Protein AF-Q8NPM5-F1 (afdb_monomer_lite)

Foldseek 3Di:
DDLLVQLVLQVLLPADQVVSCVVRVDGPVRSQVVVVVVVDHDDPVSSLVSNLVLLVVPDDLVQLLVLVLVCLVVDVDSQVCLCVQVRATSNGTHNPSLSSNCVNLPPVRSVVSVVVSVLVSQQVVCCVVPVGSDCPPPVNVCVPDPPVNVVVVLVVQQVVCCVPPVGSDLCVRPVSVVVVQVVQQVVCCVPPVGSDPCVPVVSVVVVLVVQQVVCCVPQVGSDLCPRVVSVVVVVVVCVVVVNPPPQQLLVVLLVVCCVVQNNVQKDAQDDPDPLQNGGAGIAGNVQQEGEHEQADVLQPQFAQDPPDPVSVVVLVVLVVVQVVCCVPPNDGDCSVSSNCCRVPVVVVRQVSCVVSVGLYFYQHQSAWDQDPVGTGGCSPVSVVCVVVVVDGSVPDDPRGHD

Sequence (402 aa):
MTILQQATDLYLRGFPGDYIKTHTGLSIQSVLKQNLVKGTRFSKADVQNYQISFIEKRFNHDEVEAAYREMSCEFDDLYQAGRSKKIMALDCGFGDYAKVFRSILGESRYRVLRDECWKLKQIATVRERYGVDNVFDKSTFDRFVNEVAVERGREKRTATLVERYGVEHPNQDPDILLRMQNTLRATMNDRHGVDYPTQIPEVAEKVRKSRQETMTSLYGAPDSVLVPEIREKIFEARRLNGTLNDSKPEDALEVLLQNRFGMDDVLRNVVVDDRYPFHVDYYIKSRDMFIELNGDRSHNDHWFDSSDERDQSLVRFWMGRADELESEFGGQSRYRSFIRVWTETDVAKREAARINKLNYLVFWDGSSSIDGEGRHPRLSDARAWFDGGCLDSIDWDSRQTY

Radius of gyration: 42.59 Å; chains: 1; bounding box: 86×46×118 Å

pLDDT: mean 91.77, std 7.12, range [51.09, 98.5]

Structure (mmCIF, N/CA/C/O backbone):
data_AF-Q8NPM5-F1
#
_entry.id   AF-Q8NPM5-F1
#
loop_
_atom_site.group_PDB
_atom_site.id
_atom_site.type_symbol
_atom_site.label_atom_id
_atom_site.label_alt_id
_atom_site.label_comp_id
_atom_site.label_asym_id
_atom_site.label_entity_id
_atom_site.label_seq_id
_atom_site.pdbx_PDB_ins_code
_atom_site.Cartn_x
_atom_site.Cartn_y
_atom_site.Cartn_z
_atom_site.occupancy
_atom_site.B_iso_or_equiv
_atom_site.auth_seq_id
_atom_site.auth_comp_id
_atom_site.auth_asym_id
_atom_site.auth_atom_id
_atom_site.pdbx_PDB_model_num
ATOM 1 N N . MET A 1 1 ? -21.747 -0.934 66.965 1.00 68.25 1 MET A N 1
ATOM 2 C CA . MET A 1 1 ? -22.341 -0.067 65.923 1.00 68.25 1 MET A CA 1
ATOM 3 C C . MET A 1 1 ? -23.815 0.123 66.271 1.00 68.25 1 MET A C 1
ATOM 5 O O . MET A 1 1 ? -24.464 -0.866 66.580 1.00 68.25 1 MET A O 1
ATOM 9 N N . THR A 1 2 ? -24.334 1.349 66.310 1.00 89.56 2 THR A N 1
ATOM 10 C CA . THR A 1 2 ? -25.775 1.591 66.529 1.00 89.56 2 THR A CA 1
ATOM 11 C C . THR A 1 2 ? -26.588 1.131 65.312 1.00 89.56 2 THR A C 1
ATOM 13 O O . THR A 1 2 ? -26.046 1.085 64.208 1.00 89.56 2 THR A O 1
ATOM 16 N N . ILE A 1 3 ? -27.887 0.840 65.477 1.00 91.25 3 ILE A N 1
ATOM 17 C CA . ILE A 1 3 ? -28.776 0.438 64.361 1.00 91.25 3 ILE A CA 1
ATOM 18 C C . ILE A 1 3 ? -28.733 1.477 63.229 1.00 91.25 3 ILE A C 1
ATOM 20 O O . ILE A 1 3 ? -28.626 1.133 62.054 1.00 91.25 3 ILE A O 1
ATOM 24 N N . LEU A 1 4 ? -28.724 2.767 63.582 1.00 92.00 4 LEU A N 1
ATOM 25 C CA . LEU A 1 4 ? -28.584 3.851 62.612 1.00 92.00 4 LEU A CA 1
ATOM 26 C C . LEU A 1 4 ? -27.235 3.807 61.875 1.00 92.00 4 LEU A C 1
ATOM 28 O O . LEU A 1 4 ? -27.204 4.047 60.672 1.00 92.00 4 LEU A O 1
ATOM 32 N N . GLN A 1 5 ? -26.127 3.502 62.559 1.00 92.50 5 GLN A N 1
ATOM 33 C CA . GLN A 1 5 ? -24.815 3.379 61.910 1.00 92.50 5 GLN A CA 1
ATOM 34 C C . GLN A 1 5 ? -24.779 2.200 60.930 1.00 92.50 5 GLN A C 1
ATOM 36 O O . GLN A 1 5 ? -24.269 2.367 59.828 1.00 92.50 5 GLN A O 1
ATOM 41 N N . GLN A 1 6 ? -25.362 1.051 61.288 1.00 93.69 6 GLN A N 1
ATOM 42 C CA . GLN A 1 6 ? -25.463 -0.109 60.390 1.00 93.69 6 GLN A CA 1
ATOM 43 C C . GLN A 1 6 ? -26.317 0.207 59.156 1.00 93.69 6 GLN A C 1
ATOM 45 O O . GLN A 1 6 ? -25.925 -0.088 58.031 1.00 93.69 6 GLN A O 1
ATOM 50 N N . ALA A 1 7 ? -27.462 0.866 59.348 1.00 94.38 7 ALA A N 1
ATOM 51 C CA . ALA A 1 7 ? -28.340 1.246 58.244 1.00 94.38 7 ALA A CA 1
ATOM 52 C C . ALA A 1 7 ? -27.713 2.317 57.335 1.00 94.38 7 ALA A C 1
ATOM 54 O O . ALA A 1 7 ? -27.903 2.291 56.121 1.00 94.38 7 ALA A O 1
ATOM 55 N N . THR A 1 8 ? -26.937 3.239 57.914 1.00 95.25 8 THR A N 1
ATOM 56 C CA . THR A 1 8 ? -26.186 4.255 57.161 1.00 95.25 8 THR A CA 1
ATOM 57 C C . THR A 1 8 ? -25.060 3.621 56.347 1.00 95.25 8 THR A C 1
ATOM 59 O O . THR A 1 8 ? -24.889 3.973 55.186 1.00 95.25 8 THR A O 1
ATOM 62 N N . ASP A 1 9 ? -24.339 2.656 56.918 1.00 95.69 9 ASP A N 1
ATOM 63 C CA . ASP A 1 9 ? -23.307 1.886 56.219 1.00 95.69 9 ASP A CA 1
ATOM 64 C C . ASP A 1 9 ? -23.887 1.117 55.020 1.00 95.69 9 ASP A C 1
ATOM 66 O O . ASP A 1 9 ? -23.398 1.267 53.904 1.00 95.69 9 ASP A O 1
ATOM 70 N N . LEU A 1 10 ? -24.998 0.395 55.199 1.00 95.69 10 LEU A N 1
ATOM 71 C CA . LEU A 1 10 ? -25.673 -0.295 54.093 1.00 95.69 10 LEU A CA 1
ATOM 72 C C . LEU A 1 10 ? -26.194 0.671 53.017 1.00 95.69 10 LEU A C 1
ATOM 74 O O . LEU A 1 10 ? -26.125 0.372 51.824 1.00 95.69 10 LEU A O 1
ATOM 78 N N . TYR A 1 11 ? -26.691 1.843 53.419 1.00 95.31 11 TYR A N 1
ATOM 79 C CA . TYR A 1 11 ? -27.094 2.889 52.479 1.00 95.31 11 TYR A CA 1
ATOM 80 C C . TYR A 1 11 ? -25.908 3.407 51.655 1.00 95.31 11 TYR A C 1
ATOM 82 O O . TYR A 1 11 ? -26.012 3.522 50.434 1.00 95.31 11 TYR A O 1
ATOM 90 N N . LEU A 1 12 ? -24.774 3.687 52.303 1.00 95.44 12 LEU A N 1
ATOM 91 C CA . LEU A 1 12 ? -23.563 4.173 51.641 1.00 95.44 12 LEU A CA 1
ATOM 92 C C . LEU A 1 12 ? -22.875 3.096 50.794 1.00 95.44 12 LEU A C 1
ATOM 94 O O . LEU A 1 12 ? -22.260 3.430 49.789 1.00 95.44 12 LEU A O 1
ATOM 98 N N . ARG A 1 13 ? -23.049 1.812 51.125 1.00 95.50 13 ARG A N 1
ATOM 99 C CA . ARG A 1 13 ? -22.685 0.683 50.252 1.00 95.50 13 ARG A CA 1
ATOM 100 C C . ARG A 1 13 ? -23.650 0.486 49.078 1.00 95.50 13 ARG A C 1
ATOM 102 O O . ARG A 1 13 ? -23.372 -0.326 48.200 1.00 95.50 13 ARG A O 1
ATOM 109 N N . GLY A 1 14 ? -24.741 1.252 49.013 1.00 94.06 14 GLY A N 1
ATOM 110 C CA . GLY A 1 14 ? -25.630 1.348 47.852 1.00 94.06 14 GLY A CA 1
ATOM 111 C C . GLY A 1 14 ? -26.733 0.289 47.773 1.00 94.06 14 GLY A C 1
ATOM 112 O O . GLY A 1 14 ? -27.383 0.168 46.731 1.00 94.06 14 GLY A O 1
ATOM 113 N N . PHE A 1 15 ? -26.987 -0.454 48.855 1.00 95.00 15 PHE A N 1
ATOM 114 C CA . PHE A 1 15 ? -28.028 -1.485 48.884 1.00 95.00 15 PHE A CA 1
ATOM 115 C C . PHE A 1 15 ? -29.444 -0.913 48.660 1.00 95.00 15 PHE A C 1
ATOM 117 O O . PHE A 1 15 ? -29.735 0.233 49.029 1.00 95.00 15 PHE A O 1
ATOM 124 N N . PRO A 1 16 ? -30.364 -1.694 48.057 1.00 93.00 16 PRO A N 1
ATOM 125 C CA . PRO A 1 16 ? -31.744 -1.269 47.864 1.00 93.00 16 PRO A CA 1
ATOM 126 C C . PRO A 1 16 ? -32.487 -1.136 49.202 1.00 93.00 16 PRO A C 1
ATOM 128 O O . PRO A 1 16 ? -32.113 -1.717 50.221 1.00 93.00 16 PRO A O 1
ATOM 131 N N . GLY A 1 17 ? -33.571 -0.357 49.206 1.00 91.88 17 GLY A N 1
ATOM 132 C CA . GLY A 1 17 ? -34.280 -0.015 50.443 1.00 91.88 17 GLY A CA 1
ATOM 133 C C . GLY A 1 17 ? -34.869 -1.210 51.176 1.00 91.88 17 GLY A C 1
ATOM 134 O O . GLY A 1 17 ? -34.808 -1.248 52.404 1.00 91.88 17 GLY A O 1
ATOM 135 N N . ASP A 1 18 ? -35.363 -2.197 50.434 1.00 93.19 18 ASP A N 1
ATOM 136 C CA . ASP A 1 18 ? -35.911 -3.422 51.014 1.00 93.19 18 ASP A CA 1
ATOM 137 C C . ASP A 1 18 ? -34.825 -4.245 51.712 1.00 93.19 18 ASP A C 1
ATOM 139 O O . ASP A 1 18 ? -35.054 -4.766 52.804 1.00 93.19 18 ASP A O 1
ATOM 143 N N . TYR A 1 19 ? -33.606 -4.266 51.160 1.00 93.69 19 TYR A N 1
ATOM 144 C CA . TYR A 1 19 ? -32.453 -4.905 51.792 1.00 93.69 19 TYR A CA 1
ATOM 145 C C . TYR A 1 19 ? -32.100 -4.214 53.114 1.00 93.69 19 TYR A C 1
ATOM 147 O O . TYR A 1 19 ? -32.006 -4.869 54.150 1.00 93.69 19 TYR A O 1
ATOM 155 N N . ILE A 1 20 ? -31.986 -2.881 53.118 1.00 94.31 20 ILE A N 1
ATOM 156 C CA . ILE A 1 20 ? -31.664 -2.106 54.331 1.00 94.31 20 ILE A CA 1
ATOM 157 C C . ILE A 1 20 ? -32.734 -2.314 55.410 1.00 94.31 20 ILE A C 1
ATOM 159 O O . ILE A 1 20 ? -32.402 -2.560 56.573 1.00 94.31 20 ILE A O 1
ATOM 163 N N . LYS A 1 21 ? -34.014 -2.259 55.026 1.00 95.12 21 LYS A N 1
ATOM 164 C CA . LYS A 1 21 ? -35.141 -2.442 55.947 1.00 95.12 21 LYS A CA 1
ATOM 165 C C . LYS A 1 21 ? -35.152 -3.842 56.553 1.00 95.12 21 LYS A C 1
ATOM 167 O O . LYS A 1 21 ? -35.356 -3.963 57.755 1.00 95.12 21 LYS A O 1
ATOM 172 N N . THR A 1 22 ? -34.887 -4.870 55.750 1.00 95.56 22 THR A N 1
ATOM 173 C CA . THR A 1 22 ? -34.841 -6.265 56.214 1.00 95.56 22 THR A CA 1
ATOM 174 C C . THR A 1 22 ? -33.723 -6.489 57.234 1.00 95.56 22 THR A C 1
ATOM 176 O O . THR A 1 22 ? -33.937 -7.168 58.231 1.00 95.56 22 THR A O 1
ATOM 179 N N . HIS A 1 23 ? -32.557 -5.865 57.039 1.00 93.50 23 HIS A N 1
ATOM 180 C CA . HIS A 1 23 ? -31.389 -6.084 57.900 1.00 93.50 23 HIS A CA 1
ATOM 181 C C . HIS A 1 23 ? -31.330 -5.177 59.137 1.00 93.50 23 HIS A C 1
ATOM 183 O O . HIS A 1 23 ? -30.643 -5.506 60.099 1.00 93.50 23 HIS A O 1
ATOM 189 N N . THR A 1 24 ? -32.007 -4.023 59.127 1.00 94.62 24 THR A N 1
ATOM 190 C CA . THR A 1 24 ? -31.873 -3.012 60.199 1.00 94.62 24 THR A CA 1
ATOM 191 C C . THR A 1 24 ? -33.196 -2.555 60.805 1.00 94.62 24 THR A C 1
ATOM 193 O O . THR A 1 24 ? -33.198 -1.823 61.792 1.00 94.62 24 THR A O 1
ATOM 196 N N . GLY A 1 25 ? -34.331 -2.926 60.207 1.00 93.50 25 GLY A N 1
ATOM 197 C CA . GLY A 1 25 ? -35.662 -2.447 60.588 1.00 93.50 25 GLY A CA 1
ATOM 198 C C . GLY A 1 25 ? -35.965 -0.998 60.177 1.00 93.50 25 GLY A C 1
ATOM 199 O O . GLY A 1 25 ? -37.109 -0.558 60.298 1.00 93.50 25 GLY A O 1
ATOM 200 N N . LEU A 1 26 ? -34.986 -0.243 59.662 1.00 93.50 26 LEU A N 1
ATOM 201 C CA . LEU A 1 26 ? -35.156 1.155 59.257 1.00 93.50 26 LEU A CA 1
ATOM 202 C C . LEU A 1 26 ? -35.405 1.283 57.749 1.00 93.50 26 LEU A C 1
ATOM 204 O O . LEU A 1 26 ? -34.697 0.708 56.929 1.00 93.50 26 LEU A O 1
ATOM 208 N N . SER A 1 27 ? -36.387 2.102 57.362 1.00 95.62 27 SER A N 1
ATOM 209 C CA . SER A 1 27 ? -36.562 2.498 55.959 1.00 95.62 27 SER A CA 1
ATOM 210 C C . SER A 1 27 ? -35.493 3.511 55.534 1.00 95.62 27 SER A C 1
ATOM 212 O O . SER A 1 27 ? -35.033 4.305 56.358 1.00 95.62 27 SER A O 1
ATOM 214 N N . ILE A 1 28 ? -35.158 3.571 54.236 1.00 92.31 28 ILE A N 1
ATOM 215 C CA . ILE A 1 28 ? -34.229 4.586 53.692 1.00 92.31 28 ILE A CA 1
ATOM 216 C C . ILE A 1 28 ? -34.644 6.004 54.107 1.00 92.31 28 ILE A C 1
ATOM 218 O O . ILE A 1 28 ? -33.803 6.802 54.510 1.00 92.31 28 ILE A O 1
ATOM 222 N N . GLN A 1 29 ? -35.942 6.319 54.052 1.00 93.94 29 GLN A N 1
ATOM 223 C CA . GLN A 1 29 ? -36.455 7.632 54.454 1.00 93.94 29 GLN A CA 1
ATOM 224 C C . GLN A 1 29 ? -36.146 7.944 55.926 1.00 93.94 29 GLN A C 1
ATOM 226 O O . GLN A 1 29 ? -35.750 9.064 56.245 1.00 93.94 29 GLN A O 1
ATOM 231 N N . SER A 1 30 ? -36.276 6.952 56.815 1.00 93.94 30 SER A N 1
ATOM 232 C CA . SER A 1 30 ? -35.936 7.095 58.234 1.00 93.94 30 SER A CA 1
ATOM 233 C C . SER A 1 30 ? -34.434 7.310 58.434 1.00 93.94 30 SER A C 1
ATOM 235 O O . SER A 1 30 ? -34.042 8.236 59.143 1.00 93.94 30 SER A O 1
ATOM 237 N N . VAL A 1 31 ? -33.592 6.526 57.749 1.00 93.00 31 VAL A N 1
ATOM 238 C CA . VAL A 1 31 ? -32.123 6.658 57.799 1.00 93.00 31 VAL A CA 1
ATOM 239 C C . VAL A 1 31 ? -31.682 8.053 57.357 1.00 93.00 31 VAL A C 1
ATOM 241 O O . VAL A 1 31 ? -30.913 8.710 58.059 1.00 93.00 31 VAL A O 1
ATOM 244 N N . LEU A 1 32 ? -32.199 8.541 56.226 1.00 93.44 32 LEU A N 1
ATOM 245 C CA . LEU A 1 32 ? -31.869 9.867 55.703 1.00 93.44 32 LEU A CA 1
ATOM 246 C C . LEU A 1 32 ? -32.346 10.986 56.635 1.00 93.44 32 LEU A C 1
ATOM 248 O O . LEU A 1 32 ? -31.590 11.919 56.898 1.00 93.44 32 LEU A O 1
ATOM 252 N N . LYS A 1 33 ? -33.563 10.881 57.188 1.00 94.62 33 LYS A N 1
ATOM 253 C CA . LYS A 1 33 ? -34.104 11.875 58.128 1.00 94.62 33 LYS A CA 1
ATOM 254 C C . LYS A 1 33 ? -33.284 11.944 59.417 1.00 94.62 33 LYS A C 1
ATOM 256 O O . LYS A 1 33 ? -32.971 13.036 59.879 1.00 94.62 33 LYS A O 1
ATOM 261 N N . GLN A 1 34 ? -32.910 10.798 59.986 1.00 93.25 34 GLN A N 1
ATOM 262 C CA . GLN A 1 34 ? -32.116 10.747 61.217 1.00 93.25 34 GLN A CA 1
ATOM 263 C C . GLN A 1 34 ? -30.691 11.281 61.018 1.00 93.25 34 GLN A C 1
ATOM 265 O O . GLN A 1 34 ? -30.183 11.985 61.889 1.00 93.25 34 GLN A O 1
ATOM 270 N N . ASN A 1 35 ? -30.056 10.999 59.875 1.00 92.06 35 ASN A N 1
ATOM 271 C CA . ASN A 1 35 ? -28.747 11.576 59.549 1.00 92.06 35 ASN A CA 1
ATOM 272 C C . ASN A 1 35 ? -28.827 13.088 59.302 1.00 92.06 35 ASN A C 1
ATOM 274 O O . ASN A 1 35 ? -27.947 13.820 59.753 1.00 92.06 35 ASN A O 1
ATOM 278 N N . LEU A 1 36 ? -29.913 13.569 58.689 1.00 93.38 36 LEU A N 1
ATOM 279 C CA . LEU A 1 36 ? -30.135 15.000 58.483 1.00 93.38 36 LEU A CA 1
ATOM 280 C C . LEU A 1 36 ? -30.267 15.759 59.810 1.00 93.38 36 LEU A C 1
ATOM 282 O O . LEU A 1 36 ? -29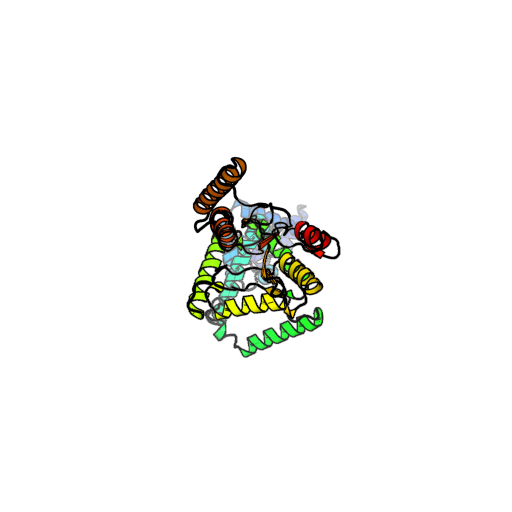.690 16.832 59.954 1.00 93.38 36 LEU A O 1
ATOM 286 N N . VAL A 1 37 ? -30.962 15.186 60.800 1.00 92.94 37 VAL A N 1
ATOM 287 C CA . VAL A 1 37 ? -31.047 15.754 62.162 1.00 92.94 37 VAL A CA 1
ATOM 288 C C . VAL A 1 37 ? -29.667 15.840 62.823 1.00 92.94 37 VAL A C 1
ATOM 290 O O . VAL A 1 37 ? -29.403 16.771 63.576 1.00 92.94 37 VAL A O 1
ATOM 293 N N . LYS A 1 38 ? -28.760 14.912 62.502 1.00 91.06 38 LYS A N 1
ATOM 294 C CA . LYS A 1 38 ? -27.353 14.943 62.932 1.00 91.06 38 LYS A CA 1
ATOM 295 C C . LYS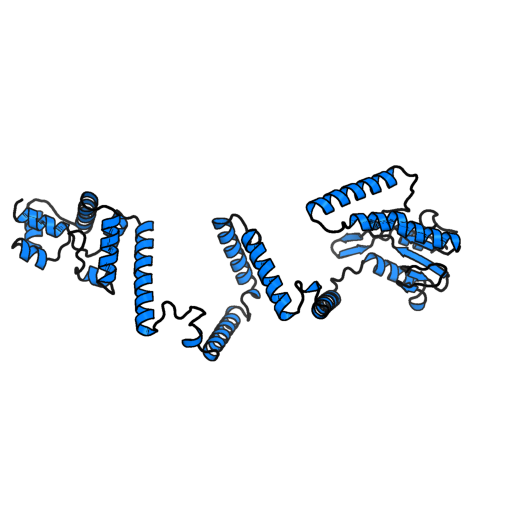 A 1 38 ? -26.464 15.851 62.066 1.00 91.06 38 LYS A C 1
ATOM 297 O O . LYS A 1 38 ? -25.246 15.805 62.201 1.00 91.06 38 LYS A O 1
ATOM 302 N N . GLY A 1 39 ? -27.045 16.643 61.163 1.00 91.88 39 GLY A N 1
ATOM 303 C CA . GLY A 1 39 ? -26.327 17.581 60.297 1.00 91.88 39 GLY A CA 1
ATOM 304 C C . GLY A 1 39 ? -25.632 16.947 59.088 1.00 91.88 39 GLY A C 1
ATOM 305 O O . GLY A 1 39 ? -24.859 17.622 58.419 1.00 91.88 39 GLY A O 1
ATOM 306 N N . THR A 1 40 ? -25.886 15.669 58.783 1.00 92.25 40 THR A N 1
ATOM 307 C CA . THR A 1 40 ? -25.247 14.962 57.660 1.00 92.25 40 THR A CA 1
ATOM 308 C C . THR A 1 40 ? -26.234 14.739 56.517 1.00 92.25 40 THR A C 1
ATOM 310 O O . THR A 1 40 ? -27.312 14.175 56.709 1.00 92.25 40 THR A O 1
ATOM 313 N N . ARG A 1 41 ? -25.856 15.138 55.298 1.00 92.75 41 ARG A N 1
ATOM 314 C CA . ARG A 1 41 ? -26.623 14.888 54.071 1.00 92.75 41 ARG A CA 1
ATOM 315 C C . ARG A 1 41 ? -25.738 14.179 53.057 1.00 92.75 41 ARG A C 1
ATOM 317 O O . ARG A 1 41 ? -24.670 14.679 52.736 1.00 92.75 41 ARG A O 1
ATOM 324 N N . PHE A 1 42 ? -26.215 13.057 52.529 1.00 92.44 42 PHE A N 1
ATOM 325 C CA . PHE A 1 42 ? -25.489 12.279 51.529 1.00 92.44 42 PHE A CA 1
ATOM 326 C C . PHE A 1 42 ? -25.988 12.587 50.118 1.00 92.44 42 PHE A C 1
ATOM 328 O O . PHE A 1 42 ? -27.187 12.524 49.832 1.00 92.44 42 PHE A O 1
ATOM 335 N N . SER A 1 43 ? -25.056 12.897 49.231 1.00 92.69 43 SER A N 1
ATOM 336 C CA . SER A 1 43 ? -25.240 12.987 47.790 1.00 92.69 43 SER A CA 1
ATOM 337 C C . SER A 1 43 ? -24.989 11.632 47.114 1.00 92.69 43 SER A C 1
ATOM 339 O O . SER A 1 43 ? -24.512 10.676 47.727 1.00 92.69 43 SER A O 1
ATOM 341 N N . LYS A 1 44 ? -25.277 11.544 45.808 1.00 89.69 44 LYS A N 1
ATOM 342 C CA . LYS A 1 44 ? -24.909 10.367 45.004 1.00 89.69 44 LYS A CA 1
ATOM 343 C C . LYS A 1 44 ? -23.384 10.181 44.934 1.00 89.69 44 LYS A C 1
ATOM 345 O O . LYS A 1 44 ? -22.927 9.044 44.895 1.00 89.69 44 LYS A O 1
ATOM 350 N N . ALA A 1 45 ? -22.621 11.276 44.932 1.00 91.50 45 ALA A N 1
ATOM 351 C CA . ALA A 1 45 ? -21.162 11.227 44.925 1.00 91.50 45 ALA A CA 1
ATOM 352 C C . ALA A 1 45 ? -20.615 10.665 46.244 1.00 91.50 45 ALA A C 1
ATOM 354 O O . ALA A 1 45 ? -19.680 9.876 46.216 1.00 91.50 45 ALA A O 1
ATOM 355 N N . ASP A 1 46 ? -21.246 10.979 47.380 1.00 93.69 46 ASP A N 1
ATOM 356 C CA . ASP A 1 46 ? -20.822 10.449 48.685 1.00 93.69 46 ASP A CA 1
ATOM 357 C C . ASP A 1 46 ? -20.986 8.931 48.763 1.00 93.69 46 ASP A C 1
ATOM 359 O O . ASP A 1 46 ? -20.093 8.241 49.244 1.00 93.69 46 ASP A O 1
ATOM 363 N N . VAL A 1 47 ? -22.092 8.402 48.228 1.00 93.19 47 VAL A N 1
ATOM 364 C CA . VAL A 1 47 ? -22.303 6.951 48.103 1.00 93.19 47 VAL A CA 1
ATOM 365 C C . VAL A 1 47 ? -21.211 6.334 47.223 1.00 93.19 47 VAL A C 1
ATOM 367 O O . VAL A 1 47 ? -20.587 5.361 47.621 1.00 93.19 47 VAL A O 1
ATOM 370 N N . GLN A 1 48 ? -20.917 6.930 46.063 1.00 93.69 48 GLN A N 1
ATOM 371 C CA . GLN A 1 48 ? -19.883 6.423 45.150 1.00 93.69 48 GLN A CA 1
ATOM 372 C C . GLN A 1 48 ? -18.489 6.428 45.787 1.00 93.69 48 GLN A C 1
ATOM 374 O O . GLN A 1 48 ? -17.796 5.417 45.746 1.00 93.69 48 GLN A O 1
ATOM 379 N N . ASN A 1 49 ? -18.100 7.534 46.420 1.00 95.81 49 ASN A N 1
ATOM 380 C CA . ASN A 1 49 ? -16.811 7.666 47.096 1.00 95.81 49 ASN A CA 1
ATOM 381 C C . ASN A 1 49 ? -16.690 6.692 48.273 1.00 95.81 49 ASN A C 1
ATOM 383 O O . ASN A 1 49 ? -15.624 6.116 48.494 1.00 95.81 49 ASN A O 1
ATOM 387 N N . TYR A 1 50 ? -17.784 6.473 49.009 1.00 96.44 50 TYR A N 1
ATOM 388 C CA . TYR A 1 50 ? -17.818 5.481 50.075 1.00 96.44 50 TYR A CA 1
ATOM 389 C C . TYR A 1 50 ? -17.640 4.064 49.528 1.00 96.44 50 TYR A C 1
ATOM 391 O O . TYR A 1 50 ? -16.834 3.315 50.070 1.00 96.44 50 TYR A O 1
ATOM 399 N N . GLN A 1 51 ? -18.336 3.708 48.443 1.00 96.69 51 GLN A N 1
ATOM 400 C CA . GLN A 1 51 ? -18.183 2.411 47.775 1.00 96.69 51 GLN A CA 1
ATOM 401 C C . GLN A 1 51 ? -16.745 2.188 47.302 1.00 96.69 51 GLN A C 1
ATOM 403 O O . GLN A 1 51 ? -16.168 1.154 47.621 1.00 96.69 51 GLN A O 1
ATOM 408 N N . ILE A 1 52 ? -16.151 3.167 46.610 1.00 96.38 52 ILE A N 1
ATOM 409 C CA . ILE A 1 52 ? -14.755 3.108 46.148 1.00 96.38 52 ILE A CA 1
ATOM 410 C C . ILE A 1 52 ? -13.823 2.848 47.338 1.00 96.38 52 ILE A C 1
ATOM 412 O O . ILE A 1 52 ? -13.133 1.833 47.365 1.00 96.38 52 ILE A O 1
ATOM 416 N N . SER A 1 53 ? -13.895 3.686 48.379 1.00 97.06 53 SER A N 1
ATOM 417 C CA . SER A 1 53 ? -13.049 3.544 49.571 1.00 97.06 53 SER A CA 1
ATOM 418 C C . SER A 1 53 ? -13.275 2.227 50.318 1.00 97.06 53 SER A C 1
ATOM 420 O O . SER A 1 53 ? -12.341 1.664 50.889 1.00 97.06 53 SER A O 1
ATOM 422 N N . PHE A 1 54 ? -14.518 1.747 50.374 1.00 97.00 54 PHE A N 1
ATOM 423 C CA . PHE A 1 54 ? -14.862 0.494 51.036 1.00 97.00 54 PHE A CA 1
ATOM 424 C C . PHE A 1 54 ? -14.233 -0.701 50.316 1.00 97.00 54 PHE A C 1
ATOM 426 O O . PHE A 1 54 ? -13.695 -1.583 50.991 1.00 97.00 54 PHE A O 1
ATOM 433 N N . ILE A 1 55 ? -14.294 -0.699 48.980 1.00 97.00 55 ILE A N 1
ATOM 434 C CA . ILE A 1 55 ? -13.788 -1.772 48.126 1.00 97.00 55 ILE A CA 1
ATOM 435 C C . ILE A 1 55 ? -12.259 -1.766 48.112 1.00 97.00 55 ILE A C 1
ATOM 437 O O . ILE A 1 55 ? -11.669 -2.796 48.411 1.00 97.00 55 ILE A O 1
ATOM 441 N N . GLU A 1 56 ? -11.614 -0.615 47.892 1.00 96.06 56 GLU A N 1
ATOM 442 C CA . GLU A 1 56 ? -10.141 -0.491 47.870 1.00 96.06 56 GLU A CA 1
ATOM 443 C C . GLU A 1 56 ? -9.473 -0.959 49.173 1.00 96.06 56 GLU A C 1
ATOM 445 O O . GLU A 1 56 ? -8.329 -1.403 49.173 1.00 96.06 56 GLU A O 1
ATOM 450 N N . LYS A 1 57 ? -10.180 -0.870 50.306 1.00 96.94 57 LYS A N 1
ATOM 451 C CA . LYS A 1 57 ? -9.673 -1.324 51.612 1.00 96.94 57 LYS A CA 1
ATOM 452 C C . LYS A 1 57 ? -9.787 -2.831 51.841 1.00 96.94 57 LYS A C 1
ATOM 454 O O . LYS A 1 57 ? -9.220 -3.315 52.818 1.00 96.94 57 LYS A O 1
ATOM 459 N N . ARG A 1 58 ? -10.585 -3.546 51.044 1.00 97.12 58 ARG A N 1
ATOM 460 C CA . ARG A 1 58 ? -10.969 -4.947 51.300 1.00 97.12 58 ARG A CA 1
ATOM 461 C C . ARG A 1 58 ? -10.633 -5.893 50.167 1.00 97.12 58 ARG A C 1
ATOM 463 O O . ARG A 1 58 ? -10.377 -7.055 50.447 1.00 97.12 58 ARG A O 1
ATOM 470 N N . PHE A 1 59 ? -10.655 -5.392 48.941 1.00 96.94 59 PHE A N 1
ATOM 471 C CA . PHE A 1 59 ? -10.491 -6.188 47.743 1.00 96.94 59 PHE A CA 1
ATOM 472 C C . PHE A 1 59 ? -9.322 -5.651 46.930 1.00 96.94 59 PHE A C 1
ATOM 474 O O . PHE A 1 59 ? -9.150 -4.439 46.778 1.00 96.94 59 PHE A O 1
ATOM 481 N N . ASN A 1 60 ? -8.523 -6.565 46.399 1.00 96.25 60 ASN A N 1
ATOM 482 C CA . A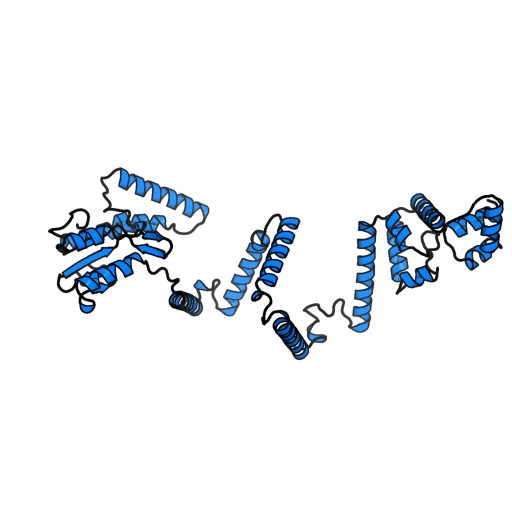SN A 1 60 ? -7.495 -6.228 45.426 1.00 96.25 60 ASN A CA 1
ATOM 483 C C . ASN A 1 60 ? -8.103 -6.086 44.016 1.00 96.25 60 ASN A C 1
ATOM 485 O O . ASN A 1 60 ? -9.279 -6.371 43.785 1.00 96.25 60 ASN A O 1
ATOM 489 N N . HIS A 1 61 ? -7.302 -5.627 43.054 1.00 95.44 61 HIS A N 1
ATOM 490 C CA . HIS A 1 61 ? -7.788 -5.405 41.690 1.00 95.44 61 HIS A CA 1
ATOM 491 C C . HIS A 1 61 ? -8.268 -6.696 41.009 1.00 95.44 61 HIS A C 1
ATOM 493 O O . HIS A 1 61 ? -9.275 -6.647 40.307 1.00 95.44 61 HIS A O 1
ATOM 499 N N . ASP A 1 62 ? -7.627 -7.842 41.250 1.00 96.31 62 ASP A N 1
ATOM 500 C CA . ASP A 1 62 ? -8.013 -9.116 40.630 1.00 96.31 62 ASP A CA 1
ATOM 501 C C . ASP A 1 62 ? -9.394 -9.584 41.110 1.00 96.31 62 ASP A C 1
ATOM 503 O O . ASP A 1 62 ? -10.211 -10.046 40.312 1.00 96.31 62 ASP A O 1
ATOM 507 N N . GLU A 1 63 ? -9.700 -9.396 42.397 1.00 97.25 63 GLU A N 1
ATOM 508 C CA . GLU A 1 63 ? -11.022 -9.676 42.973 1.00 97.25 63 GLU A CA 1
ATOM 509 C C . GLU A 1 63 ? -12.098 -8.748 42.395 1.00 97.25 63 GLU A C 1
ATOM 511 O O . GLU A 1 63 ? -13.206 -9.190 42.081 1.00 97.25 63 GLU A O 1
ATOM 516 N N . VAL A 1 64 ? -11.768 -7.469 42.192 1.00 97.12 64 VAL A N 1
ATOM 517 C CA . VAL A 1 64 ? -12.672 -6.503 41.549 1.00 97.12 64 VAL A CA 1
ATOM 518 C C . VAL A 1 64 ? -12.931 -6.893 40.093 1.00 97.12 64 VAL A C 1
ATOM 520 O O . VAL A 1 64 ? -14.071 -6.844 39.629 1.00 97.12 64 VAL A O 1
ATOM 523 N N . GLU A 1 65 ? -11.908 -7.324 39.358 1.00 97.69 65 GLU A N 1
ATOM 524 C CA . GLU A 1 65 ? -12.092 -7.818 37.996 1.00 97.69 65 GLU A CA 1
ATOM 525 C C . GLU A 1 65 ? -12.926 -9.101 37.943 1.00 97.69 65 GLU A C 1
ATOM 527 O O . GLU A 1 65 ? -13.797 -9.228 37.080 1.00 97.69 65 GLU A O 1
ATOM 532 N N . ALA A 1 66 ? -12.682 -10.048 38.853 1.00 96.94 66 ALA A N 1
ATOM 533 C CA . ALA A 1 66 ? -13.450 -11.284 38.956 1.00 96.94 66 ALA A CA 1
ATOM 534 C C . ALA A 1 66 ? -14.935 -10.995 39.218 1.00 96.94 66 ALA A C 1
ATOM 536 O O . ALA A 1 66 ? -15.791 -11.509 38.496 1.00 96.94 66 ALA A O 1
ATOM 537 N N . ALA A 1 67 ? -15.232 -10.087 40.152 1.00 96.75 67 ALA A N 1
ATOM 538 C CA . ALA A 1 67 ? -16.595 -9.649 40.438 1.00 96.75 67 ALA A CA 1
ATOM 539 C C . ALA A 1 67 ? -17.273 -9.011 39.217 1.00 96.75 67 ALA A C 1
ATOM 541 O O . ALA A 1 67 ? -18.451 -9.254 38.964 1.00 96.75 67 ALA A O 1
ATOM 542 N N . TYR A 1 68 ? -16.540 -8.225 38.419 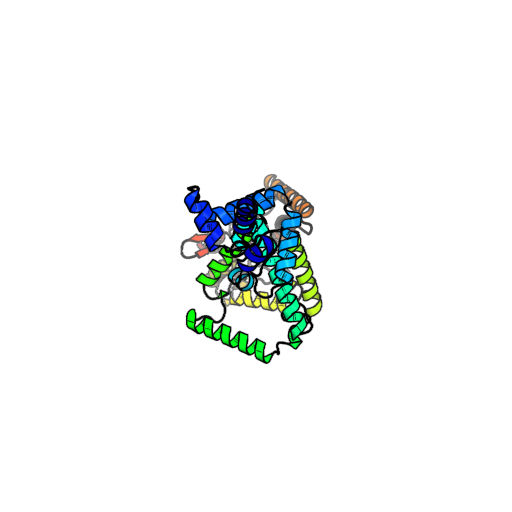1.00 96.75 68 TYR A N 1
ATOM 543 C CA . TYR A 1 68 ? -17.084 -7.671 37.178 1.00 96.75 68 TYR A CA 1
ATOM 544 C C . TYR A 1 68 ? -17.423 -8.767 36.157 1.00 96.75 68 TYR A C 1
ATOM 546 O O . TYR A 1 68 ? -18.472 -8.695 35.511 1.00 96.75 68 TYR A O 1
ATOM 554 N N . ARG A 1 69 ? -16.544 -9.769 35.996 1.00 96.44 69 ARG A N 1
ATOM 555 C CA . ARG A 1 69 ? -16.780 -10.908 35.091 1.00 96.44 69 ARG A CA 1
ATOM 556 C C . ARG A 1 69 ? -18.023 -11.687 35.516 1.00 96.44 69 ARG A C 1
ATOM 558 O O . ARG A 1 69 ? -18.876 -11.944 34.672 1.00 96.44 69 ARG A O 1
ATOM 565 N N . GLU A 1 70 ? -18.159 -11.985 36.806 1.00 95.00 70 GLU A N 1
ATOM 566 C CA . GLU A 1 70 ? -19.321 -12.678 37.376 1.00 95.00 70 GLU A CA 1
ATOM 567 C C . GLU A 1 70 ? -20.622 -11.910 37.118 1.00 95.00 70 GLU A C 1
ATOM 569 O O . GLU A 1 70 ? -21.544 -12.446 36.506 1.00 95.00 70 GLU A O 1
ATOM 574 N N . MET A 1 71 ? -20.643 -10.617 37.452 1.00 94.62 71 MET A N 1
ATOM 575 C CA . MET A 1 71 ? -21.750 -9.711 37.137 1.00 94.62 71 MET A CA 1
ATOM 576 C C . MET A 1 71 ? -22.127 -9.752 35.654 1.00 94.62 71 MET A C 1
ATOM 578 O O . MET A 1 71 ? -23.304 -9.770 35.297 1.00 94.62 71 MET A O 1
ATOM 582 N N . SER A 1 72 ? -21.127 -9.703 34.771 1.00 94.00 72 SER A N 1
ATOM 583 C CA . SER A 1 72 ? -21.367 -9.702 33.332 1.00 94.00 72 SER A CA 1
ATOM 584 C C . SER A 1 72 ? -21.959 -11.027 32.864 1.00 94.00 72 SER A C 1
ATOM 586 O O . SER A 1 72 ? -22.831 -11.010 32.003 1.00 94.00 72 SER A O 1
ATOM 588 N N . CYS A 1 73 ? -21.545 -12.155 33.437 1.00 91.38 73 CYS A N 1
ATOM 589 C CA . CYS A 1 73 ? -22.137 -13.458 33.146 1.00 91.38 73 CYS A CA 1
ATOM 590 C C . CYS A 1 73 ? -23.573 -13.589 33.675 1.00 91.38 73 CYS A C 1
ATOM 592 O O . CYS A 1 73 ? -24.400 -14.197 33.006 1.00 91.38 73 CYS A O 1
ATOM 594 N N . GLU A 1 74 ? -23.875 -13.025 34.847 1.00 93.12 74 GLU A N 1
ATOM 595 C CA . GLU A 1 74 ? -25.198 -13.123 35.477 1.00 93.12 74 GLU A CA 1
ATOM 596 C C . GLU A 1 74 ? -26.270 -12.307 34.737 1.00 93.12 74 GLU A C 1
ATOM 598 O O . GLU A 1 74 ? -27.408 -12.752 34.588 1.00 93.12 74 GLU A O 1
ATOM 603 N N . PHE A 1 75 ? -25.920 -11.105 34.267 1.00 92.00 75 PHE A N 1
ATOM 604 C CA . PHE A 1 75 ? -26.875 -10.186 33.648 1.00 92.00 75 PHE A CA 1
ATOM 605 C C . PHE A 1 75 ? -26.590 -9.986 32.162 1.00 92.00 75 PHE A C 1
ATOM 607 O O . PHE A 1 75 ? -25.535 -9.459 31.803 1.00 92.00 75 PHE A O 1
ATOM 614 N N . ASP A 1 76 ? -27.574 -10.255 31.298 1.00 87.38 76 ASP A N 1
ATOM 615 C CA . ASP A 1 76 ? -27.494 -9.940 29.862 1.00 87.38 76 ASP A CA 1
ATOM 616 C C . ASP A 1 76 ? -27.180 -8.454 29.636 1.00 87.38 76 ASP A C 1
ATOM 618 O O . ASP A 1 76 ? -26.198 -8.103 28.971 1.00 87.38 76 ASP A O 1
ATOM 622 N N . ASP A 1 77 ? -27.960 -7.587 30.292 1.00 90.19 77 ASP A N 1
ATOM 623 C CA . ASP A 1 77 ? -27.825 -6.133 30.273 1.00 90.19 77 ASP A CA 1
ATOM 624 C C . ASP A 1 77 ? -27.480 -5.591 31.671 1.00 90.19 77 ASP A C 1
ATOM 626 O O . ASP A 1 77 ? -28.342 -5.308 32.513 1.00 90.19 77 ASP A O 1
ATOM 630 N N . LEU A 1 78 ? -26.179 -5.401 31.899 1.00 91.88 78 LEU A N 1
ATOM 631 C CA . LEU A 1 78 ? -25.647 -4.803 33.124 1.00 91.88 78 LEU A CA 1
ATOM 632 C C . LEU A 1 78 ? -26.160 -3.376 33.372 1.00 91.88 78 LEU A C 1
ATOM 634 O O . LEU A 1 78 ? -26.323 -2.964 34.522 1.00 91.88 78 LEU A O 1
ATOM 638 N N . TYR A 1 79 ? -26.426 -2.601 32.320 1.00 91.31 79 TYR A N 1
ATOM 639 C CA . TYR A 1 79 ? -26.911 -1.234 32.474 1.00 91.31 79 TYR A CA 1
ATOM 640 C C . TYR A 1 79 ? -28.327 -1.227 33.065 1.00 91.31 79 TYR A C 1
ATOM 642 O O . TYR A 1 79 ? -28.599 -0.492 34.022 1.00 91.31 79 TYR A O 1
ATOM 650 N N . GLN A 1 80 ? -29.212 -2.095 32.569 1.00 92.88 80 GLN A N 1
ATOM 651 C CA . GLN A 1 80 ? -30.568 -2.246 33.110 1.00 92.88 80 GLN A CA 1
ATOM 652 C C . GLN A 1 80 ? -30.573 -2.862 34.512 1.00 92.88 80 GLN A C 1
ATOM 654 O O . GLN A 1 80 ? -31.334 -2.409 35.378 1.00 92.88 80 GLN A O 1
ATOM 659 N N . ALA A 1 81 ? -29.698 -3.839 34.770 1.00 93.44 81 ALA A N 1
ATOM 660 C CA . ALA A 1 81 ? -29.531 -4.427 36.098 1.00 93.44 81 ALA A CA 1
ATOM 661 C C . ALA A 1 81 ? -29.092 -3.375 37.134 1.00 93.44 81 ALA A C 1
ATOM 663 O O . ALA A 1 81 ? -29.660 -3.306 38.229 1.00 93.44 81 ALA A O 1
ATOM 664 N N . GLY A 1 82 ? -28.161 -2.489 36.759 1.00 92.12 82 GLY A N 1
ATOM 665 C CA . GLY A 1 82 ? -27.725 -1.361 37.584 1.00 92.12 82 GLY A CA 1
ATOM 666 C C . GLY A 1 82 ? -28.840 -0.348 37.832 1.00 92.12 82 GLY A C 1
ATOM 667 O O . GLY A 1 82 ? -29.120 -0.002 38.980 1.00 92.12 82 GLY A O 1
ATOM 668 N N . ARG A 1 83 ? -29.574 0.073 36.790 1.00 90.62 83 ARG A N 1
ATOM 669 C CA . ARG A 1 83 ? -30.729 0.982 36.959 1.00 90.62 83 ARG A CA 1
ATOM 670 C C . ARG A 1 83 ? -31.798 0.413 37.890 1.00 90.62 83 ARG A C 1
ATOM 672 O O . ARG A 1 83 ? -32.400 1.169 38.651 1.00 90.62 83 ARG A O 1
ATOM 679 N N . SER A 1 84 ? -31.990 -0.900 37.849 1.00 90.25 84 SER A N 1
ATOM 680 C CA . SER A 1 84 ? -32.929 -1.626 38.707 1.00 90.25 84 SER A CA 1
ATOM 681 C C . SER A 1 84 ? -32.370 -1.940 40.103 1.00 90.25 84 SER A C 1
ATOM 683 O O . SER A 1 84 ? -33.072 -2.556 40.899 1.00 90.25 84 SER A O 1
ATOM 685 N N . LYS A 1 85 ? -31.126 -1.529 40.409 1.00 88.94 85 LYS A N 1
ATOM 686 C CA . LYS A 1 85 ? -30.396 -1.809 41.661 1.00 88.94 85 LYS A CA 1
ATOM 687 C C . LYS A 1 85 ? -30.342 -3.298 42.029 1.00 88.94 85 LYS A C 1
ATOM 689 O O . LYS A 1 85 ? -30.416 -3.647 43.204 1.00 88.94 85 LYS A O 1
ATOM 694 N N . LYS A 1 86 ? -30.239 -4.165 41.020 1.00 92.88 86 LYS A N 1
ATOM 695 C CA . LYS A 1 86 ? -30.153 -5.624 41.202 1.00 92.88 86 LYS A CA 1
ATOM 696 C C . LYS A 1 86 ? -28.723 -6.115 41.392 1.00 92.88 86 LYS A C 1
ATOM 698 O O . LYS A 1 86 ? -28.519 -7.195 41.923 1.00 92.88 86 LYS A O 1
ATOM 703 N N . ILE A 1 87 ? -27.754 -5.314 40.965 1.00 94.88 87 ILE A N 1
ATOM 704 C CA . ILE A 1 87 ? -26.346 -5.674 41.021 1.00 94.88 87 ILE A CA 1
ATOM 705 C C . ILE A 1 87 ? -25.858 -5.599 42.470 1.00 94.88 87 ILE A C 1
ATOM 707 O O . ILE A 1 87 ? -25.819 -4.510 43.049 1.00 94.88 87 ILE A O 1
ATOM 711 N N . MET A 1 88 ? -25.441 -6.736 43.022 1.00 94.50 88 MET A N 1
ATOM 712 C CA . MET A 1 88 ? -24.788 -6.838 44.326 1.00 94.50 88 MET A CA 1
ATOM 713 C C . MET A 1 88 ? -23.481 -7.609 44.162 1.00 94.50 88 MET A C 1
ATOM 715 O O . MET A 1 88 ? -23.500 -8.770 43.779 1.00 94.50 88 MET A O 1
ATOM 719 N N . ALA A 1 89 ? -22.356 -6.956 44.427 1.00 94.56 89 ALA A N 1
ATOM 720 C CA . ALA A 1 89 ? -21.030 -7.561 44.349 1.00 94.56 89 ALA A CA 1
ATOM 721 C C . ALA A 1 89 ? -20.073 -6.814 45.288 1.00 94.56 89 ALA A C 1
ATOM 723 O O . ALA A 1 89 ? -20.329 -5.657 45.629 1.00 94.56 89 ALA A O 1
ATOM 724 N N . LEU A 1 90 ? -18.972 -7.448 45.706 1.00 95.56 90 LEU A N 1
ATOM 725 C CA . LEU A 1 90 ? -17.953 -6.821 46.571 1.00 95.56 90 LEU A CA 1
ATOM 726 C C . LEU A 1 90 ? -18.558 -6.194 47.848 1.00 95.56 90 LEU A C 1
ATOM 728 O O . LEU A 1 90 ? -18.223 -5.074 48.241 1.00 95.56 90 LEU A O 1
ATOM 732 N N . ASP A 1 91 ? -19.535 -6.888 48.444 1.00 94.62 91 ASP A N 1
ATOM 733 C CA . ASP A 1 91 ? -20.330 -6.440 49.597 1.00 94.62 91 ASP A CA 1
ATOM 734 C C . ASP A 1 91 ? -21.023 -5.072 49.432 1.00 94.62 91 ASP A C 1
ATOM 736 O O . ASP A 1 91 ? -21.351 -4.406 50.424 1.00 94.62 91 ASP A O 1
ATOM 740 N N . CYS A 1 92 ? -21.270 -4.658 48.187 1.00 95.38 92 CYS A N 1
ATOM 741 C CA . CYS A 1 92 ? -21.918 -3.408 47.808 1.00 95.38 92 CYS A CA 1
ATOM 742 C C . CYS A 1 92 ? -23.085 -3.645 46.836 1.00 95.38 92 CYS A C 1
ATOM 744 O O . CYS A 1 92 ? -23.090 -4.585 46.044 1.00 95.38 92 CYS A O 1
ATOM 746 N N . GLY A 1 93 ? -24.072 -2.748 46.863 1.00 94.31 93 GLY A N 1
ATOM 747 C CA . GLY A 1 93 ? -25.141 -2.673 45.867 1.00 94.31 93 GLY A CA 1
ATOM 748 C C . GLY A 1 93 ? -24.857 -1.574 44.843 1.00 94.31 93 GLY A C 1
ATOM 749 O O . GLY A 1 93 ? -24.625 -0.422 45.209 1.00 94.31 93 GLY A O 1
ATOM 750 N N . PHE A 1 94 ? -24.896 -1.882 43.548 1.00 93.94 94 PHE A N 1
ATOM 751 C CA . PHE A 1 94 ? -24.507 -0.929 42.510 1.00 93.94 94 PHE A CA 1
ATOM 752 C C . PHE A 1 94 ? -25.684 -0.437 41.669 1.00 93.94 94 PHE A C 1
ATOM 754 O O . PHE A 1 94 ? -26.287 -1.173 40.893 1.00 93.94 94 PHE A O 1
ATOM 761 N N . GLY A 1 95 ? -25.946 0.871 41.753 1.00 88.94 95 GLY A N 1
ATOM 762 C CA . GLY A 1 95 ? -26.781 1.579 40.776 1.00 88.94 95 GLY A CA 1
ATOM 763 C C . GLY A 1 95 ? -26.000 2.083 39.556 1.00 88.94 95 GLY A C 1
ATOM 764 O O . GLY A 1 95 ? -26.525 2.159 38.451 1.00 88.94 95 GLY A O 1
ATOM 765 N N . ASP A 1 96 ? -24.735 2.452 39.767 1.00 90.19 96 ASP A N 1
ATOM 766 C CA . ASP A 1 96 ? -23.838 3.062 38.775 1.00 90.19 96 ASP A CA 1
ATOM 767 C C . ASP A 1 96 ? -22.470 2.363 38.843 1.00 90.19 96 ASP A C 1
ATOM 769 O O . ASP A 1 96 ? -21.441 2.984 39.115 1.00 90.19 96 ASP A O 1
ATOM 773 N N . TYR A 1 97 ? -22.487 1.032 38.673 1.00 93.88 97 TYR A N 1
ATOM 774 C CA . TYR A 1 97 ? -21.306 0.165 38.791 1.00 93.88 97 TYR A CA 1
ATOM 775 C C . TYR A 1 97 ? -20.151 0.672 37.918 1.00 93.88 97 TYR A C 1
ATOM 777 O O . TYR A 1 97 ? -19.009 0.728 38.357 1.00 93.88 97 TYR A O 1
ATOM 785 N N . ALA A 1 98 ? -20.452 1.133 36.701 1.00 94.38 98 ALA A N 1
ATOM 786 C CA . ALA A 1 98 ? -19.443 1.563 35.747 1.00 94.38 98 ALA A CA 1
ATOM 787 C C . ALA A 1 98 ? -18.549 2.687 36.293 1.00 94.38 98 ALA A C 1
ATOM 789 O O . ALA A 1 98 ? -17.354 2.683 36.023 1.00 94.38 98 ALA A O 1
ATOM 790 N N . LYS A 1 99 ? -19.086 3.633 37.078 1.00 94.44 99 LYS A N 1
ATOM 791 C CA . LYS A 1 99 ? -18.263 4.685 37.699 1.00 94.44 99 LYS A CA 1
ATOM 792 C C . LYS A 1 99 ? -17.346 4.143 38.790 1.00 94.44 99 LYS A C 1
ATOM 794 O O . LYS A 1 99 ? -16.178 4.504 38.798 1.00 94.44 99 LYS A O 1
ATOM 799 N N . VAL A 1 100 ? -17.858 3.276 39.663 1.00 95.19 100 VAL A N 1
ATOM 800 C CA . VAL A 1 100 ? -17.074 2.715 40.774 1.00 95.19 100 VAL A CA 1
ATOM 801 C C . VAL A 1 100 ? -15.929 1.854 40.240 1.00 95.19 100 VAL A C 1
ATOM 803 O O . VAL A 1 100 ? -14.776 2.092 40.578 1.00 95.19 100 VAL A O 1
ATOM 806 N N . PHE A 1 101 ? -16.223 0.926 39.326 1.00 96.81 101 PHE A N 1
ATOM 807 C CA . PHE A 1 101 ? -15.208 0.041 38.750 1.00 96.81 101 PHE A CA 1
ATOM 808 C C . PHE A 1 101 ? -14.175 0.807 37.911 1.00 96.81 101 PHE A C 1
ATOM 810 O O . PHE A 1 101 ? -12.992 0.488 37.980 1.00 96.81 101 PHE A O 1
ATOM 817 N N . ARG A 1 102 ? -14.584 1.848 37.165 1.00 96.88 102 ARG A N 1
ATOM 818 C CA . ARG A 1 102 ? -13.639 2.734 36.460 1.00 96.88 102 ARG A CA 1
ATOM 819 C C . ARG A 1 102 ? -12.706 3.480 37.407 1.00 96.88 102 ARG A C 1
ATOM 821 O O . ARG A 1 102 ? -11.541 3.642 37.070 1.00 96.88 102 ARG A O 1
ATOM 828 N N . SER A 1 103 ? -13.209 3.956 38.546 1.00 96.19 103 SER A N 1
ATOM 829 C CA . SER A 1 103 ? -12.378 4.659 39.527 1.00 96.19 103 SER A CA 1
ATOM 830 C C . SER A 1 103 ? -11.339 3.741 40.164 1.00 96.19 103 SER A C 1
ATOM 832 O O . SER A 1 103 ? -10.207 4.175 40.325 1.00 96.19 103 SER A O 1
ATOM 834 N N . ILE A 1 104 ? -11.704 2.492 40.469 1.00 96.38 104 ILE A N 1
ATOM 835 C CA . ILE A 1 104 ? -10.804 1.532 41.125 1.00 96.38 104 ILE A CA 1
ATOM 836 C C . ILE A 1 104 ? -9.776 0.964 40.134 1.00 96.38 104 ILE A C 1
ATOM 838 O O . ILE A 1 104 ? -8.579 0.995 40.388 1.00 96.38 104 ILE A O 1
ATOM 842 N N . LEU A 1 105 ? -10.223 0.465 38.975 1.00 96.50 105 LEU A N 1
ATOM 843 C CA . LEU A 1 105 ? -9.343 -0.208 38.006 1.00 96.50 105 LEU A CA 1
ATOM 844 C C . LEU A 1 105 ? -8.603 0.766 37.073 1.00 96.50 105 LEU A C 1
ATOM 846 O O . LEU A 1 105 ? -7.617 0.396 36.436 1.00 96.50 105 LEU A O 1
ATOM 850 N N . GLY A 1 106 ? -9.100 1.995 36.942 1.00 96.75 106 GLY A N 1
ATOM 851 C CA . GLY A 1 106 ? -8.688 2.943 35.912 1.00 96.75 106 GLY A CA 1
ATOM 852 C C . GLY A 1 106 ? -9.383 2.711 34.562 1.00 96.75 106 GLY A C 1
ATOM 853 O O . GLY A 1 106 ? -9.771 1.596 34.205 1.00 96.75 106 GLY A O 1
ATOM 854 N N . GLU A 1 107 ? -9.519 3.784 33.774 1.00 95.56 107 GLU A N 1
ATOM 855 C CA . GLU A 1 107 ? -10.264 3.789 32.499 1.00 95.56 107 GLU A CA 1
ATOM 856 C C . GLU A 1 107 ? -9.738 2.752 31.498 1.00 95.56 107 GLU A C 1
ATOM 858 O O . GLU A 1 107 ? -10.514 2.007 30.901 1.00 95.56 107 GLU A O 1
ATOM 863 N N . SER A 1 108 ? -8.412 2.681 31.337 1.00 95.62 108 SER A N 1
ATOM 864 C CA . SER A 1 108 ? -7.771 1.767 30.388 1.00 95.62 108 SER A CA 1
ATOM 865 C C . SER A 1 108 ? -8.084 0.308 30.721 1.00 95.62 108 SER A C 1
ATOM 867 O O . SER A 1 108 ? -8.577 -0.438 29.870 1.00 95.62 108 SER A O 1
ATOM 869 N N . ARG A 1 109 ? -7.883 -0.095 31.985 1.00 96.62 109 ARG A N 1
ATOM 870 C CA . ARG A 1 109 ? -8.090 -1.484 32.400 1.00 96.62 109 ARG A CA 1
ATOM 871 C C . ARG A 1 109 ? -9.564 -1.869 32.395 1.00 96.62 109 ARG A C 1
ATOM 873 O O . ARG A 1 109 ? -9.910 -2.930 31.878 1.00 96.62 109 ARG A O 1
ATOM 880 N N . TYR A 1 110 ? -10.434 -0.984 32.883 1.00 96.88 110 TYR A N 1
ATOM 881 C CA . TYR A 1 110 ? -11.881 -1.177 32.828 1.00 96.88 110 TYR A CA 1
ATOM 882 C C . TYR A 1 110 ? -12.379 -1.392 31.394 1.00 96.88 110 TYR A C 1
ATOM 884 O O . TYR A 1 110 ? -13.192 -2.284 31.148 1.00 96.88 110 TYR A O 1
ATOM 892 N N . ARG A 1 111 ? -11.888 -0.597 30.434 1.00 96.75 111 ARG A N 1
ATOM 893 C CA . ARG A 1 111 ? -12.282 -0.718 29.027 1.00 96.75 111 ARG A CA 1
ATOM 894 C C . ARG A 1 111 ? -11.903 -2.081 28.453 1.00 96.75 111 ARG A C 1
ATOM 896 O O . ARG A 1 111 ? -12.752 -2.714 27.834 1.00 96.75 111 ARG A O 1
ATOM 903 N N . VAL A 1 112 ? -10.678 -2.545 28.709 1.00 96.44 112 VAL A N 1
ATOM 904 C CA . VAL A 1 112 ? -10.216 -3.876 28.278 1.00 96.44 112 VAL A CA 1
ATOM 905 C C . VAL A 1 112 ? -11.110 -4.976 28.852 1.00 96.44 112 VAL A C 1
ATOM 907 O O . VAL A 1 112 ? -11.599 -5.815 28.100 1.00 96.44 112 VAL A O 1
ATOM 910 N N . LEU A 1 113 ? -11.386 -4.933 30.159 1.00 96.12 113 LEU A N 1
ATOM 911 C CA . LEU A 1 113 ? -12.218 -5.924 30.846 1.00 96.12 113 LEU A CA 1
ATOM 912 C C . LEU A 1 113 ? -13.664 -5.950 30.326 1.00 96.12 113 LEU A C 1
ATOM 914 O O . LEU A 1 113 ? -14.240 -7.014 30.092 1.00 96.12 113 LEU A O 1
ATOM 918 N N . ARG A 1 114 ? -14.263 -4.771 30.127 1.00 95.38 114 ARG A N 1
ATOM 919 C CA . ARG A 1 114 ? -15.604 -4.637 29.548 1.00 95.38 114 ARG A CA 1
ATOM 920 C C . ARG A 1 114 ? -15.655 -5.240 28.145 1.00 95.38 114 ARG A C 1
ATOM 922 O O . ARG A 1 114 ? -16.591 -5.978 27.841 1.00 95.38 114 ARG A O 1
ATOM 929 N N . ASP A 1 115 ? -14.678 -4.907 27.305 1.00 95.50 115 ASP A N 1
ATOM 930 C CA . ASP A 1 115 ? -14.630 -5.345 25.909 1.00 95.50 115 ASP A CA 1
ATOM 931 C C . ASP A 1 115 ? -14.406 -6.866 25.811 1.00 95.50 115 ASP A C 1
ATOM 933 O O . ASP A 1 115 ? -15.042 -7.526 24.989 1.00 95.50 115 ASP A O 1
ATOM 937 N N . GLU A 1 116 ? -13.592 -7.441 26.705 1.00 95.38 116 GLU A N 1
ATOM 938 C CA . GLU A 1 116 ? -13.427 -8.891 26.884 1.00 95.38 116 GLU A CA 1
ATOM 939 C C . GLU A 1 116 ? -14.772 -9.571 27.186 1.00 95.38 116 GLU A C 1
ATOM 941 O O . GLU A 1 116 ? -15.198 -10.468 26.453 1.00 95.38 116 GLU A O 1
ATOM 946 N N . CYS A 1 117 ? -15.484 -9.105 28.218 1.00 94.94 117 CYS A N 1
ATOM 947 C CA . CYS A 1 117 ? -16.763 -9.695 28.617 1.00 94.94 117 CYS A CA 1
ATOM 948 C C . CYS A 1 117 ? -17.831 -9.556 27.523 1.00 94.94 117 CYS A C 1
ATOM 950 O O . CYS A 1 117 ? -18.614 -10.475 27.282 1.00 94.94 117 CYS A O 1
ATOM 952 N N . TRP A 1 118 ? -17.871 -8.410 26.841 1.00 92.94 118 TRP A N 1
ATOM 953 C CA . TRP A 1 118 ? -18.808 -8.185 25.744 1.00 92.94 118 TRP A CA 1
ATOM 954 C C . TRP A 1 118 ? -18.531 -9.117 24.561 1.00 92.94 118 TRP A C 1
ATOM 956 O O . TRP A 1 118 ? -19.462 -9.708 24.014 1.00 92.94 118 TRP A O 1
ATOM 966 N N . LYS A 1 119 ? -17.256 -9.326 24.215 1.00 92.12 119 LYS A N 1
ATOM 967 C CA . LYS A 1 119 ? -16.858 -10.274 23.169 1.00 92.12 119 LYS A CA 1
ATOM 968 C C . LYS A 1 119 ? -17.281 -11.705 23.509 1.00 92.12 119 LYS A C 1
ATOM 970 O O . LYS A 1 119 ? -17.778 -12.407 22.632 1.00 92.12 119 LYS A O 1
ATOM 975 N N . LEU A 1 120 ? -17.149 -12.127 24.769 1.00 91.44 120 LEU A N 1
ATOM 976 C CA . LEU A 1 120 ? -17.612 -13.446 25.216 1.00 91.44 120 LEU A CA 1
ATOM 977 C C . LEU A 1 120 ? -19.127 -13.612 25.044 1.00 91.44 120 LEU A C 1
ATOM 979 O O . LEU A 1 120 ? -19.567 -14.631 24.516 1.00 91.44 120 LEU A O 1
ATOM 983 N N . LYS A 1 121 ? -19.920 -12.593 25.398 1.00 90.94 121 LYS A N 1
ATOM 984 C CA . LYS A 1 121 ? -21.376 -12.597 25.173 1.00 90.94 121 LYS A CA 1
ATOM 985 C C . LYS A 1 121 ? -21.741 -12.679 23.697 1.00 90.94 121 LYS A C 1
ATOM 987 O O . LYS A 1 121 ? -22.650 -13.424 23.329 1.00 90.94 121 LYS A O 1
ATOM 992 N N . GLN A 1 122 ? -21.028 -11.941 22.845 1.00 90.12 122 GLN A N 1
ATOM 993 C CA . GLN A 1 122 ? -21.231 -12.023 21.401 1.00 90.12 122 GLN A CA 1
ATOM 994 C C . GLN A 1 122 ? -20.949 -13.432 20.887 1.00 90.12 122 GLN A C 1
ATOM 996 O O . GLN A 1 122 ? -21.794 -13.997 20.203 1.00 90.12 122 GLN A O 1
ATOM 1001 N N . ILE A 1 123 ? -19.810 -14.020 21.264 1.00 91.75 123 ILE A N 1
ATOM 1002 C CA . ILE A 1 123 ? -19.446 -15.385 20.864 1.00 91.75 123 ILE A CA 1
ATOM 1003 C C . ILE A 1 123 ? -20.493 -16.386 21.355 1.00 91.75 123 ILE A C 1
ATOM 1005 O O . ILE A 1 123 ? -20.935 -17.219 20.573 1.00 91.75 123 ILE A O 1
ATOM 1009 N N . ALA A 1 124 ? -20.938 -16.290 22.610 1.00 91.19 124 ALA A N 1
ATOM 1010 C CA . ALA A 1 124 ? -21.980 -17.163 23.150 1.00 91.19 124 ALA A CA 1
ATOM 1011 C C . ALA A 1 124 ? -23.287 -17.060 22.346 1.00 91.19 124 ALA A C 1
ATOM 1013 O O . ALA A 1 124 ? -23.849 -18.078 21.954 1.00 91.19 124 ALA A O 1
ATOM 1014 N N . THR A 1 125 ? -23.709 -15.838 22.010 1.00 91.31 125 THR A N 1
ATOM 1015 C CA . THR A 1 125 ? -24.910 -15.593 21.195 1.00 91.31 125 THR A CA 1
ATOM 1016 C C . THR A 1 125 ? -24.772 -16.172 19.783 1.00 91.31 125 THR A C 1
ATOM 1018 O O . THR A 1 125 ? -25.715 -16.753 19.244 1.00 91.31 125 THR A O 1
ATOM 1021 N N . VAL A 1 126 ? -23.605 -16.010 19.151 1.00 92.19 126 VAL A N 1
ATOM 1022 C CA . VAL A 1 126 ? -23.348 -16.549 17.807 1.00 92.19 126 VAL A CA 1
ATOM 1023 C C . VAL A 1 126 ? -23.295 -18.078 17.851 1.00 92.19 126 VAL A C 1
ATOM 1025 O O . VAL A 1 126 ? -23.899 -18.719 16.993 1.00 92.19 126 VAL A O 1
ATOM 1028 N N . ARG A 1 127 ? -22.676 -18.668 18.879 1.00 94.00 127 ARG A N 1
ATOM 1029 C CA . ARG A 1 127 ? -22.661 -20.121 19.102 1.00 94.00 127 ARG A CA 1
ATOM 1030 C C . ARG A 1 127 ? -24.062 -20.682 19.287 1.00 94.00 127 ARG A C 1
ATOM 1032 O O . ARG A 1 127 ? -24.387 -21.683 18.664 1.00 94.00 127 ARG A O 1
ATOM 1039 N N . GLU A 1 128 ? -24.893 -20.036 20.097 1.00 93.31 128 GLU A N 1
ATOM 1040 C 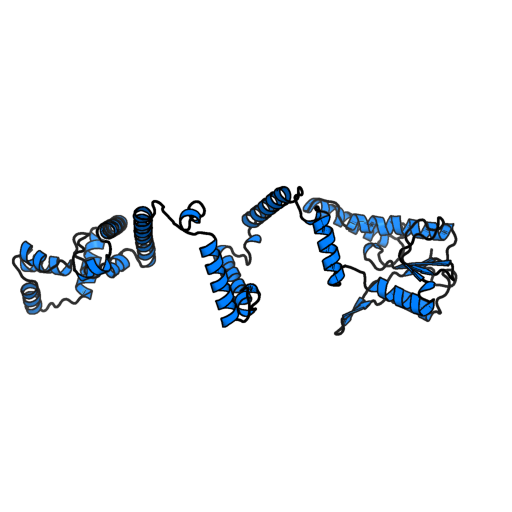CA . GLU A 1 128 ? -26.274 -20.466 20.331 1.00 93.31 128 GLU A CA 1
ATOM 1041 C C . GLU A 1 128 ? -27.097 -20.457 19.035 1.00 93.31 128 GLU A C 1
ATOM 1043 O O . GLU A 1 128 ? -27.805 -21.415 18.738 1.00 93.31 128 GLU A O 1
ATOM 1048 N N . ARG A 1 129 ? -26.980 -19.391 18.231 1.00 92.06 129 ARG A N 1
ATOM 1049 C CA . ARG A 1 129 ? -27.792 -19.223 17.015 1.00 92.06 129 ARG A CA 1
ATOM 1050 C C . ARG A 1 129 ? -27.270 -19.981 15.800 1.00 92.06 129 ARG A C 1
ATOM 1052 O O . ARG A 1 129 ? -28.064 -20.405 14.967 1.00 92.06 129 ARG A O 1
ATOM 1059 N N . TYR A 1 130 ? -25.953 -20.091 15.666 1.00 90.94 130 TYR A N 1
ATOM 1060 C CA . TYR A 1 130 ? -25.294 -20.528 14.432 1.00 90.94 130 TYR A CA 1
ATOM 1061 C C . TYR A 1 130 ? -24.299 -21.677 14.640 1.00 90.94 130 TYR A C 1
ATOM 1063 O O . TYR A 1 130 ? -23.734 -22.169 13.666 1.00 90.94 130 TYR A O 1
ATOM 1071 N N . GLY A 1 131 ? -24.057 -22.109 15.882 1.00 91.44 131 GLY A N 1
ATOM 1072 C CA . GLY A 1 131 ? -23.130 -23.201 16.203 1.00 91.44 131 GLY A CA 1
ATOM 1073 C C . GLY A 1 131 ? -21.652 -22.877 15.963 1.00 91.44 131 GLY A C 1
ATOM 1074 O O . GLY A 1 131 ? -20.825 -23.784 15.984 1.00 91.44 131 GLY A O 1
ATOM 1075 N N . VAL A 1 132 ? -21.311 -21.610 15.707 1.00 91.38 132 VAL A N 1
ATOM 1076 C CA . VAL A 1 132 ? -19.948 -21.151 15.394 1.00 91.38 132 VAL A CA 1
ATOM 1077 C C . VAL A 1 132 ? -19.573 -19.941 16.246 1.00 91.38 132 VAL A C 1
ATOM 1079 O O . VAL A 1 132 ? -20.442 -19.225 16.730 1.00 91.38 132 VAL A O 1
ATOM 1082 N N . ASP A 1 133 ? -18.278 -19.678 16.406 1.00 89.56 133 ASP A N 1
ATOM 1083 C CA . ASP A 1 133 ? -17.790 -18.525 17.180 1.00 89.56 133 ASP A CA 1
ATOM 1084 C C . ASP A 1 133 ? -17.910 -17.214 16.399 1.00 89.56 133 ASP A C 1
ATOM 1086 O O . ASP A 1 133 ? -18.117 -16.145 16.973 1.00 89.56 133 ASP A O 1
ATOM 1090 N N . ASN A 1 134 ? -17.754 -17.299 15.076 1.00 89.12 134 ASN A N 1
ATOM 1091 C CA . ASN A 1 134 ? -17.765 -16.164 14.169 1.00 89.12 134 ASN A CA 1
ATOM 1092 C C . ASN A 1 134 ? -18.315 -16.585 12.802 1.00 89.12 134 ASN A C 1
ATOM 1094 O O . ASN A 1 134 ? -17.667 -17.328 12.071 1.00 89.12 134 ASN A O 1
ATOM 1098 N N . VAL A 1 135 ? -19.476 -16.046 12.429 1.00 87.62 135 VAL A N 1
ATOM 1099 C CA . VAL A 1 135 ? -20.113 -16.278 11.117 1.00 87.62 135 VAL A CA 1
ATOM 1100 C C . VAL A 1 135 ? -19.325 -15.688 9.943 1.00 87.62 135 VAL A C 1
ATOM 1102 O O . VAL A 1 135 ? -19.581 -16.038 8.797 1.00 87.62 135 VAL A O 1
ATOM 1105 N N . PHE A 1 136 ? -18.368 -14.798 10.217 1.00 87.50 136 PHE A N 1
ATOM 1106 C CA . PHE A 1 136 ? -17.476 -14.205 9.220 1.00 87.50 136 PHE A CA 1
ATOM 1107 C C . PHE A 1 136 ? -16.128 -14.924 9.110 1.00 87.50 136 PHE A C 1
ATOM 1109 O O . PHE A 1 136 ? -15.255 -14.472 8.371 1.00 87.50 136 PHE A O 1
ATOM 1116 N N . ASP A 1 137 ? -15.926 -16.018 9.849 1.00 88.94 137 ASP A N 1
ATOM 1117 C CA . ASP A 1 137 ? -14.729 -16.832 9.680 1.00 88.94 137 ASP A CA 1
ATOM 1118 C C . ASP A 1 137 ? -14.743 -17.525 8.314 1.00 88.94 137 ASP A C 1
ATOM 1120 O O . ASP A 1 137 ? -15.743 -18.136 7.936 1.00 88.94 137 ASP A O 1
ATOM 1124 N N . LYS A 1 138 ? -13.621 -17.479 7.586 1.00 85.50 138 LYS A N 1
ATOM 1125 C CA . LYS A 1 138 ? -13.521 -18.012 6.218 1.00 85.50 138 LYS A CA 1
ATOM 1126 C C . LYS A 1 138 ? -13.925 -19.487 6.118 1.00 85.50 138 LYS A C 1
ATOM 1128 O O . LYS A 1 138 ? -14.457 -19.890 5.093 1.00 85.50 138 LYS A O 1
ATOM 1133 N N . SER A 1 139 ? -13.704 -20.285 7.165 1.00 86.38 139 SER A N 1
ATOM 1134 C CA . SER A 1 139 ? -14.063 -21.711 7.170 1.00 86.38 139 SER A CA 1
ATOM 1135 C C . SER A 1 139 ? -15.571 -21.972 7.259 1.00 86.38 139 SER A C 1
ATOM 1137 O O . SER A 1 139 ? -16.027 -23.069 6.934 1.00 86.38 139 SER A O 1
ATOM 1139 N N . THR A 1 140 ? -16.355 -20.982 7.699 1.00 87.62 140 THR A N 1
ATOM 1140 C CA . THR A 1 140 ? -17.803 -21.122 7.917 1.00 87.62 140 THR A CA 1
ATOM 1141 C C . THR A 1 140 ? -18.646 -20.091 7.170 1.00 87.62 140 THR A C 1
ATOM 1143 O O . THR A 1 140 ? -19.852 -20.289 7.057 1.00 87.62 140 THR A O 1
ATOM 1146 N N . PHE A 1 141 ? -18.033 -19.043 6.611 1.00 87.38 141 PHE A N 1
ATOM 1147 C CA . PHE A 1 141 ? -18.703 -17.928 5.939 1.00 87.38 141 PHE A CA 1
ATOM 1148 C C . PHE A 1 141 ? -19.675 -18.384 4.848 1.00 87.38 141 PHE A C 1
ATOM 1150 O O . PHE A 1 141 ? -20.835 -17.970 4.849 1.00 87.38 141 PHE A O 1
ATOM 1157 N N . ASP A 1 142 ? -19.246 -19.317 3.995 1.00 86.50 142 ASP A N 1
ATOM 1158 C CA . ASP A 1 142 ? -20.049 -19.823 2.873 1.00 86.50 142 ASP A CA 1
ATOM 1159 C C . ASP A 1 142 ? -21.317 -20.573 3.327 1.00 86.50 142 ASP A C 1
ATOM 1161 O O . ASP A 1 142 ? -22.257 -20.745 2.552 1.00 86.50 142 ASP A O 1
ATOM 1165 N N . ARG A 1 143 ? -21.391 -20.999 4.600 1.00 86.19 143 ARG A N 1
ATOM 1166 C CA . ARG A 1 143 ? -22.605 -21.604 5.181 1.00 86.19 143 ARG A CA 1
ATOM 1167 C C . ARG A 1 143 ? -23.703 -20.575 5.436 1.00 86.19 143 ARG A C 1
ATOM 1169 O O . ARG A 1 143 ? -24.876 -20.935 5.464 1.00 86.19 143 ARG A O 1
ATOM 1176 N N . PHE A 1 144 ? -23.325 -19.320 5.669 1.00 86.50 144 PHE A N 1
ATOM 1177 C CA . PHE A 1 144 ? -24.238 -18.249 6.073 1.00 86.50 144 PHE A CA 1
ATOM 1178 C C . PHE A 1 144 ? -24.450 -17.210 4.974 1.00 86.50 144 PHE A C 1
ATOM 1180 O O . PHE A 1 144 ? -25.483 -16.540 4.956 1.00 86.50 144 PHE A O 1
ATOM 1187 N N . VAL A 1 145 ? -23.491 -17.072 4.058 1.00 85.94 145 VAL A N 1
ATOM 1188 C CA . VAL A 1 145 ? -23.535 -16.102 2.967 1.00 85.94 145 VAL A CA 1
ATOM 1189 C C . VAL A 1 145 ? -23.285 -16.823 1.651 1.00 85.94 145 VAL A C 1
ATOM 1191 O O . VAL A 1 145 ? -22.238 -17.425 1.450 1.00 85.94 145 VAL A O 1
ATOM 1194 N N . ASN A 1 146 ? -24.256 -16.742 0.743 1.00 87.69 146 ASN A N 1
ATOM 1195 C CA . ASN A 1 146 ? -24.114 -17.283 -0.603 1.00 87.69 146 ASN A CA 1
ATOM 1196 C C . ASN A 1 146 ? -23.498 -16.257 -1.565 1.00 87.69 146 ASN A C 1
ATOM 1198 O O . ASN A 1 146 ? -23.487 -15.050 -1.308 1.00 87.69 146 ASN A O 1
ATOM 1202 N N . GLU A 1 147 ? -23.028 -16.746 -2.708 1.00 88.69 147 GLU A N 1
ATOM 1203 C CA . GLU A 1 147 ? -22.376 -15.933 -3.738 1.00 88.69 147 GLU A CA 1
ATOM 1204 C C . GLU A 1 147 ? -23.272 -14.797 -4.258 1.00 88.69 147 GLU A C 1
ATOM 1206 O O . GLU A 1 147 ? -22.813 -13.669 -4.420 1.00 88.69 147 GLU A O 1
ATOM 1211 N N . VAL A 1 148 ? -24.579 -15.044 -4.402 1.00 90.94 148 VAL A N 1
ATOM 1212 C CA . VAL A 1 148 ? -25.557 -14.028 -4.833 1.00 90.94 148 VAL A CA 1
ATOM 1213 C C . VAL A 1 148 ? -25.628 -12.859 -3.844 1.00 90.94 148 VAL A C 1
ATOM 1215 O O . VAL A 1 148 ? -25.702 -11.697 -4.243 1.00 90.94 148 VAL A O 1
ATOM 1218 N N . ALA A 1 149 ? -25.590 -13.138 -2.540 1.00 89.25 149 ALA A N 1
ATOM 1219 C CA . ALA A 1 149 ? -25.581 -12.110 -1.506 1.00 89.25 149 ALA A CA 1
ATOM 1220 C C . ALA A 1 149 ? -24.269 -11.311 -1.510 1.00 89.25 149 ALA A C 1
ATOM 1222 O O . ALA A 1 149 ? -24.305 -10.091 -1.319 1.00 89.25 149 ALA A O 1
ATOM 1223 N N . VAL A 1 150 ? -23.133 -11.974 -1.762 1.00 88.62 150 VAL A N 1
ATOM 1224 C CA . VAL A 1 150 ? -21.829 -11.311 -1.925 1.00 88.62 150 VAL A CA 1
ATOM 1225 C C . VAL A 1 150 ? -21.862 -10.364 -3.120 1.00 88.62 150 VAL A C 1
ATOM 1227 O O . VAL A 1 150 ? -21.472 -9.202 -2.982 1.00 88.62 150 VAL A O 1
ATOM 1230 N N . GLU A 1 151 ? -22.368 -10.825 -4.262 1.00 92.50 151 GLU A N 1
ATOM 1231 C CA . GLU A 1 151 ? -22.396 -10.032 -5.489 1.00 92.50 151 GLU A CA 1
ATOM 1232 C C . GLU A 1 151 ? -23.332 -8.830 -5.358 1.00 92.50 151 GLU A C 1
ATOM 1234 O O . GLU A 1 151 ? -22.915 -7.693 -5.566 1.00 92.50 151 GLU A O 1
ATOM 1239 N N . ARG A 1 152 ? -24.536 -9.028 -4.809 1.00 94.06 152 ARG A N 1
ATOM 1240 C CA . ARG A 1 152 ? -25.447 -7.922 -4.475 1.00 94.06 152 ARG A CA 1
ATOM 1241 C C . ARG A 1 152 ? -24.802 -6.890 -3.538 1.00 94.06 152 ARG A C 1
ATOM 1243 O O . ARG A 1 152 ? -25.092 -5.694 -3.616 1.00 94.06 152 ARG A O 1
ATOM 1250 N N . GLY A 1 153 ? -23.955 -7.338 -2.611 1.00 92.19 153 GLY A N 1
ATOM 1251 C CA . GLY A 1 153 ? -23.180 -6.458 -1.737 1.00 92.19 153 GLY A CA 1
ATOM 1252 C C . GLY A 1 153 ? -22.137 -5.636 -2.500 1.00 92.19 153 GLY A C 1
ATOM 1253 O O . GLY A 1 153 ? -21.960 -4.449 -2.215 1.00 92.19 153 GLY A O 1
ATOM 1254 N N . ARG A 1 154 ? -21.472 -6.242 -3.491 1.00 92.19 154 ARG A N 1
ATOM 1255 C CA . ARG A 1 154 ? -20.517 -5.564 -4.377 1.00 92.19 154 ARG A CA 1
ATOM 1256 C C . ARG A 1 154 ? -21.212 -4.537 -5.264 1.00 92.19 154 ARG A C 1
ATOM 1258 O O . ARG A 1 154 ? -20.763 -3.396 -5.269 1.00 92.19 154 ARG A O 1
ATOM 1265 N N . GLU A 1 155 ? -22.323 -4.899 -5.900 1.00 94.56 155 GLU A N 1
ATOM 1266 C CA . GLU A 1 155 ? -23.129 -3.999 -6.736 1.00 94.56 155 GLU A CA 1
ATOM 1267 C C . GLU A 1 155 ? -23.588 -2.766 -5.958 1.00 94.56 155 GLU A C 1
ATOM 1269 O O . GLU A 1 155 ? -23.387 -1.639 -6.402 1.00 94.56 155 GLU A O 1
ATOM 1274 N N . LYS A 1 156 ? -24.139 -2.956 -4.750 1.00 95.19 156 LYS A N 1
ATOM 1275 C CA . LYS A 1 156 ? -24.553 -1.836 -3.891 1.00 95.19 156 LYS A CA 1
ATOM 1276 C C . LYS A 1 156 ? -23.390 -0.920 -3.534 1.00 95.19 156 LYS A C 1
ATOM 1278 O O . LYS A 1 156 ? -23.548 0.297 -3.567 1.00 95.19 156 LYS A O 1
ATOM 1283 N N . ARG A 1 157 ? -22.228 -1.488 -3.191 1.00 93.62 157 ARG A N 1
ATOM 1284 C CA . ARG A 1 157 ? -21.025 -0.703 -2.890 1.00 93.62 157 ARG A CA 1
ATOM 1285 C C . ARG A 1 157 ? -20.595 0.115 -4.109 1.00 93.62 157 ARG A C 1
ATOM 1287 O O . ARG A 1 157 ? -20.323 1.300 -3.949 1.00 93.62 157 ARG A O 1
ATOM 1294 N N . THR A 1 158 ? -20.547 -0.499 -5.290 1.00 94.75 158 THR A N 1
ATOM 1295 C CA . THR A 1 158 ? -20.202 0.186 -6.542 1.00 94.75 158 THR A CA 1
ATOM 1296 C C . THR A 1 158 ? -21.207 1.295 -6.849 1.00 94.75 158 THR A C 1
ATOM 1298 O O . THR A 1 158 ? -20.797 2.426 -7.069 1.00 94.75 158 THR A O 1
ATOM 1301 N N . ALA A 1 159 ? -22.513 1.027 -6.747 1.00 95.69 159 ALA A N 1
ATOM 1302 C CA . ALA A 1 159 ? -23.557 2.028 -6.964 1.00 95.69 159 ALA A CA 1
ATOM 1303 C C . ALA A 1 159 ? -23.413 3.237 -6.026 1.00 95.69 159 ALA A C 1
ATOM 1305 O O . ALA A 1 159 ? -23.487 4.374 -6.476 1.00 95.69 159 ALA A O 1
ATOM 1306 N N . THR A 1 160 ? -23.140 3.011 -4.736 1.00 95.50 160 THR A N 1
ATOM 1307 C CA . THR A 1 160 ? -22.899 4.102 -3.777 1.00 95.50 160 THR A CA 1
ATOM 1308 C C . THR A 1 160 ? -21.619 4.886 -4.080 1.00 95.50 160 THR A C 1
ATOM 1310 O O . THR A 1 160 ? -21.592 6.098 -3.869 1.00 95.50 160 THR A O 1
ATOM 1313 N N . LEU A 1 161 ? -20.551 4.228 -4.545 1.00 94.69 161 LEU A N 1
ATOM 1314 C CA . LEU A 1 161 ? -19.316 4.916 -4.934 1.00 94.69 161 LEU A CA 1
ATOM 1315 C C . LEU A 1 161 ? -19.536 5.786 -6.175 1.00 94.69 161 LEU A C 1
ATOM 1317 O O . LEU A 1 161 ? -19.141 6.949 -6.168 1.00 94.69 161 LEU A O 1
ATOM 1321 N N . VAL A 1 162 ? -20.247 5.267 -7.175 1.00 95.88 162 VAL A N 1
ATOM 1322 C CA . VAL A 1 162 ? -20.601 6.020 -8.382 1.00 95.88 162 VAL A CA 1
ATOM 1323 C C . VAL A 1 162 ? -21.507 7.202 -8.031 1.00 95.88 162 VAL A C 1
ATOM 1325 O O . VAL A 1 162 ? -21.242 8.316 -8.465 1.00 95.88 162 VAL A O 1
ATOM 1328 N N . GLU A 1 163 ? -22.524 7.000 -7.187 1.00 96.44 163 GLU A N 1
ATOM 1329 C CA . GLU A 1 163 ? -23.443 8.062 -6.752 1.00 96.44 163 GLU A CA 1
ATOM 1330 C C . GLU A 1 163 ? -22.725 9.206 -6.017 1.00 96.44 163 GLU A C 1
ATOM 1332 O O . GLU A 1 163 ? -23.036 10.375 -6.232 1.00 96.44 163 GLU A O 1
ATOM 1337 N N . ARG A 1 164 ? -21.773 8.883 -5.131 1.00 95.00 164 ARG A N 1
ATOM 1338 C CA . ARG A 1 164 ? -21.126 9.878 -4.258 1.00 95.00 164 ARG A CA 1
ATOM 1339 C C . ARG A 1 164 ? -19.857 10.493 -4.833 1.00 95.00 164 ARG A C 1
ATOM 1341 O O . ARG A 1 164 ? -19.557 11.636 -4.507 1.00 95.00 164 ARG A O 1
ATOM 1348 N N . TYR A 1 165 ? -19.108 9.725 -5.617 1.00 92.94 165 TYR A N 1
ATOM 1349 C CA . TYR A 1 165 ? -17.746 10.058 -6.044 1.00 92.94 165 TYR A CA 1
ATOM 1350 C C . TYR A 1 165 ? -17.547 9.927 -7.560 1.00 92.94 165 TYR A C 1
ATOM 1352 O O . TYR A 1 165 ? -16.481 10.255 -8.065 1.00 92.94 165 TYR A O 1
ATOM 1360 N N . GLY A 1 166 ? -18.545 9.437 -8.306 1.00 94.06 166 GLY A N 1
ATOM 1361 C CA . GLY A 1 166 ? -18.438 9.249 -9.757 1.00 94.06 166 GLY A CA 1
ATOM 1362 C C . GLY A 1 166 ? -17.457 8.153 -10.184 1.00 94.06 166 GLY A C 1
ATOM 1363 O O . GLY A 1 166 ? -17.141 8.057 -11.365 1.00 94.06 166 GLY A O 1
ATOM 1364 N N . VAL A 1 167 ? -16.975 7.330 -9.246 1.00 94.75 167 VAL A N 1
ATOM 1365 C CA . VAL A 1 167 ? -16.000 6.261 -9.495 1.00 94.75 167 VAL A CA 1
ATOM 1366 C C . VAL A 1 167 ? -16.540 4.903 -9.063 1.00 94.75 167 VAL A C 1
ATOM 1368 O O . VAL A 1 167 ? -17.340 4.805 -8.137 1.00 94.75 167 VAL A O 1
ATOM 1371 N N . GLU A 1 168 ? -16.074 3.830 -9.694 1.00 92.81 168 GLU A N 1
ATOM 1372 C CA . GLU A 1 168 ? -16.474 2.461 -9.335 1.00 92.81 168 GLU A CA 1
ATOM 1373 C C . GLU A 1 168 ? -15.601 1.878 -8.220 1.00 92.81 168 GLU A C 1
ATOM 1375 O O . GLU A 1 168 ? -16.040 1.031 -7.432 1.00 92.81 168 GLU A O 1
ATOM 1380 N N . HIS A 1 169 ? -14.357 2.354 -8.127 1.00 91.81 169 HIS A N 1
ATOM 1381 C CA . HIS A 1 169 ? -13.378 1.886 -7.162 1.00 91.81 169 HIS A CA 1
ATOM 1382 C C . HIS A 1 169 ? -12.832 3.030 -6.301 1.00 91.81 169 HIS A C 1
ATOM 1384 O O . HIS A 1 169 ? -12.465 4.073 -6.836 1.00 91.81 169 HIS A O 1
ATOM 1390 N N . PRO A 1 170 ? -12.660 2.821 -4.979 1.00 90.50 170 PRO A N 1
ATOM 1391 C CA . PRO A 1 170 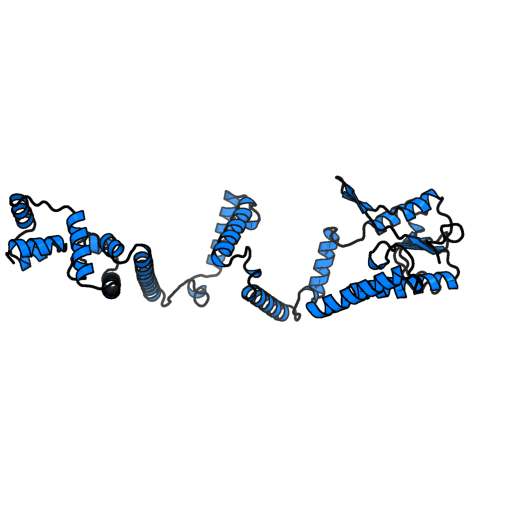? -12.144 3.850 -4.071 1.00 90.50 170 PRO A CA 1
ATOM 1392 C C . PRO A 1 170 ? -10.794 4.440 -4.499 1.00 90.50 170 PRO A C 1
ATOM 1394 O O . PRO A 1 170 ? -10.536 5.612 -4.273 1.00 90.50 170 PRO A O 1
ATOM 1397 N N . ASN A 1 171 ? -9.941 3.634 -5.136 1.00 91.56 171 ASN A N 1
ATOM 1398 C CA . ASN A 1 171 ? -8.595 4.044 -5.540 1.00 91.56 171 ASN A CA 1
ATOM 1399 C C . ASN A 1 171 ? -8.574 4.948 -6.786 1.00 91.56 171 ASN A C 1
ATOM 1401 O O . ASN A 1 171 ? -7.511 5.455 -7.131 1.00 91.56 171 ASN A O 1
ATOM 1405 N N . GLN A 1 172 ? -9.703 5.099 -7.485 1.00 92.12 172 GLN A N 1
ATOM 1406 C CA . GLN A 1 172 ? -9.839 6.017 -8.622 1.00 92.12 172 GLN A CA 1
ATOM 1407 C C . GLN A 1 172 ? -10.136 7.448 -8.161 1.00 92.12 172 GLN A C 1
ATOM 1409 O O . GLN A 1 172 ? -9.862 8.388 -8.900 1.00 92.12 172 GLN A O 1
ATOM 1414 N N . ASP A 1 173 ? -10.682 7.611 -6.954 1.00 93.81 173 ASP A N 1
ATOM 1415 C CA . ASP A 1 173 ? -10.906 8.915 -6.340 1.00 93.81 173 ASP A CA 1
ATOM 1416 C C . ASP A 1 173 ? -9.606 9.384 -5.649 1.00 93.81 173 ASP A C 1
ATOM 1418 O O . ASP A 1 173 ? -9.123 8.710 -4.726 1.00 93.81 173 ASP A O 1
ATOM 1422 N N . PRO A 1 174 ? -9.006 10.511 -6.080 1.00 92.75 174 PRO A N 1
ATOM 1423 C CA . PRO A 1 174 ? -7.731 10.983 -5.541 1.00 92.75 174 PRO A CA 1
ATOM 1424 C C . PRO A 1 174 ? -7.769 11.302 -4.042 1.00 92.75 174 PRO A C 1
ATOM 1426 O O . PRO A 1 174 ? -6.791 11.035 -3.338 1.00 92.75 174 PRO A O 1
ATOM 1429 N N . ASP A 1 175 ? -8.886 11.828 -3.535 1.00 93.44 175 ASP A N 1
ATOM 1430 C CA . ASP A 1 175 ? -9.025 12.228 -2.132 1.00 93.44 175 ASP A CA 1
ATOM 1431 C C . ASP A 1 175 ? -9.137 11.000 -1.228 1.00 93.44 175 ASP A C 1
ATOM 1433 O O . ASP A 1 175 ? -8.503 10.921 -0.165 1.00 93.44 175 ASP A O 1
ATOM 1437 N N . ILE A 1 176 ? -9.910 9.998 -1.660 1.00 92.94 176 ILE A N 1
ATOM 1438 C CA . ILE A 1 176 ? -10.003 8.714 -0.965 1.00 92.94 176 ILE A CA 1
ATOM 1439 C C . ILE A 1 176 ? -8.638 8.025 -0.957 1.00 92.94 176 ILE A C 1
ATOM 1441 O O . ILE A 1 176 ? -8.198 7.572 0.106 1.00 92.94 176 ILE A O 1
ATOM 1445 N N . LEU A 1 177 ? -7.957 7.981 -2.104 1.00 93.00 177 LEU A N 1
ATOM 1446 C CA . LEU A 1 177 ? -6.636 7.374 -2.233 1.00 93.00 177 LEU A CA 1
ATOM 1447 C C . LEU A 1 177 ? -5.615 8.051 -1.308 1.00 93.00 177 LEU A C 1
ATOM 1449 O O . LEU A 1 177 ? -4.915 7.365 -0.558 1.00 93.00 177 LEU A O 1
ATOM 1453 N N . LEU A 1 178 ? -5.565 9.385 -1.307 1.00 94.38 178 LEU A N 1
ATOM 1454 C CA . LEU A 1 178 ? -4.653 10.157 -0.465 1.00 94.38 178 LEU A CA 1
ATOM 1455 C C . LEU A 1 178 ? -4.926 9.911 1.022 1.00 94.38 178 LEU A C 1
ATOM 1457 O O . LEU A 1 178 ? -4.001 9.659 1.798 1.00 94.38 178 LEU A O 1
ATOM 1461 N N . ARG A 1 179 ? -6.201 9.913 1.429 1.00 95.06 179 ARG A N 1
ATOM 1462 C CA . ARG A 1 179 ? -6.586 9.611 2.812 1.00 95.06 179 ARG A CA 1
ATOM 1463 C C . ARG A 1 179 ? -6.154 8.204 3.219 1.00 95.06 179 ARG A C 1
ATOM 1465 O O . ARG A 1 179 ? -5.598 8.039 4.306 1.00 95.06 179 ARG A O 1
ATOM 1472 N N . MET A 1 180 ? -6.378 7.208 2.360 1.00 93.06 180 MET A N 1
ATOM 1473 C CA . MET A 1 180 ? -5.962 5.824 2.610 1.00 93.06 180 MET A CA 1
ATOM 1474 C C . MET A 1 180 ? -4.445 5.712 2.789 1.00 93.06 180 MET A C 1
ATOM 1476 O O . MET A 1 180 ? -3.994 5.083 3.747 1.00 93.06 180 MET A O 1
ATOM 1480 N N . GLN A 1 181 ? -3.660 6.361 1.926 1.00 93.19 181 GLN A N 1
ATOM 1481 C CA . GLN A 1 181 ? -2.200 6.367 2.033 1.00 93.19 181 GLN A CA 1
ATOM 1482 C C . GLN A 1 181 ? -1.724 7.045 3.321 1.00 93.19 181 GLN A C 1
ATOM 1484 O O . GLN A 1 181 ? -0.887 6.489 4.029 1.00 93.19 181 GLN A O 1
ATOM 1489 N N . ASN A 1 182 ? -2.289 8.201 3.672 1.00 94.75 182 ASN A N 1
ATOM 1490 C CA . ASN A 1 182 ? -1.902 8.931 4.879 1.00 94.75 182 ASN A CA 1
ATOM 1491 C C . ASN A 1 182 ? -2.224 8.145 6.155 1.00 94.75 182 ASN A C 1
ATOM 1493 O O . ASN A 1 182 ? -1.394 8.070 7.059 1.00 94.75 182 ASN A O 1
ATOM 1497 N N . THR A 1 183 ? -3.404 7.517 6.226 1.00 94.50 183 THR A N 1
ATOM 1498 C CA . THR A 1 183 ? -3.775 6.681 7.380 1.00 94.50 183 THR A CA 1
ATOM 1499 C C . THR A 1 183 ? -2.886 5.441 7.491 1.00 94.50 183 THR A C 1
ATOM 1501 O O . THR A 1 183 ? -2.476 5.090 8.600 1.00 94.50 183 THR A O 1
ATOM 1504 N N . LEU A 1 184 ? -2.550 4.801 6.361 1.00 94.31 184 LEU A N 1
ATOM 1505 C CA . LEU A 1 184 ? -1.613 3.677 6.330 1.00 94.31 184 LEU A CA 1
ATOM 1506 C C . LEU A 1 184 ? -0.249 4.095 6.889 1.00 94.31 184 LEU A C 1
ATOM 1508 O O . LEU A 1 184 ? 0.221 3.470 7.838 1.00 94.31 184 LEU A O 1
ATOM 1512 N N . ARG A 1 185 ? 0.341 5.171 6.352 1.00 94.56 185 ARG A N 1
ATOM 1513 C CA . ARG A 1 185 ? 1.653 5.665 6.789 1.00 94.56 185 ARG A CA 1
ATOM 1514 C C . ARG A 1 185 ? 1.652 6.032 8.265 1.00 94.56 185 ARG A C 1
ATOM 1516 O O . ARG A 1 185 ? 2.509 5.558 8.993 1.00 94.56 185 ARG A O 1
ATOM 1523 N N . ALA A 1 186 ? 0.660 6.793 8.732 1.00 95.06 186 ALA A N 1
ATOM 1524 C CA . ALA A 1 186 ? 0.569 7.187 10.138 1.00 95.06 186 ALA A CA 1
ATOM 1525 C C . ALA A 1 186 ? 0.514 5.972 11.080 1.00 95.06 186 ALA A C 1
ATOM 1527 O O . ALA A 1 186 ? 1.232 5.926 12.073 1.00 95.06 186 ALA A O 1
ATOM 1528 N N . THR A 1 187 ? -0.296 4.963 10.743 1.00 94.38 187 THR A N 1
ATOM 1529 C CA . THR A 1 187 ? -0.438 3.751 11.568 1.00 94.38 187 THR A CA 1
ATOM 1530 C C . THR A 1 187 ? 0.830 2.900 11.557 1.00 94.38 187 THR A C 1
ATOM 1532 O O . THR A 1 187 ? 1.223 2.356 12.589 1.00 94.38 187 THR A O 1
ATOM 1535 N N . MET A 1 188 ? 1.463 2.756 10.392 1.00 96.44 188 MET A N 1
ATOM 1536 C CA . MET A 1 188 ? 2.698 1.987 10.257 1.00 96.44 188 MET A CA 1
ATOM 1537 C C . MET A 1 188 ? 3.869 2.680 10.953 1.00 96.44 188 MET A C 1
ATOM 1539 O O . MET A 1 188 ? 4.658 2.007 11.612 1.00 96.44 188 MET A O 1
ATOM 1543 N N . ASN A 1 189 ? 3.940 4.008 10.884 1.00 95.56 189 ASN A N 1
ATOM 1544 C CA . ASN A 1 189 ? 4.985 4.786 11.531 1.00 95.56 189 ASN A CA 1
ATOM 1545 C C . ASN A 1 189 ? 4.846 4.721 13.063 1.00 95.56 189 ASN A C 1
ATOM 1547 O O . ASN A 1 189 ? 5.808 4.382 13.742 1.00 95.56 189 ASN A O 1
ATOM 1551 N N . ASP A 1 190 ? 3.628 4.901 13.589 1.00 94.94 190 ASP A N 1
ATOM 1552 C CA . ASP A 1 190 ? 3.324 4.797 15.027 1.00 94.94 190 ASP A CA 1
ATOM 1553 C C . ASP A 1 190 ? 3.690 3.423 15.619 1.00 94.94 190 ASP A C 1
ATOM 1555 O O . ASP A 1 190 ? 4.267 3.332 16.700 1.00 94.94 190 ASP A O 1
ATOM 1559 N N . ARG A 1 191 ? 3.393 2.335 14.896 1.00 94.31 191 ARG A N 1
ATOM 1560 C CA . ARG A 1 191 ? 3.591 0.966 15.405 1.00 94.31 191 ARG A CA 1
ATOM 1561 C C . ARG A 1 191 ? 4.949 0.357 15.082 1.00 94.31 191 ARG A C 1
ATOM 1563 O O . ARG A 1 191 ? 5.410 -0.515 15.815 1.00 94.31 191 ARG A O 1
ATOM 1570 N N . HIS A 1 192 ? 5.540 0.744 13.956 1.00 91.88 192 HIS A N 1
ATOM 1571 C CA . HIS A 1 192 ? 6.677 0.044 13.357 1.00 91.88 192 HIS A CA 1
ATOM 1572 C C . HIS A 1 192 ? 7.777 0.981 12.832 1.00 91.88 192 HIS A C 1
ATOM 1574 O O . HIS A 1 192 ? 8.784 0.484 12.335 1.00 91.88 192 HIS A O 1
ATOM 1580 N N . GLY A 1 193 ? 7.618 2.308 12.920 1.00 93.56 193 GLY A N 1
ATOM 1581 C CA . GLY A 1 193 ? 8.624 3.286 12.482 1.00 93.56 193 GLY A CA 1
ATOM 1582 C C . GLY A 1 193 ? 8.880 3.320 10.970 1.00 93.56 193 GLY A C 1
ATOM 1583 O O . GLY A 1 193 ? 9.880 3.883 10.534 1.00 93.56 193 GLY A O 1
ATOM 1584 N N . VAL A 1 194 ? 8.005 2.708 10.169 1.00 93.81 194 VAL A N 1
ATOM 1585 C CA . VAL A 1 194 ? 8.109 2.628 8.705 1.00 93.81 194 VAL A CA 1
ATOM 1586 C C . VAL A 1 194 ? 6.824 3.120 8.052 1.00 93.81 194 VAL A C 1
ATOM 1588 O O . VAL A 1 194 ? 5.760 3.061 8.657 1.00 93.81 194 VAL A O 1
ATOM 1591 N N . ASP A 1 195 ? 6.895 3.568 6.803 1.00 92.00 195 ASP A N 1
ATOM 1592 C CA . ASP A 1 195 ? 5.724 4.078 6.081 1.00 92.00 195 ASP A CA 1
ATOM 1593 C C . ASP A 1 195 ? 4.886 2.950 5.468 1.00 92.00 195 ASP A C 1
ATOM 1595 O O . ASP A 1 195 ? 3.661 3.062 5.357 1.00 92.00 195 ASP A O 1
ATOM 1599 N N . TYR A 1 196 ? 5.540 1.852 5.078 1.00 93.12 196 TYR A N 1
ATOM 1600 C CA . TYR A 1 196 ? 4.909 0.733 4.389 1.00 93.12 196 TYR A CA 1
ATOM 1601 C C . TYR A 1 196 ? 5.233 -0.611 5.049 1.00 93.12 196 TYR A C 1
ATOM 1603 O O . TYR A 1 196 ? 6.380 -0.853 5.428 1.00 93.12 196 TYR A O 1
ATOM 1611 N N . PRO A 1 197 ? 4.268 -1.552 5.104 1.00 93.25 197 PRO A N 1
ATOM 1612 C CA . PRO A 1 197 ? 4.487 -2.876 5.688 1.00 93.25 197 PRO A CA 1
ATOM 1613 C C . PRO A 1 197 ? 5.646 -3.649 5.058 1.00 93.25 197 PRO A C 1
ATOM 1615 O O . PRO A 1 197 ? 6.363 -4.347 5.759 1.00 93.25 197 PRO A O 1
ATOM 1618 N N . THR A 1 198 ? 5.866 -3.510 3.750 1.00 91.38 198 THR A N 1
ATOM 1619 C CA . THR A 1 198 ? 6.939 -4.207 3.022 1.00 91.38 198 THR A CA 1
ATOM 1620 C C . THR A 1 198 ? 8.343 -3.709 3.361 1.00 91.38 198 THR A C 1
ATOM 1622 O O . THR A 1 198 ? 9.308 -4.320 2.923 1.00 91.38 198 THR A O 1
ATOM 1625 N N . GLN A 1 199 ? 8.485 -2.621 4.123 1.00 91.88 199 GLN A N 1
ATOM 1626 C CA . GLN A 1 199 ? 9.779 -2.208 4.677 1.00 91.88 199 GLN A CA 1
ATOM 1627 C C . GLN A 1 199 ? 10.158 -3.033 5.915 1.00 91.88 199 GLN A C 1
ATOM 1629 O O . GLN A 1 199 ? 11.317 -3.035 6.318 1.00 91.88 199 GLN A O 1
ATOM 1634 N N . ILE A 1 200 ? 9.201 -3.758 6.505 1.00 94.00 200 ILE A N 1
ATOM 1635 C CA . ILE A 1 200 ? 9.461 -4.720 7.574 1.00 94.00 200 ILE A CA 1
ATOM 1636 C C . ILE A 1 200 ? 9.999 -6.005 6.925 1.00 94.00 200 ILE A C 1
ATOM 1638 O O . ILE A 1 200 ? 9.270 -6.620 6.138 1.00 94.00 200 ILE A O 1
ATOM 1642 N N . PRO A 1 201 ? 11.225 -6.459 7.257 1.00 92.56 201 PRO A N 1
ATOM 1643 C CA . PRO A 1 201 ? 11.857 -7.599 6.588 1.00 92.56 201 PRO A CA 1
ATOM 1644 C C . PRO A 1 201 ? 11.014 -8.881 6.600 1.00 92.56 201 PRO A C 1
ATOM 1646 O O . PRO A 1 201 ? 10.891 -9.554 5.581 1.00 92.56 201 PRO A O 1
ATOM 1649 N N . GLU A 1 202 ? 10.368 -9.189 7.728 1.00 94.12 202 GLU A N 1
ATOM 1650 C CA . GLU A 1 202 ? 9.505 -10.371 7.864 1.00 94.12 202 GLU A CA 1
ATOM 1651 C C . GLU A 1 202 ? 8.302 -10.326 6.905 1.00 94.12 202 GLU A C 1
ATOM 1653 O O . GLU A 1 202 ? 7.956 -11.321 6.262 1.00 94.12 202 GLU A O 1
ATOM 1658 N N . VAL A 1 203 ? 7.675 -9.154 6.770 1.00 94.06 203 VAL A N 1
ATOM 1659 C CA . VAL A 1 203 ? 6.533 -8.955 5.870 1.00 94.06 203 VAL A CA 1
ATOM 1660 C C . VAL A 1 203 ? 6.988 -9.035 4.416 1.00 94.06 203 VAL A C 1
ATOM 1662 O O . VAL A 1 203 ? 6.324 -9.690 3.611 1.00 94.06 203 VAL A O 1
ATOM 1665 N N . ALA A 1 204 ? 8.120 -8.411 4.082 1.00 91.50 204 ALA A N 1
ATOM 1666 C CA . ALA A 1 204 ? 8.704 -8.460 2.745 1.00 91.50 204 ALA A CA 1
ATOM 1667 C C . ALA A 1 204 ? 8.966 -9.905 2.301 1.00 91.50 204 ALA A C 1
ATOM 1669 O O . ALA A 1 204 ? 8.551 -10.309 1.213 1.00 91.50 204 ALA A O 1
ATOM 1670 N N . GLU A 1 205 ? 9.577 -10.704 3.175 1.00 94.38 205 GLU A N 1
ATOM 1671 C CA . GLU A 1 205 ? 9.908 -12.097 2.892 1.00 94.38 205 GLU A CA 1
ATOM 1672 C C . GLU A 1 205 ? 8.653 -12.963 2.731 1.00 94.38 205 GLU A C 1
ATOM 1674 O O . GLU A 1 205 ? 8.543 -13.749 1.785 1.00 94.38 205 GLU A O 1
ATOM 1679 N N . LYS A 1 206 ? 7.646 -12.763 3.590 1.00 95.38 206 LYS A N 1
ATOM 1680 C CA . LYS A 1 206 ? 6.352 -13.448 3.470 1.00 95.38 206 LYS A CA 1
ATOM 1681 C C . LYS A 1 206 ? 5.660 -13.136 2.141 1.00 95.38 206 LYS A C 1
ATOM 1683 O O . LYS A 1 206 ? 5.146 -14.046 1.488 1.00 95.38 206 LYS A O 1
ATOM 1688 N N . VAL A 1 207 ? 5.652 -11.865 1.734 1.00 93.06 207 VAL A N 1
ATOM 1689 C CA . VAL A 1 207 ? 5.075 -11.426 0.454 1.00 93.06 207 VAL A CA 1
ATOM 1690 C C . VAL A 1 207 ? 5.838 -12.043 -0.718 1.00 93.06 207 VAL A C 1
ATOM 1692 O O . VAL A 1 207 ? 5.214 -12.590 -1.628 1.00 93.06 207 VAL A O 1
ATOM 1695 N N . ARG A 1 208 ? 7.176 -12.018 -0.679 1.00 90.62 208 ARG A N 1
ATOM 1696 C CA . ARG A 1 208 ? 8.041 -12.604 -1.712 1.00 90.62 208 ARG A CA 1
ATOM 1697 C C . ARG A 1 208 ? 7.763 -14.095 -1.893 1.00 90.62 208 ARG A C 1
ATOM 1699 O O . ARG A 1 208 ? 7.512 -14.533 -3.016 1.00 90.62 208 ARG A O 1
ATOM 1706 N N . LYS A 1 209 ? 7.746 -14.856 -0.794 1.00 93.44 209 LYS A N 1
ATOM 1707 C CA . LYS A 1 209 ? 7.488 -16.301 -0.803 1.00 93.44 209 LYS A CA 1
ATOM 1708 C C . LYS A 1 209 ? 6.099 -16.625 -1.351 1.00 93.44 209 LYS A C 1
ATOM 1710 O O . LYS A 1 209 ? 5.981 -17.433 -2.266 1.00 93.44 209 LYS A O 1
ATOM 1715 N N . SER A 1 210 ? 5.063 -15.940 -0.865 1.00 93.12 210 SER A N 1
ATOM 1716 C CA . SER A 1 210 ? 3.686 -16.167 -1.321 1.00 93.12 210 SER A CA 1
ATOM 1717 C C . SER A 1 210 ? 3.497 -15.835 -2.808 1.00 93.12 210 SER A C 1
ATOM 1719 O O . SER A 1 210 ? 2.832 -16.586 -3.530 1.00 93.12 210 SER A O 1
ATOM 1721 N N . ARG A 1 211 ? 4.128 -14.755 -3.300 1.00 91.94 211 ARG A N 1
ATOM 1722 C CA . ARG A 1 211 ? 4.147 -14.428 -4.735 1.00 91.94 211 ARG A CA 1
ATOM 1723 C C . ARG A 1 211 ? 4.808 -15.545 -5.539 1.00 91.94 211 ARG A C 1
ATOM 1725 O O . ARG A 1 211 ? 4.248 -15.963 -6.547 1.00 91.94 211 ARG A O 1
ATOM 1732 N N . GLN A 1 212 ? 5.966 -16.027 -5.094 1.00 91.19 212 GLN A N 1
ATOM 1733 C CA . GLN A 1 212 ? 6.721 -17.073 -5.783 1.00 91.19 212 GLN A CA 1
ATOM 1734 C C . GLN A 1 212 ? 5.944 -18.397 -5.853 1.00 91.19 212 GLN A C 1
ATOM 1736 O O . GLN A 1 212 ? 5.870 -19.009 -6.918 1.00 91.19 212 GLN A O 1
ATOM 1741 N N . GLU A 1 213 ? 5.324 -18.815 -4.747 1.00 93.38 213 GLU A N 1
ATOM 1742 C CA . GLU A 1 213 ? 4.469 -20.009 -4.676 1.00 93.38 213 GLU A CA 1
ATOM 1743 C C . GLU A 1 213 ? 3.286 -19.911 -5.645 1.00 93.38 213 GLU A C 1
ATOM 1745 O O . GLU A 1 213 ? 3.052 -20.821 -6.439 1.00 93.38 213 GLU A O 1
ATOM 1750 N N . THR A 1 214 ? 2.584 -18.775 -5.636 1.00 92.06 214 THR A N 1
ATOM 1751 C CA . THR A 1 214 ? 1.430 -18.539 -6.516 1.00 92.06 214 THR A CA 1
ATOM 1752 C C . THR A 1 214 ? 1.842 -18.529 -7.989 1.00 92.06 214 THR A C 1
ATOM 1754 O O . THR A 1 214 ? 1.200 -19.178 -8.812 1.00 92.06 214 THR A O 1
ATOM 1757 N N . MET A 1 215 ? 2.935 -17.835 -8.326 1.00 91.06 215 MET A N 1
ATOM 1758 C CA . MET A 1 215 ? 3.462 -17.780 -9.693 1.00 91.06 215 MET A CA 1
ATOM 1759 C C . MET A 1 215 ? 3.878 -19.162 -10.196 1.00 91.06 215 MET A C 1
ATOM 1761 O O . MET A 1 215 ? 3.530 -19.539 -11.314 1.00 91.06 215 MET A O 1
ATOM 1765 N N . THR A 1 216 ? 4.540 -19.948 -9.347 1.00 92.12 216 THR A N 1
ATOM 1766 C CA . THR A 1 216 ? 4.961 -21.310 -9.694 1.00 92.12 216 THR A CA 1
ATOM 1767 C C . THR A 1 216 ? 3.749 -22.218 -9.891 1.00 92.12 216 THR A C 1
ATOM 1769 O O . THR A 1 216 ? 3.706 -22.980 -10.850 1.00 92.12 216 THR A O 1
ATOM 1772 N N . SER A 1 217 ? 2.732 -22.107 -9.029 1.00 94.50 217 SER A N 1
ATOM 1773 C CA . SER A 1 217 ? 1.513 -22.915 -9.127 1.00 94.50 217 SER A CA 1
ATOM 1774 C C . SER A 1 217 ? 0.670 -22.598 -10.364 1.00 94.50 217 SER A C 1
ATOM 1776 O O . SER A 1 217 ? 0.052 -23.510 -10.903 1.00 94.50 217 SER A O 1
ATOM 1778 N N . LEU A 1 218 ? 0.585 -21.330 -10.774 1.00 92.38 218 LEU A N 1
ATOM 1779 C CA . LEU A 1 218 ? -0.269 -20.909 -11.891 1.00 92.38 218 LEU A CA 1
ATOM 1780 C C . LEU A 1 218 ? 0.449 -20.953 -13.243 1.00 92.38 218 LEU A C 1
ATOM 1782 O O . LEU A 1 218 ? -0.181 -21.256 -14.250 1.00 92.38 218 LEU A O 1
ATOM 1786 N N . TYR A 1 219 ? 1.747 -20.645 -13.266 1.00 88.94 219 TYR A N 1
ATOM 1787 C CA . TYR A 1 219 ? 2.502 -20.409 -14.501 1.00 88.94 219 TYR A CA 1
ATOM 1788 C C . TYR A 1 219 ? 3.782 -21.247 -14.607 1.00 88.94 219 TYR A C 1
ATOM 1790 O O . TYR A 1 219 ? 4.552 -21.071 -15.547 1.00 88.94 219 TYR A O 1
ATOM 1798 N N . GLY A 1 220 ? 4.056 -22.132 -13.641 1.00 89.19 220 GLY A N 1
ATOM 1799 C CA . GLY A 1 220 ? 5.234 -23.007 -13.653 1.00 89.19 220 GLY A CA 1
ATOM 1800 C C . GLY A 1 220 ? 6.575 -22.293 -13.450 1.00 89.19 220 GLY A C 1
ATOM 1801 O O . GLY A 1 220 ? 7.617 -22.938 -13.519 1.00 89.19 220 GLY A O 1
ATOM 1802 N N . ALA A 1 221 ? 6.575 -20.982 -13.186 1.00 85.19 221 ALA A N 1
ATOM 1803 C CA . ALA A 1 221 ? 7.782 -20.181 -13.016 1.00 85.19 221 ALA A CA 1
ATOM 1804 C C . ALA A 1 221 ? 7.699 -19.301 -11.756 1.00 85.19 221 ALA A C 1
ATOM 1806 O O . ALA A 1 221 ? 6.623 -18.807 -11.428 1.00 85.19 221 ALA A O 1
ATOM 1807 N N . PRO A 1 222 ? 8.821 -19.051 -11.057 1.00 82.44 222 PRO A N 1
ATOM 1808 C CA . PRO A 1 222 ? 8.824 -18.310 -9.794 1.00 82.44 222 PRO A CA 1
ATOM 1809 C C . PRO A 1 222 ? 8.644 -16.792 -9.948 1.00 82.44 222 PRO A C 1
ATOM 1811 O O . PRO A 1 222 ? 8.321 -16.114 -8.973 1.00 82.44 222 PRO A O 1
ATOM 1814 N N . ASP A 1 223 ? 8.848 -16.251 -11.151 1.00 84.75 223 ASP A N 1
ATOM 1815 C CA . ASP A 1 223 ? 8.672 -14.831 -11.453 1.00 84.75 223 ASP A CA 1
ATOM 1816 C C . ASP A 1 223 ? 7.934 -14.635 -12.780 1.00 84.75 223 ASP A C 1
ATOM 1818 O O . ASP A 1 223 ? 8.138 -15.381 -13.736 1.00 84.75 223 ASP A O 1
ATOM 1822 N N . SER A 1 224 ? 7.122 -13.581 -12.854 1.00 83.75 224 SER A N 1
ATOM 1823 C CA . SER A 1 224 ? 6.426 -13.134 -14.061 1.00 83.75 224 SER A CA 1
ATOM 1824 C C . SER A 1 224 ? 7.349 -12.898 -15.255 1.00 83.75 224 SER A C 1
ATOM 1826 O O . SER A 1 224 ? 6.942 -13.156 -16.381 1.00 83.75 224 SER A O 1
ATOM 1828 N N . VAL A 1 225 ? 8.586 -12.436 -15.040 1.00 78.12 225 VAL A N 1
ATOM 1829 C CA . VAL A 1 225 ? 9.522 -12.149 -16.148 1.00 78.12 225 VAL A CA 1
ATOM 1830 C C . VAL A 1 225 ? 10.016 -13.430 -16.831 1.00 78.12 225 VAL A C 1
ATOM 1832 O O . VAL A 1 225 ? 10.393 -13.401 -18.001 1.00 78.12 225 VAL A O 1
ATOM 1835 N N . LEU A 1 226 ? 9.990 -14.560 -16.121 1.00 77.69 226 LEU A N 1
ATOM 1836 C CA . LEU A 1 226 ? 10.387 -15.861 -16.660 1.00 77.69 226 LEU A CA 1
ATOM 1837 C C . LEU A 1 226 ? 9.268 -16.528 -17.471 1.00 77.69 226 LEU A C 1
ATOM 1839 O O . LEU A 1 226 ? 9.533 -17.507 -18.161 1.00 77.69 226 LEU A O 1
ATOM 1843 N N . VAL A 1 227 ? 8.040 -16.003 -17.409 1.00 81.69 227 VAL A N 1
ATOM 1844 C CA . VAL A 1 227 ? 6.899 -16.491 -18.190 1.00 81.69 227 VAL A CA 1
ATOM 1845 C C . VAL A 1 227 ? 6.877 -15.744 -19.529 1.00 81.69 227 VAL A C 1
ATOM 1847 O O . VAL A 1 227 ? 6.601 -14.539 -19.528 1.00 81.69 227 VAL A O 1
ATOM 1850 N N . PRO A 1 228 ? 7.144 -16.408 -20.674 1.00 75.81 228 PRO A N 1
ATOM 1851 C CA . PRO A 1 228 ? 7.277 -15.735 -21.970 1.00 75.81 228 PRO A CA 1
ATOM 1852 C C . PRO A 1 228 ? 6.068 -14.867 -22.333 1.00 75.81 228 PRO A C 1
ATOM 1854 O O . PRO A 1 228 ? 6.236 -13.701 -22.674 1.00 75.81 228 PRO A O 1
ATOM 1857 N N . GLU A 1 229 ? 4.857 -15.390 -22.137 1.00 84.69 229 GLU A N 1
ATOM 1858 C CA . GLU A 1 229 ? 3.598 -14.699 -22.442 1.00 84.69 229 GLU A CA 1
ATOM 1859 C C . GLU A 1 229 ? 3.402 -13.415 -21.617 1.00 84.69 229 GLU A C 1
ATOM 1861 O O . GLU A 1 229 ? 2.915 -12.401 -22.118 1.00 84.69 229 GLU A O 1
ATOM 1866 N N . ILE A 1 230 ? 3.780 -13.435 -20.332 1.00 85.31 230 ILE A N 1
ATOM 1867 C CA . ILE A 1 230 ? 3.684 -12.255 -19.460 1.00 85.31 230 ILE A CA 1
ATOM 1868 C C . ILE A 1 230 ? 4.759 -11.242 -19.848 1.00 85.31 230 ILE A C 1
ATOM 1870 O O . ILE A 1 230 ? 4.486 -10.045 -19.932 1.00 85.31 230 ILE A O 1
ATOM 1874 N N . ARG A 1 231 ? 5.976 -11.720 -20.120 1.00 77.88 231 ARG A N 1
ATOM 1875 C CA . ARG A 1 231 ? 7.094 -10.890 -20.566 1.00 77.88 231 ARG A CA 1
ATOM 1876 C C . ARG A 1 231 ? 6.769 -10.158 -21.870 1.00 77.88 231 ARG A C 1
ATOM 1878 O O . ARG A 1 231 ? 7.005 -8.957 -21.953 1.00 77.88 231 ARG A O 1
ATOM 1885 N N . GLU A 1 232 ? 6.192 -10.841 -22.854 1.00 73.88 232 GLU A N 1
ATOM 1886 C CA . GLU A 1 232 ? 5.766 -10.239 -24.124 1.00 73.88 232 GLU A CA 1
ATOM 1887 C C . GLU A 1 232 ? 4.701 -9.160 -23.915 1.00 73.88 232 GLU A C 1
ATOM 1889 O O . GLU A 1 232 ? 4.843 -8.058 -24.439 1.00 73.88 232 GLU A O 1
ATOM 1894 N N . LYS A 1 233 ? 3.699 -9.411 -23.062 1.00 83.25 233 LYS A N 1
ATOM 1895 C CA . LYS A 1 233 ? 2.700 -8.391 -22.696 1.00 83.25 233 LYS A CA 1
ATOM 1896 C C . LYS A 1 233 ? 3.325 -7.166 -22.030 1.00 83.25 233 LYS A C 1
ATOM 1898 O O . LYS A 1 233 ? 2.906 -6.046 -22.313 1.00 83.25 233 LYS A O 1
ATOM 1903 N N . ILE A 1 234 ? 4.321 -7.358 -21.160 1.00 77.38 234 ILE A N 1
ATOM 1904 C CA . ILE A 1 234 ? 5.062 -6.248 -20.540 1.00 77.38 234 ILE A CA 1
ATOM 1905 C C . ILE A 1 234 ? 5.778 -5.424 -21.616 1.00 77.38 234 ILE A C 1
ATOM 1907 O O . ILE A 1 234 ? 5.711 -4.197 -21.580 1.00 77.38 234 ILE A O 1
ATOM 1911 N N . PHE A 1 235 ? 6.452 -6.076 -22.566 1.00 69.19 235 PHE A N 1
ATOM 1912 C CA . PHE A 1 235 ? 7.155 -5.389 -23.651 1.00 69.19 235 PHE A CA 1
ATOM 1913 C C . PHE A 1 235 ? 6.203 -4.645 -24.588 1.00 69.19 235 PHE A C 1
ATOM 1915 O O . PHE A 1 235 ? 6.458 -3.484 -24.898 1.00 69.19 235 PHE A O 1
ATOM 1922 N N . GLU A 1 236 ? 5.087 -5.259 -24.972 1.00 73.69 236 GLU A N 1
ATOM 1923 C CA . GLU A 1 236 ? 4.094 -4.626 -25.839 1.00 73.69 236 GLU A CA 1
ATOM 1924 C C . GLU A 1 236 ? 3.423 -3.431 -25.153 1.00 73.69 236 GLU A C 1
ATOM 1926 O O . GLU A 1 236 ? 3.304 -2.360 -25.740 1.00 73.69 236 GLU A O 1
ATOM 1931 N N . ALA A 1 237 ? 3.074 -3.549 -23.868 1.00 76.94 237 ALA A N 1
ATOM 1932 C CA . ALA A 1 237 ? 2.557 -2.417 -23.104 1.00 76.94 237 ALA A CA 1
ATOM 1933 C C . ALA A 1 237 ? 3.583 -1.278 -23.011 1.00 76.94 237 ALA A C 1
ATOM 1935 O O . ALA A 1 237 ? 3.227 -0.108 -23.143 1.00 76.94 237 ALA A O 1
ATOM 1936 N N . ARG A 1 238 ? 4.868 -1.597 -22.807 1.00 72.38 238 ARG A N 1
ATOM 1937 C CA . ARG A 1 238 ? 5.937 -0.588 -22.803 1.00 72.38 238 ARG A CA 1
ATOM 1938 C C . ARG A 1 238 ? 6.104 0.079 -24.166 1.00 72.38 238 ARG A C 1
ATOM 1940 O O . ARG A 1 238 ? 6.314 1.288 -24.189 1.00 72.38 238 ARG A O 1
ATOM 1947 N N . ARG A 1 239 ? 5.960 -0.676 -25.261 1.00 66.12 239 ARG A N 1
ATOM 1948 C CA . ARG A 1 239 ? 5.958 -0.168 -26.640 1.00 66.12 239 ARG A CA 1
ATOM 1949 C C . ARG A 1 239 ? 4.812 0.808 -26.871 1.00 66.12 239 ARG A C 1
ATOM 1951 O O . ARG A 1 239 ? 5.060 1.946 -27.249 1.00 66.12 239 ARG A O 1
ATOM 1958 N N . LEU A 1 240 ? 3.581 0.399 -26.564 1.00 69.25 240 LEU A N 1
ATOM 1959 C CA . LEU A 1 240 ? 2.388 1.242 -26.701 1.00 69.25 240 LEU A CA 1
ATOM 1960 C C . LEU A 1 240 ? 2.474 2.515 -25.850 1.00 69.25 240 LEU A C 1
ATOM 1962 O O . LEU A 1 240 ? 2.023 3.574 -26.275 1.00 69.25 240 LEU A O 1
ATOM 1966 N N . ASN A 1 241 ? 3.084 2.420 -24.667 1.00 70.56 241 ASN A N 1
ATOM 1967 C CA . ASN A 1 241 ? 3.265 3.553 -23.762 1.00 70.56 241 ASN A CA 1
ATOM 1968 C C . ASN A 1 241 ? 4.521 4.393 -24.064 1.00 70.56 241 ASN A C 1
ATOM 1970 O O . ASN A 1 241 ? 4.784 5.339 -23.325 1.00 70.56 241 ASN A O 1
ATOM 1974 N N . GLY A 1 242 ? 5.330 4.044 -25.074 1.00 58.59 242 GLY A N 1
ATOM 1975 C CA . GLY A 1 242 ? 6.578 4.754 -25.390 1.00 58.59 242 GLY A CA 1
ATOM 1976 C C . GLY A 1 242 ? 7.597 4.764 -24.238 1.00 58.59 242 GLY A C 1
ATOM 1977 O O . GLY A 1 242 ? 8.333 5.728 -24.061 1.00 58.59 242 GLY A O 1
ATOM 1978 N N . THR A 1 243 ? 7.594 3.717 -23.406 1.00 63.53 243 THR A N 1
ATOM 1979 C CA . THR A 1 243 ? 8.474 3.556 -22.226 1.00 63.53 243 THR A CA 1
ATOM 1980 C C . THR A 1 243 ? 9.496 2.434 -22.395 1.00 63.53 243 THR A C 1
ATOM 1982 O O . THR A 1 243 ? 10.199 2.071 -21.447 1.00 63.53 243 THR A O 1
ATOM 1985 N N . LEU A 1 244 ? 9.581 1.857 -23.596 1.00 57.84 244 LEU A N 1
ATOM 1986 C CA . LEU A 1 244 ? 10.778 1.140 -24.007 1.00 57.84 244 LEU A CA 1
ATOM 1987 C C . LEU A 1 244 ? 11.943 2.133 -23.995 1.00 57.84 244 LEU A C 1
ATOM 1989 O O . LEU A 1 244 ? 11.783 3.282 -24.400 1.00 57.84 244 LEU A O 1
ATOM 1993 N N . ASN A 1 245 ? 13.092 1.710 -23.467 1.00 52.56 245 ASN A N 1
ATOM 1994 C CA . ASN A 1 245 ? 14.327 2.483 -23.566 1.00 52.56 245 ASN A CA 1
ATOM 1995 C C . ASN A 1 245 ? 14.816 2.417 -25.019 1.00 52.56 245 ASN A C 1
ATOM 1997 O O . ASN A 1 245 ? 15.815 1.764 -25.298 1.00 52.56 245 ASN A O 1
ATOM 2001 N N . ASP A 1 246 ? 14.086 3.059 -25.922 1.00 51.09 246 ASP A N 1
ATOM 2002 C CA . ASP A 1 246 ? 14.599 3.439 -27.223 1.00 51.09 246 ASP A CA 1
ATOM 2003 C C . ASP A 1 246 ? 15.424 4.702 -26.969 1.00 51.09 246 ASP A C 1
ATOM 2005 O O . ASP A 1 246 ? 14.975 5.689 -26.362 1.00 51.09 246 ASP A O 1
ATOM 2009 N N . SER A 1 247 ? 16.710 4.611 -27.260 1.00 60.44 247 SER A N 1
ATOM 2010 C CA . SER A 1 247 ? 17.661 5.663 -26.975 1.00 60.44 247 SER A CA 1
ATOM 2011 C C . SER A 1 247 ? 17.405 6.809 -27.953 1.00 60.44 247 SER A C 1
ATOM 2013 O O . SER A 1 247 ? 17.723 6.776 -29.134 1.00 60.44 247 SER A O 1
ATOM 2015 N N . LYS A 1 248 ? 16.762 7.857 -27.424 1.00 76.38 248 LYS A N 1
ATOM 2016 C CA . LYS A 1 248 ? 16.469 9.114 -28.130 1.00 76.38 248 LYS A CA 1
ATOM 2017 C C . LYS A 1 248 ? 17.625 9.638 -29.012 1.00 76.38 248 LYS A C 1
ATOM 2019 O O . LYS A 1 248 ? 17.309 10.233 -30.041 1.00 76.38 248 LYS A O 1
ATOM 2024 N N . PRO A 1 249 ? 18.920 9.505 -28.638 1.00 86.56 249 PRO A N 1
ATOM 2025 C CA . PRO A 1 249 ? 20.035 9.900 -29.501 1.00 86.56 249 PRO A CA 1
ATOM 2026 C C . PRO A 1 249 ? 20.090 9.158 -30.838 1.00 86.56 249 PRO A C 1
ATOM 2028 O O . PRO A 1 249 ? 20.299 9.799 -31.861 1.00 86.56 249 PRO A O 1
ATOM 2031 N N . GLU A 1 250 ? 19.839 7.855 -30.848 1.00 87.75 250 GLU A N 1
ATOM 2032 C CA . GLU A 1 250 ? 19.859 7.007 -32.031 1.00 87.75 250 GLU A CA 1
ATOM 2033 C C . GLU A 1 250 ? 18.765 7.463 -32.993 1.00 87.75 250 GLU A C 1
ATOM 2035 O O . GLU A 1 250 ? 19.075 7.789 -34.132 1.00 87.75 250 GLU A O 1
ATOM 2040 N N . ASP A 1 251 ? 17.523 7.613 -32.527 1.00 87.62 251 ASP A N 1
ATOM 2041 C CA . ASP A 1 251 ? 16.420 8.074 -33.383 1.00 87.62 251 ASP A CA 1
ATOM 2042 C C . ASP A 1 251 ? 16.673 9.494 -33.929 1.00 87.62 251 ASP A C 1
ATOM 2044 O O . ASP A 1 251 ? 16.357 9.806 -35.078 1.00 87.62 251 ASP A O 1
ATOM 2048 N N . ALA A 1 252 ? 17.281 10.375 -33.127 1.00 89.50 252 ALA A N 1
ATOM 2049 C CA . ALA A 1 252 ? 17.648 11.710 -33.587 1.00 89.50 252 ALA A CA 1
ATOM 2050 C C . ALA A 1 252 ? 18.760 11.677 -34.649 1.00 89.50 252 ALA A C 1
ATOM 2052 O O . ALA A 1 252 ? 18.696 12.440 -35.615 1.00 89.50 252 ALA A O 1
ATOM 2053 N N . LEU A 1 253 ? 19.757 10.801 -34.494 1.00 94.44 253 LEU A N 1
ATOM 2054 C CA . LEU A 1 253 ? 20.806 10.601 -35.490 1.00 94.44 253 LEU A CA 1
ATOM 2055 C C . LEU A 1 253 ? 20.234 9.998 -36.778 1.00 94.44 253 LEU A C 1
ATOM 2057 O O . LEU A 1 253 ? 20.567 10.476 -37.861 1.00 94.44 253 LEU A O 1
ATOM 2061 N N . GLU A 1 254 ? 19.326 9.025 -36.669 1.00 93.12 254 GLU A N 1
ATOM 2062 C CA . GLU A 1 254 ? 18.619 8.429 -37.805 1.00 93.12 254 GLU A CA 1
ATOM 2063 C C . GLU A 1 254 ? 17.917 9.507 -38.638 1.00 93.12 254 GLU A C 1
ATOM 2065 O O . GLU A 1 254 ? 18.126 9.585 -39.848 1.00 93.12 254 GLU A O 1
ATOM 2070 N N . VAL A 1 255 ? 17.164 10.405 -37.993 1.00 87.94 255 VAL A N 1
ATOM 2071 C CA . VAL A 1 255 ? 16.486 11.518 -38.675 1.00 87.94 255 VAL A CA 1
ATOM 2072 C C . VAL A 1 255 ? 17.485 12.434 -39.390 1.00 87.94 255 VAL A C 1
ATOM 2074 O O . VAL A 1 255 ? 17.237 12.841 -40.526 1.00 87.94 255 VAL A O 1
ATOM 2077 N N . LEU A 1 256 ? 18.625 12.760 -38.769 1.00 93.94 256 LEU A N 1
ATOM 2078 C CA . LEU A 1 256 ? 19.659 13.583 -39.411 1.00 93.94 256 LEU A CA 1
ATOM 2079 C C . LEU A 1 256 ? 20.253 12.889 -40.647 1.00 93.94 256 LEU A C 1
ATOM 2081 O O . LEU A 1 256 ? 20.378 13.515 -41.703 1.00 93.94 256 LEU A O 1
ATOM 2085 N N . LEU A 1 257 ? 20.570 11.597 -40.537 1.00 96.44 257 LEU A N 1
ATOM 2086 C CA . LEU A 1 257 ? 21.113 10.797 -41.635 1.00 96.44 257 LEU A CA 1
ATOM 2087 C C . LEU A 1 257 ? 20.105 10.669 -42.783 1.00 96.44 257 LEU A C 1
ATOM 2089 O O . LEU A 1 257 ? 20.454 10.926 -43.935 1.00 96.44 257 LEU A O 1
ATOM 2093 N N . GLN A 1 258 ? 18.844 10.351 -42.486 1.00 91.44 258 GLN A N 1
ATOM 2094 C CA . GLN A 1 258 ? 17.787 10.213 -43.492 1.00 91.44 258 GLN A CA 1
ATOM 2095 C C . GLN A 1 258 ? 17.479 11.540 -44.190 1.00 91.44 258 GLN A C 1
ATOM 2097 O O . GLN A 1 258 ? 17.283 11.557 -45.403 1.00 91.44 258 GLN A O 1
ATOM 2102 N N . ASN A 1 259 ? 17.502 12.665 -43.470 1.00 87.81 259 ASN A N 1
ATOM 2103 C CA . ASN A 1 259 ? 17.347 13.986 -44.083 1.00 87.81 259 ASN A CA 1
ATOM 2104 C C . ASN A 1 259 ? 18.493 14.319 -45.051 1.00 87.81 259 ASN A C 1
ATOM 2106 O O . ASN A 1 259 ? 18.285 15.037 -46.029 1.00 87.81 259 ASN A O 1
ATOM 2110 N N . ARG A 1 260 ? 19.705 13.815 -44.785 1.00 94.50 260 ARG A N 1
ATOM 2111 C CA . ARG A 1 260 ? 20.895 14.096 -45.597 1.00 94.50 260 ARG A CA 1
ATOM 2112 C C . ARG A 1 260 ? 21.053 13.167 -46.799 1.00 94.50 260 ARG A C 1
ATOM 2114 O O . ARG A 1 260 ? 21.441 13.651 -47.866 1.00 94.50 260 ARG A O 1
ATOM 2121 N N . PHE A 1 261 ? 20.819 11.869 -46.608 1.00 93.56 261 PHE A N 1
ATOM 2122 C CA . PHE A 1 261 ? 21.112 10.806 -47.580 1.00 93.56 261 PHE A CA 1
ATOM 2123 C C . PHE A 1 261 ? 19.852 10.157 -48.175 1.00 93.56 261 PHE A C 1
ATOM 2125 O O . PHE A 1 261 ? 19.920 9.541 -49.233 1.00 93.56 261 PHE A O 1
ATOM 2132 N N . GLY A 1 262 ? 18.689 10.368 -47.556 1.00 87.31 262 GLY A N 1
ATOM 2133 C CA . GLY A 1 262 ? 17.409 9.782 -47.951 1.00 87.31 262 GLY A CA 1
ATOM 2134 C C . GLY A 1 262 ? 17.071 8.529 -47.145 1.00 87.31 262 GLY A C 1
ATOM 2135 O O . GLY A 1 262 ? 17.944 7.733 -46.816 1.00 87.31 262 GLY A O 1
ATOM 2136 N N . MET A 1 263 ? 15.783 8.334 -46.845 1.00 83.62 263 MET A N 1
ATOM 2137 C CA . MET A 1 263 ? 15.301 7.200 -46.039 1.00 83.62 263 MET A CA 1
ATOM 2138 C C . MET A 1 263 ? 15.716 5.845 -46.612 1.00 83.62 263 MET A C 1
ATOM 2140 O O . MET A 1 263 ? 16.163 4.977 -45.874 1.00 83.62 263 MET A O 1
ATOM 2144 N N . ASP A 1 264 ? 15.614 5.686 -47.931 1.00 86.94 264 ASP A N 1
ATOM 2145 C CA . ASP A 1 264 ? 15.965 4.430 -48.586 1.00 86.94 264 ASP A CA 1
ATOM 2146 C C . ASP A 1 264 ? 17.465 4.145 -48.541 1.00 86.94 264 ASP A C 1
ATOM 2148 O O . ASP A 1 264 ? 17.846 2.998 -48.738 1.00 86.94 264 ASP A O 1
ATOM 2152 N N . ASP A 1 265 ? 18.321 5.147 -48.329 1.00 94.00 265 ASP A N 1
ATOM 2153 C CA . ASP A 1 265 ? 19.777 5.000 -48.365 1.00 94.00 265 ASP A CA 1
ATOM 2154 C C . ASP A 1 265 ? 20.384 4.626 -47.004 1.00 94.00 265 ASP A C 1
ATOM 2156 O O . ASP A 1 265 ? 21.498 4.103 -46.955 1.00 94.00 265 ASP A O 1
ATOM 2160 N N . VAL A 1 266 ? 19.634 4.841 -45.919 1.00 95.06 266 VAL A N 1
ATOM 2161 C CA . VAL A 1 266 ? 20.057 4.603 -44.534 1.00 95.06 266 VAL A CA 1
ATOM 2162 C C . VAL A 1 266 ? 19.460 3.292 -44.024 1.00 95.06 266 VAL A C 1
ATOM 2164 O O . VAL A 1 266 ? 18.246 3.163 -43.883 1.00 95.06 266 VAL A O 1
ATOM 2167 N N . LEU A 1 267 ? 20.309 2.317 -43.706 1.00 92.06 267 LEU A N 1
ATOM 2168 C CA . LEU A 1 267 ? 19.912 1.082 -43.024 1.00 92.06 267 LEU A CA 1
ATOM 2169 C C . LEU A 1 267 ? 20.301 1.161 -41.549 1.00 92.06 267 LEU A C 1
ATOM 2171 O O . LEU A 1 267 ? 21.414 1.573 -41.242 1.00 92.06 267 LEU A O 1
ATOM 2175 N N . ARG A 1 268 ? 19.414 0.739 -40.646 1.00 92.25 268 ARG A N 1
ATOM 2176 C CA . ARG A 1 268 ? 19.642 0.773 -39.194 1.00 92.25 268 ARG A CA 1
ATOM 2177 C C . ARG A 1 268 ? 19.867 -0.626 -38.626 1.00 92.25 268 ARG A C 1
ATOM 2179 O O . ARG A 1 268 ? 19.091 -1.531 -38.929 1.00 92.25 268 ARG A O 1
ATOM 2186 N N . ASN A 1 269 ? 20.861 -0.772 -37.748 1.00 93.38 269 ASN A N 1
ATOM 2187 C CA . ASN A 1 269 ? 21.134 -1.978 -36.957 1.00 93.38 269 ASN A CA 1
ATOM 2188 C C . ASN A 1 269 ? 21.240 -3.266 -37.803 1.00 93.38 269 ASN A C 1
ATOM 2190 O O . ASN A 1 269 ? 20.591 -4.283 -37.532 1.00 93.38 269 ASN A O 1
ATOM 2194 N N . VAL A 1 270 ? 22.052 -3.226 -38.859 1.00 90.50 270 VAL A N 1
ATOM 2195 C CA . VAL A 1 270 ? 22.216 -4.334 -39.815 1.00 90.50 270 VAL A CA 1
ATOM 2196 C C . VAL A 1 270 ? 23.619 -4.924 -39.749 1.00 90.50 270 VAL A C 1
ATOM 2198 O O . VAL A 1 270 ? 24.583 -4.218 -39.479 1.00 90.50 270 VAL A O 1
ATOM 2201 N N . VAL A 1 271 ? 23.751 -6.216 -40.049 1.00 95.38 271 VAL A N 1
ATOM 2202 C CA . VAL A 1 271 ? 25.035 -6.781 -40.489 1.00 95.38 271 VAL A CA 1
ATOM 2203 C C . VAL A 1 271 ? 25.078 -6.614 -42.001 1.00 95.38 271 VAL A C 1
ATOM 2205 O O . VAL A 1 271 ? 24.220 -7.160 -42.695 1.00 95.38 271 VAL A O 1
ATOM 2208 N N . VAL A 1 272 ? 26.020 -5.816 -42.501 1.00 93.50 272 VAL A N 1
ATOM 2209 C CA . VAL A 1 272 ? 26.090 -5.473 -43.931 1.00 93.50 272 VAL A CA 1
ATOM 2210 C C . VAL A 1 272 ? 26.658 -6.642 -44.732 1.00 93.50 272 VAL A C 1
ATOM 2212 O O . VAL A 1 272 ? 25.997 -7.155 -45.631 1.00 93.50 272 VAL A O 1
ATOM 2215 N N . ASP A 1 273 ? 27.875 -7.066 -44.389 1.00 93.44 273 ASP A N 1
ATOM 2216 C CA . ASP A 1 273 ? 28.602 -8.170 -45.013 1.00 93.44 273 ASP A CA 1
ATOM 2217 C C . ASP A 1 273 ? 29.806 -8.595 -44.144 1.00 93.44 273 ASP A C 1
ATOM 2219 O O . ASP A 1 273 ? 30.044 -8.049 -43.064 1.00 93.44 273 ASP A O 1
ATOM 2223 N N . ASP A 1 274 ? 30.584 -9.568 -44.624 1.00 95.38 274 ASP A N 1
ATOM 2224 C CA . ASP A 1 274 ? 31.700 -10.178 -43.889 1.00 95.38 274 ASP A CA 1
ATOM 2225 C C . ASP A 1 274 ? 32.865 -9.215 -43.571 1.00 95.38 274 ASP A C 1
ATOM 2227 O O . ASP A 1 274 ? 33.706 -9.540 -42.728 1.00 95.38 274 ASP A O 1
ATOM 2231 N N . ARG A 1 275 ? 32.942 -8.028 -44.198 1.00 96.62 275 ARG A N 1
ATOM 2232 C CA . ARG A 1 275 ? 33.972 -7.017 -43.882 1.00 96.62 275 ARG A CA 1
ATOM 2233 C C . ARG A 1 275 ? 33.779 -6.425 -42.488 1.00 96.62 275 ARG A C 1
ATOM 2235 O O . ARG A 1 275 ? 34.746 -5.992 -41.861 1.00 96.62 275 ARG A O 1
ATOM 2242 N N . TYR A 1 276 ? 32.536 -6.396 -42.017 1.00 97.12 276 TYR A N 1
ATOM 2243 C CA . TYR A 1 276 ? 32.165 -5.911 -40.697 1.00 97.12 276 TYR A CA 1
ATOM 2244 C C . TYR A 1 276 ? 31.133 -6.871 -40.089 1.00 97.12 276 TYR A C 1
ATOM 2246 O O . TYR A 1 276 ? 29.929 -6.633 -40.194 1.00 97.12 276 TYR A O 1
ATOM 2254 N N . PRO A 1 277 ? 31.578 -7.976 -39.455 1.00 94.00 277 PRO A N 1
ATOM 2255 C CA . PRO A 1 277 ? 30.708 -9.048 -38.961 1.00 94.00 277 PRO A CA 1
ATOM 2256 C C . PRO A 1 277 ? 30.010 -8.676 -37.639 1.00 94.00 277 PRO A C 1
ATOM 2258 O O . PRO A 1 277 ? 29.828 -9.508 -36.749 1.00 94.00 277 PRO A O 1
ATOM 2261 N N . PHE A 1 278 ? 29.643 -7.407 -37.494 1.00 95.56 278 PHE A N 1
ATOM 2262 C CA . PHE A 1 278 ? 28.916 -6.857 -36.364 1.00 95.56 278 PHE A CA 1
ATOM 2263 C C . PHE A 1 278 ? 27.685 -6.126 -36.888 1.00 95.56 278 PHE A C 1
ATOM 2265 O O . PHE A 1 278 ? 27.653 -5.671 -38.032 1.00 95.56 278 PHE A O 1
ATOM 2272 N N . HIS A 1 279 ? 26.670 -5.996 -36.040 1.00 95.75 279 HIS A N 1
ATOM 2273 C CA . HIS A 1 279 ? 25.602 -5.053 -36.328 1.00 95.75 279 HIS A CA 1
ATOM 2274 C C . HIS A 1 279 ? 26.171 -3.637 -36.234 1.00 95.75 279 HIS A C 1
ATOM 2276 O O . HIS A 1 279 ? 26.695 -3.270 -35.179 1.00 95.75 279 HIS A O 1
ATOM 2282 N N . VAL A 1 280 ? 26.088 -2.895 -37.338 1.00 96.50 280 VAL A N 1
ATOM 2283 C CA . VAL A 1 280 ? 26.395 -1.464 -37.386 1.00 96.50 280 VAL A CA 1
ATOM 2284 C C . VAL A 1 280 ? 25.131 -0.670 -37.086 1.00 96.50 280 VAL A C 1
ATOM 2286 O O . VAL A 1 280 ? 24.055 -1.024 -37.583 1.00 96.50 280 VAL A O 1
ATOM 2289 N N . ASP A 1 281 ? 25.246 0.399 -36.296 1.00 95.81 281 ASP A N 1
ATOM 2290 C CA . ASP A 1 281 ? 24.086 1.214 -35.920 1.00 95.81 281 ASP A CA 1
ATOM 2291 C C . ASP A 1 281 ? 23.419 1.832 -37.146 1.00 95.81 281 ASP A C 1
ATOM 2293 O O . ASP A 1 281 ? 22.200 1.715 -37.297 1.00 95.81 281 ASP A O 1
ATOM 2297 N N . TYR A 1 282 ? 24.214 2.403 -38.059 1.00 97.88 282 TYR A N 1
ATOM 2298 C CA . TYR A 1 282 ? 23.740 2.911 -39.343 1.00 97.88 282 TYR A CA 1
ATOM 2299 C C . TYR A 1 282 ? 24.692 2.579 -40.494 1.00 97.88 282 TYR A C 1
ATOM 2301 O O . TYR A 1 282 ? 25.905 2.739 -40.391 1.00 97.88 282 TYR A O 1
ATOM 2309 N N . TYR A 1 283 ? 24.128 2.183 -41.631 1.00 98.25 283 TYR A N 1
ATOM 2310 C CA . TYR A 1 283 ? 24.848 1.983 -42.885 1.00 98.25 283 TYR A CA 1
ATOM 2311 C C . TYR A 1 283 ? 24.268 2.865 -43.992 1.00 98.25 283 TYR A C 1
ATOM 2313 O O . TYR A 1 283 ? 23.058 2.847 -44.227 1.00 98.25 283 TYR A O 1
ATOM 2321 N N . ILE A 1 284 ? 25.125 3.618 -44.686 1.00 98.31 284 ILE A N 1
ATOM 2322 C CA . ILE A 1 284 ? 24.749 4.495 -45.805 1.00 98.31 284 ILE A CA 1
ATOM 2323 C C . ILE A 1 284 ? 25.163 3.824 -47.112 1.00 98.31 284 ILE A C 1
ATOM 2325 O O . ILE A 1 284 ? 26.353 3.783 -47.446 1.00 98.31 284 ILE A O 1
ATOM 2329 N N . LYS A 1 285 ? 24.190 3.304 -47.869 1.00 97.75 285 LYS A N 1
ATOM 2330 C CA . LYS A 1 285 ? 24.470 2.463 -49.046 1.00 97.75 285 LYS A CA 1
ATOM 2331 C C . LYS A 1 285 ? 25.222 3.220 -50.132 1.00 97.75 285 LYS A C 1
ATOM 2333 O O . LYS A 1 285 ? 26.197 2.699 -50.666 1.00 97.75 285 LYS A O 1
ATOM 2338 N N . SER A 1 286 ? 24.803 4.446 -50.449 1.00 97.19 286 SER A N 1
ATOM 2339 C CA . SER A 1 286 ? 25.416 5.240 -51.523 1.00 97.19 286 SER A CA 1
ATOM 2340 C C . SER A 1 286 ? 26.892 5.572 -51.291 1.00 97.19 286 SER A C 1
ATOM 2342 O O . SER A 1 286 ? 27.596 5.897 -52.247 1.00 97.19 286 SER A O 1
ATOM 2344 N N . ARG A 1 287 ? 27.368 5.478 -50.044 1.00 97.06 287 ARG A N 1
ATOM 2345 C CA . ARG A 1 287 ? 28.738 5.825 -49.638 1.00 97.06 287 ARG A CA 1
ATOM 2346 C C . ARG A 1 287 ? 29.541 4.653 -49.097 1.00 97.06 287 ARG A C 1
ATOM 2348 O O . ARG A 1 287 ? 30.682 4.859 -48.686 1.00 97.06 287 ARG A O 1
ATOM 2355 N N . ASP A 1 288 ? 28.932 3.469 -49.061 1.00 97.94 288 ASP A N 1
ATOM 2356 C CA . ASP A 1 288 ? 29.475 2.289 -48.391 1.00 97.94 288 ASP A CA 1
ATOM 2357 C C . ASP A 1 288 ? 30.012 2.626 -46.984 1.00 97.94 288 ASP A C 1
ATOM 2359 O O . ASP A 1 288 ? 31.128 2.260 -46.616 1.00 97.94 288 ASP A O 1
ATOM 2363 N N . MET A 1 289 ? 29.233 3.414 -46.231 1.00 98.25 289 MET A N 1
ATOM 2364 C CA . MET A 1 289 ? 29.661 4.036 -44.976 1.00 98.25 289 MET A CA 1
ATOM 2365 C C . MET A 1 289 ? 29.015 3.365 -43.770 1.00 98.25 289 MET A C 1
ATOM 2367 O O . MET A 1 289 ? 27.801 3.190 -43.729 1.00 98.25 289 MET A O 1
ATOM 2371 N N . PHE A 1 290 ? 29.835 3.048 -42.776 1.00 98.50 290 PHE A N 1
ATOM 2372 C CA . PHE A 1 290 ? 29.482 2.380 -41.531 1.00 98.50 290 PHE A CA 1
ATOM 2373 C C . PHE A 1 290 ? 29.569 3.399 -40.393 1.00 98.50 290 PHE A C 1
ATOM 2375 O O . PHE A 1 290 ? 30.619 4.009 -40.207 1.00 98.50 290 PHE A O 1
ATOM 2382 N N . ILE A 1 291 ? 28.485 3.604 -39.650 1.00 98.25 291 ILE A N 1
ATOM 2383 C CA . ILE A 1 291 ? 28.399 4.609 -38.587 1.00 98.25 291 ILE A CA 1
ATOM 2384 C C . ILE A 1 291 ? 27.951 3.936 -37.288 1.00 98.25 291 ILE A C 1
ATOM 2386 O O . ILE A 1 291 ? 26.899 3.300 -37.256 1.00 98.25 291 ILE A O 1
ATOM 2390 N N . GLU A 1 292 ? 28.715 4.133 -36.217 1.00 97.56 292 GLU A N 1
ATOM 2391 C CA . GLU A 1 292 ? 28.371 3.727 -34.847 1.00 97.56 292 GLU A CA 1
ATOM 2392 C C . GLU A 1 292 ? 28.066 4.959 -33.981 1.00 97.56 292 GLU A C 1
ATOM 2394 O O . GLU A 1 292 ? 28.726 5.998 -34.096 1.00 97.56 292 GLU A O 1
ATOM 2399 N N . LEU A 1 293 ? 27.084 4.838 -33.087 1.00 96.06 293 LEU A N 1
ATOM 2400 C CA . LEU A 1 293 ? 26.777 5.806 -32.040 1.00 96.06 293 LEU A CA 1
ATOM 2401 C C . LEU A 1 293 ? 27.136 5.209 -30.673 1.00 96.06 293 LEU A C 1
ATOM 2403 O O . LEU A 1 293 ? 26.298 4.697 -29.933 1.00 96.06 293 LEU A O 1
ATOM 2407 N N . ASN A 1 294 ? 28.395 5.388 -30.293 1.00 94.88 294 ASN A N 1
ATOM 2408 C CA . ASN A 1 294 ? 28.979 4.980 -29.019 1.00 94.88 294 ASN A CA 1
ATOM 2409 C C . ASN A 1 294 ? 28.626 5.957 -27.881 1.00 94.88 294 ASN A C 1
ATOM 2411 O O . ASN A 1 294 ? 29.479 6.415 -27.126 1.00 94.88 294 ASN A O 1
ATOM 2415 N N . GLY A 1 295 ? 27.343 6.305 -27.770 1.00 88.25 295 GLY A N 1
ATOM 2416 C CA . GLY A 1 295 ? 26.839 7.320 -26.848 1.00 88.25 295 GLY A CA 1
ATOM 2417 C C . GLY A 1 295 ? 26.537 6.832 -25.426 1.00 88.25 295 GLY A C 1
ATOM 2418 O O . GLY A 1 295 ? 26.237 7.644 -24.543 1.00 88.25 295 GLY A O 1
ATOM 2419 N N . ASP A 1 296 ? 26.563 5.517 -25.194 1.00 88.12 296 ASP A N 1
ATOM 2420 C CA . ASP A 1 296 ? 26.350 4.922 -23.874 1.00 88.12 296 ASP A CA 1
ATOM 2421 C C . ASP A 1 296 ? 27.633 4.923 -23.032 1.00 88.12 296 ASP A C 1
ATOM 2423 O O . ASP A 1 296 ? 28.752 4.814 -23.527 1.00 88.12 296 ASP A O 1
ATOM 2427 N N . ARG A 1 297 ? 27.463 4.956 -21.706 1.00 88.31 297 ARG A N 1
ATOM 2428 C CA . ARG A 1 297 ? 28.568 4.947 -20.737 1.00 88.31 297 ARG A CA 1
ATOM 2429 C C . ARG A 1 297 ? 29.535 3.772 -20.922 1.00 88.31 297 ARG A C 1
ATOM 2431 O O . ARG A 1 297 ? 30.689 3.883 -20.515 1.00 88.31 297 ARG A O 1
ATOM 2438 N N . SER A 1 298 ? 29.066 2.651 -21.465 1.00 91.50 298 SER A N 1
ATOM 2439 C CA . SER A 1 298 ? 29.890 1.471 -21.725 1.00 91.50 298 SER A CA 1
ATOM 2440 C C . SER A 1 298 ? 30.972 1.670 -22.786 1.00 91.50 298 SER A C 1
ATOM 2442 O O . SER A 1 298 ? 31.907 0.880 -22.782 1.00 91.50 298 SER A O 1
ATOM 2444 N N . HIS A 1 299 ? 30.888 2.717 -23.611 1.00 91.69 299 HIS A N 1
ATOM 2445 C CA . HIS A 1 299 ? 31.871 3.040 -24.651 1.00 91.69 299 HIS A CA 1
ATOM 2446 C C . HIS A 1 299 ? 32.867 4.139 -24.243 1.00 91.69 299 HIS A C 1
ATOM 2448 O O . HIS A 1 299 ? 33.788 4.449 -24.993 1.00 91.69 299 HIS A O 1
ATOM 2454 N N . ASN A 1 300 ? 32.693 4.735 -23.055 1.00 93.06 300 ASN A N 1
ATOM 2455 C CA . ASN A 1 300 ? 33.391 5.955 -22.638 1.00 93.06 300 ASN A CA 1
ATOM 2456 C C . ASN A 1 300 ? 33.191 7.110 -23.657 1.00 93.06 300 ASN A C 1
ATOM 2458 O O . ASN A 1 300 ? 32.096 7.251 -24.188 1.00 93.06 300 ASN A O 1
ATOM 2462 N N . ASP A 1 301 ? 34.181 7.981 -23.876 1.00 92.50 301 ASP A N 1
ATOM 2463 C CA . ASP A 1 301 ? 34.102 9.138 -24.788 1.00 92.50 301 ASP A CA 1
ATOM 2464 C C . ASP A 1 301 ? 35.186 9.135 -25.885 1.00 92.50 301 ASP A C 1
ATOM 2466 O O . ASP A 1 301 ? 35.360 10.125 -26.596 1.00 92.50 301 ASP A O 1
ATOM 2470 N N . HIS A 1 302 ? 35.937 8.037 -26.004 1.00 94.81 302 HIS A N 1
ATOM 2471 C CA . HIS A 1 302 ? 36.969 7.814 -27.015 1.00 94.81 302 HIS A CA 1
ATOM 2472 C C . HIS A 1 302 ? 37.374 6.335 -27.064 1.00 94.81 302 HIS A C 1
ATOM 2474 O O . HIS A 1 302 ? 37.019 5.541 -26.192 1.00 94.81 302 HIS A O 1
ATOM 2480 N N . TRP A 1 303 ? 38.167 5.965 -28.071 1.00 96.62 303 TRP A N 1
ATOM 2481 C CA . TRP A 1 303 ? 38.745 4.629 -28.182 1.00 96.62 303 TRP A CA 1
ATOM 2482 C C . TRP A 1 303 ? 39.640 4.275 -26.999 1.00 96.62 303 TRP A C 1
ATOM 2484 O O . TRP A 1 303 ? 40.526 5.050 -26.660 1.00 96.62 303 TRP A O 1
ATOM 2494 N N . PHE A 1 304 ? 39.481 3.062 -26.471 1.00 97.00 304 PHE A N 1
ATOM 2495 C CA . PHE A 1 304 ? 40.371 2.538 -25.443 1.00 97.00 304 PHE A CA 1
ATOM 2496 C C . PHE A 1 304 ? 41.822 2.436 -25.940 1.00 97.00 304 PHE A C 1
ATOM 2498 O O . PHE A 1 304 ? 42.098 1.792 -26.960 1.00 97.00 304 PHE A O 1
ATOM 2505 N N . ASP A 1 305 ? 42.751 3.005 -25.174 1.00 95.06 305 ASP A N 1
ATOM 2506 C CA . ASP A 1 305 ? 44.189 2.855 -25.360 1.00 95.06 305 ASP A CA 1
ATOM 2507 C C . ASP A 1 305 ? 44.805 2.099 -24.177 1.00 95.06 305 ASP A C 1
ATOM 2509 O O . ASP A 1 305 ? 44.959 2.606 -23.066 1.00 95.06 305 ASP A O 1
ATOM 2513 N N . SER A 1 306 ? 45.237 0.863 -24.437 1.00 94.31 306 SER A N 1
ATOM 2514 C CA . SER A 1 306 ? 45.900 0.032 -23.426 1.00 94.31 306 SER A CA 1
ATOM 2515 C C . SER A 1 306 ? 47.218 0.615 -22.897 1.00 94.31 306 SER A C 1
ATOM 2517 O O . SER A 1 306 ? 47.708 0.142 -21.873 1.00 94.31 306 SER A O 1
ATOM 2519 N N . SER A 1 307 ? 47.803 1.608 -23.569 1.00 95.38 307 SER A N 1
ATOM 2520 C CA . SER A 1 307 ? 49.011 2.309 -23.135 1.00 95.38 307 SER A CA 1
ATOM 2521 C C . SER A 1 307 ? 48.732 3.612 -22.373 1.00 95.38 307 SER A C 1
ATOM 2523 O O . SER A 1 307 ? 49.646 4.114 -21.716 1.00 95.38 307 SER A O 1
ATOM 2525 N N . ASP A 1 308 ? 47.494 4.127 -22.383 1.00 96.56 308 ASP A N 1
ATOM 2526 C CA . ASP A 1 308 ? 47.112 5.316 -21.611 1.00 96.56 308 ASP A CA 1
ATOM 2527 C C . ASP A 1 308 ? 46.837 4.934 -20.143 1.00 96.56 308 ASP A C 1
ATOM 2529 O O . ASP A 1 308 ? 46.013 4.076 -19.804 1.00 96.56 308 ASP A O 1
ATOM 2533 N N . GLU A 1 309 ? 47.557 5.579 -19.222 1.00 96.12 309 GLU A N 1
ATOM 2534 C CA . GLU A 1 309 ? 47.441 5.304 -17.788 1.00 96.12 309 GLU A CA 1
ATOM 2535 C C . GLU A 1 309 ? 46.059 5.653 -17.215 1.00 96.12 309 GLU A C 1
ATOM 2537 O O . GLU A 1 309 ? 45.625 5.033 -16.233 1.00 96.12 309 GLU A O 1
ATOM 2542 N N . ARG A 1 310 ? 45.360 6.636 -17.794 1.00 95.81 310 ARG A N 1
ATOM 2543 C CA . ARG A 1 310 ? 44.018 7.055 -17.368 1.00 95.81 310 ARG A CA 1
ATOM 2544 C C . ARG A 1 310 ? 42.990 6.015 -17.779 1.00 95.81 310 ARG A C 1
ATOM 2546 O O . ARG A 1 310 ? 42.183 5.633 -16.931 1.00 95.81 310 ARG A O 1
ATOM 2553 N N . ASP A 1 311 ? 43.087 5.491 -18.995 1.00 97.25 311 ASP A N 1
ATOM 2554 C CA . ASP A 1 311 ? 42.210 4.427 -19.491 1.00 97.25 311 ASP A CA 1
ATOM 2555 C C . ASP A 1 311 ? 42.356 3.168 -18.646 1.00 97.25 311 ASP A C 1
ATOM 2557 O O . ASP A 1 311 ? 41.377 2.634 -18.113 1.00 97.25 311 ASP A O 1
ATOM 2561 N N . GLN A 1 312 ? 43.600 2.749 -18.398 1.00 97.25 312 GLN A N 1
ATOM 2562 C CA . GLN A 1 312 ? 43.853 1.630 -17.499 1.00 97.25 312 GLN A CA 1
ATOM 2563 C C . GLN A 1 312 ? 43.340 1.885 -16.075 1.00 97.25 312 GLN A C 1
ATOM 2565 O O . GLN A 1 312 ? 42.870 0.962 -15.405 1.00 97.25 312 GLN A O 1
ATOM 2570 N N . SER A 1 313 ? 43.440 3.120 -15.579 1.00 96.94 313 SER A N 1
ATOM 2571 C CA . SER A 1 313 ? 42.942 3.473 -14.247 1.00 96.94 313 SER A CA 1
ATOM 2572 C C . SER A 1 313 ? 41.417 3.423 -14.172 1.00 96.94 313 SER A C 1
ATOM 2574 O O . SER A 1 313 ? 40.883 2.948 -13.168 1.00 96.94 313 SER A O 1
ATOM 2576 N N . LEU A 1 314 ? 40.716 3.834 -15.231 1.00 96.94 314 LEU A N 1
ATOM 2577 C CA . LEU A 1 314 ? 39.262 3.730 -15.325 1.00 96.94 314 LEU A CA 1
ATOM 2578 C C . LEU A 1 314 ? 38.804 2.266 -15.370 1.00 96.94 314 LEU A C 1
ATOM 2580 O O . LEU A 1 314 ? 37.888 1.891 -14.636 1.00 96.94 314 LEU A O 1
ATOM 2584 N N . VAL A 1 315 ? 39.492 1.418 -16.141 1.00 96.94 315 VAL A N 1
ATOM 2585 C CA . VAL A 1 315 ? 39.230 -0.030 -16.170 1.00 96.94 315 VAL A CA 1
ATOM 2586 C C . VAL A 1 315 ? 39.442 -0.652 -14.788 1.00 96.94 315 VAL A C 1
ATOM 2588 O O . VAL A 1 315 ? 38.561 -1.360 -14.301 1.00 96.94 315 VAL A O 1
ATOM 2591 N N . ARG A 1 316 ? 40.554 -0.339 -14.102 1.00 97.69 316 ARG A N 1
ATOM 2592 C CA . ARG A 1 316 ? 40.803 -0.800 -12.721 1.00 97.69 316 ARG A CA 1
ATOM 2593 C C . ARG A 1 316 ? 39.707 -0.350 -11.757 1.00 97.69 316 ARG A C 1
ATOM 2595 O O . ARG A 1 316 ? 39.275 -1.131 -10.910 1.00 97.69 316 ARG A O 1
ATOM 2602 N N . PHE A 1 317 ? 39.232 0.885 -11.895 1.00 97.12 317 PHE A N 1
ATOM 2603 C CA . PHE A 1 317 ? 38.123 1.397 -11.096 1.00 97.12 317 PHE A CA 1
ATOM 2604 C C . PHE A 1 317 ? 36.827 0.610 -11.348 1.00 97.12 317 PHE A C 1
ATOM 2606 O O . PHE A 1 317 ? 36.172 0.187 -10.394 1.00 97.12 317 PHE A O 1
ATOM 2613 N N . TRP A 1 318 ? 36.464 0.359 -12.610 1.00 97.19 318 TRP A N 1
ATOM 2614 C CA . TRP A 1 318 ? 35.299 -0.467 -12.946 1.00 97.19 318 TRP A CA 1
ATOM 2615 C C . TRP A 1 318 ? 35.440 -1.910 -12.459 1.00 97.19 318 TRP A C 1
ATOM 2617 O O . TRP A 1 318 ? 34.453 -2.471 -11.989 1.00 97.19 318 TRP A O 1
ATOM 2627 N N . MET A 1 319 ? 36.643 -2.492 -12.504 1.00 96.38 319 MET A N 1
ATOM 2628 C CA . MET A 1 319 ? 36.914 -3.823 -11.950 1.00 96.38 319 MET A CA 1
ATOM 2629 C C . MET A 1 319 ? 36.656 -3.860 -10.442 1.00 96.38 319 MET A C 1
ATOM 2631 O O . MET A 1 319 ? 35.874 -4.692 -9.992 1.00 96.38 319 MET A O 1
ATOM 2635 N N . GLY A 1 320 ? 37.206 -2.909 -9.679 1.00 96.38 320 GLY A N 1
ATOM 2636 C CA . GLY A 1 320 ? 36.977 -2.838 -8.232 1.00 96.38 320 GLY A CA 1
ATOM 2637 C C . GLY A 1 320 ? 35.498 -2.654 -7.870 1.00 96.38 320 GLY A C 1
ATOM 2638 O O . GLY A 1 320 ? 34.991 -3.320 -6.971 1.00 96.38 320 GLY A O 1
ATOM 2639 N N . ARG A 1 321 ? 34.768 -1.813 -8.619 1.00 95.00 321 ARG A N 1
ATOM 2640 C CA . ARG A 1 321 ? 33.312 -1.646 -8.450 1.00 95.00 321 ARG A CA 1
ATOM 2641 C C . ARG A 1 321 ? 32.521 -2.894 -8.829 1.00 95.00 321 ARG A C 1
ATOM 2643 O O . ARG A 1 321 ? 31.461 -3.127 -8.252 1.00 95.00 321 ARG A O 1
ATOM 2650 N N . ALA A 1 322 ? 32.988 -3.662 -9.811 1.00 94.75 322 ALA A N 1
ATOM 2651 C CA . ALA A 1 322 ? 32.391 -4.946 -10.139 1.00 94.75 322 ALA A CA 1
ATOM 2652 C C . ALA A 1 322 ? 32.537 -5.902 -8.952 1.00 94.75 322 ALA A C 1
ATOM 2654 O O . ALA A 1 322 ? 31.521 -6.361 -8.446 1.00 94.75 322 ALA A O 1
ATOM 2655 N N . ASP A 1 323 ? 33.760 -6.108 -8.460 1.00 94.38 323 ASP A N 1
ATOM 2656 C CA . ASP A 1 323 ? 34.051 -7.033 -7.358 1.00 94.38 323 ASP A CA 1
ATOM 2657 C C . ASP A 1 323 ? 33.247 -6.699 -6.087 1.00 94.38 323 ASP A C 1
ATOM 2659 O O . ASP A 1 323 ? 32.658 -7.586 -5.470 1.00 94.38 323 ASP A O 1
ATOM 2663 N N . GLU A 1 324 ? 33.164 -5.414 -5.726 1.00 93.94 324 GLU A N 1
ATOM 2664 C CA . GLU A 1 324 ? 32.395 -4.935 -4.569 1.00 93.94 324 GLU A CA 1
ATOM 2665 C C . GLU A 1 324 ? 30.901 -5.286 -4.682 1.00 93.94 324 GLU A C 1
ATOM 2667 O O . GLU A 1 324 ? 30.332 -5.896 -3.777 1.00 93.94 324 GLU A O 1
ATOM 2672 N N . LEU A 1 325 ? 30.272 -4.956 -5.817 1.00 88.69 325 LEU A N 1
ATOM 2673 C CA . LEU A 1 325 ? 28.840 -5.191 -6.030 1.00 88.69 325 LEU A CA 1
ATOM 2674 C C . LEU A 1 325 ? 28.504 -6.681 -6.157 1.00 88.69 325 LEU A C 1
ATOM 2676 O O . LEU A 1 325 ? 27.466 -7.119 -5.661 1.00 88.69 325 LEU A O 1
ATOM 2680 N N . GLU A 1 326 ? 29.367 -7.457 -6.814 1.00 92.88 326 GLU A N 1
ATOM 2681 C CA . GLU A 1 326 ? 29.201 -8.908 -6.944 1.00 92.88 326 GLU A CA 1
ATOM 2682 C C . GLU A 1 326 ? 29.310 -9.589 -5.569 1.00 92.88 326 GLU A C 1
ATOM 2684 O O . GLU A 1 326 ? 28.540 -10.506 -5.280 1.00 92.88 326 GLU A O 1
ATOM 2689 N N . SER A 1 327 ? 30.203 -9.107 -4.695 1.00 88.69 327 SER A N 1
ATOM 2690 C CA . SER A 1 327 ? 30.349 -9.617 -3.327 1.00 88.69 327 SER A CA 1
ATOM 2691 C C . SER A 1 327 ? 29.183 -9.244 -2.408 1.00 88.69 327 SER A C 1
ATOM 2693 O O . SER A 1 327 ? 28.832 -10.043 -1.540 1.00 88.69 327 SER A O 1
ATOM 2695 N N . GLU A 1 328 ? 28.618 -8.042 -2.536 1.00 87.62 328 GLU A N 1
ATOM 2696 C CA . GLU A 1 328 ? 27.543 -7.562 -1.654 1.00 87.62 328 GLU A CA 1
ATOM 2697 C C . GLU A 1 328 ? 26.170 -8.126 -2.050 1.00 87.62 328 GLU A C 1
ATOM 2699 O O . GLU A 1 328 ? 25.383 -8.518 -1.187 1.00 87.62 328 GLU A O 1
ATOM 2704 N N . PHE A 1 329 ? 25.884 -8.197 -3.352 1.00 81.50 329 PHE A N 1
ATOM 2705 C CA . PHE A 1 329 ? 24.535 -8.476 -3.854 1.00 81.50 329 PHE A CA 1
ATOM 2706 C C . PHE A 1 329 ? 24.407 -9.795 -4.633 1.00 81.50 329 PHE A C 1
ATOM 2708 O O . PHE A 1 329 ? 23.285 -10.250 -4.864 1.00 81.50 329 PHE A O 1
ATOM 2715 N N . GLY A 1 330 ? 25.522 -10.431 -5.013 1.00 78.19 330 GLY A N 1
ATOM 2716 C CA . GLY A 1 330 ? 25.537 -11.612 -5.880 1.00 78.19 330 GLY A CA 1
ATOM 2717 C C . GLY A 1 330 ? 25.141 -11.318 -7.339 1.00 78.19 330 GLY A C 1
ATOM 2718 O O . GLY A 1 330 ? 24.522 -10.305 -7.657 1.00 78.19 330 GLY A O 1
ATOM 2719 N N . GLY A 1 331 ? 25.480 -12.234 -8.256 1.00 81.62 331 GLY A N 1
ATOM 2720 C CA . GLY A 1 331 ? 25.244 -12.071 -9.703 1.00 81.62 331 GLY A CA 1
ATOM 2721 C C . GLY A 1 331 ? 26.326 -11.245 -10.411 1.00 81.62 331 GLY A C 1
ATOM 2722 O O . GLY A 1 331 ? 27.195 -10.694 -9.756 1.00 81.62 331 GLY A O 1
ATOM 2723 N N . GLN A 1 332 ? 26.316 -11.194 -11.750 1.00 86.69 332 GLN A N 1
ATOM 2724 C CA . GLN A 1 332 ? 27.353 -10.503 -12.538 1.00 86.69 332 GLN A CA 1
ATOM 2725 C C . GLN A 1 332 ? 27.094 -8.990 -12.613 1.00 86.69 332 GLN A C 1
ATOM 2727 O O . GLN A 1 332 ? 26.006 -8.554 -12.998 1.00 86.69 332 GLN A O 1
ATOM 2732 N N . SER A 1 333 ? 28.108 -8.181 -12.303 1.00 91.94 333 SER A N 1
ATOM 2733 C CA . SER A 1 333 ? 27.994 -6.723 -12.314 1.00 91.94 333 SER A CA 1
ATOM 2734 C C . SER A 1 333 ? 27.981 -6.149 -13.731 1.00 91.94 333 SER A C 1
ATOM 2736 O O . SER A 1 333 ? 28.727 -6.577 -14.614 1.00 91.94 333 SER A O 1
ATOM 2738 N N . ARG A 1 334 ? 27.189 -5.089 -13.941 1.00 90.38 334 ARG A N 1
ATOM 2739 C CA . ARG A 1 334 ? 27.144 -4.343 -15.213 1.00 90.38 334 ARG A CA 1
ATOM 2740 C C . ARG A 1 334 ? 28.511 -3.774 -15.606 1.00 90.38 334 ARG A C 1
ATOM 2742 O O . ARG A 1 334 ? 28.800 -3.684 -16.795 1.00 90.38 334 ARG A O 1
ATOM 2749 N N . TYR A 1 335 ? 29.367 -3.456 -14.633 1.00 94.19 335 TYR A N 1
ATOM 2750 C CA . TYR A 1 335 ? 30.725 -2.974 -14.895 1.00 94.19 335 TYR A CA 1
ATOM 2751 C C . TYR A 1 335 ? 31.573 -3.988 -15.675 1.00 94.19 335 TYR A C 1
ATOM 2753 O O . TYR A 1 335 ? 32.404 -3.577 -16.478 1.00 94.19 335 TYR A O 1
ATOM 2761 N N . ARG A 1 336 ? 31.308 -5.299 -15.542 1.00 95.12 336 ARG A N 1
ATOM 2762 C CA . ARG A 1 336 ? 31.939 -6.325 -16.391 1.00 95.12 336 ARG A CA 1
ATOM 2763 C C . ARG A 1 336 ? 31.607 -6.116 -17.868 1.00 95.12 336 ARG A C 1
ATOM 2765 O O . ARG A 1 336 ? 32.471 -6.285 -18.719 1.00 95.12 336 ARG A O 1
ATOM 2772 N N . SER A 1 337 ? 30.366 -5.728 -18.167 1.00 93.75 337 SER A N 1
ATOM 2773 C CA . SER A 1 337 ? 29.944 -5.422 -19.535 1.00 93.75 337 SER A CA 1
ATOM 2774 C C . SER A 1 337 ? 30.592 -4.146 -20.059 1.00 93.75 337 SER A C 1
ATOM 2776 O O . SER A 1 337 ? 30.969 -4.128 -21.219 1.00 93.75 337 SER A O 1
ATOM 2778 N N . PHE A 1 338 ? 30.742 -3.108 -19.229 1.00 95.88 338 PHE A N 1
ATOM 2779 C CA . PHE A 1 338 ? 31.397 -1.857 -19.642 1.00 95.88 338 PHE A CA 1
ATOM 2780 C C . PHE A 1 338 ? 32.852 -2.097 -20.037 1.00 95.88 338 PHE A C 1
ATOM 2782 O O . PHE A 1 338 ? 33.278 -1.659 -21.096 1.00 95.88 338 PHE A O 1
ATOM 2789 N N . ILE A 1 339 ? 33.579 -2.872 -19.226 1.00 97.00 339 ILE A N 1
ATOM 2790 C CA . ILE A 1 339 ? 34.958 -3.262 -19.532 1.00 97.00 339 ILE A CA 1
ATOM 2791 C C . ILE A 1 339 ? 34.999 -4.023 -20.862 1.00 97.00 339 ILE A C 1
ATOM 2793 O O . ILE A 1 339 ? 35.690 -3.602 -21.778 1.00 97.00 339 ILE A O 1
ATOM 2797 N N . ARG A 1 340 ? 34.199 -5.089 -21.007 1.00 97.12 340 ARG A N 1
ATOM 2798 C CA . ARG A 1 340 ? 34.180 -5.908 -22.230 1.00 97.12 340 ARG A CA 1
ATOM 2799 C C . ARG A 1 340 ? 33.824 -5.103 -23.487 1.00 97.12 340 ARG A C 1
ATOM 2801 O O . ARG A 1 340 ? 34.389 -5.345 -24.550 1.00 97.12 340 ARG A O 1
ATOM 2808 N N . VAL A 1 341 ? 32.864 -4.185 -23.397 1.00 96.69 341 VAL A N 1
ATOM 2809 C CA . VAL A 1 341 ? 32.473 -3.348 -24.541 1.00 96.69 341 VAL A CA 1
ATOM 2810 C C . VAL A 1 341 ? 33.643 -2.457 -24.943 1.00 96.69 341 VAL A C 1
ATOM 2812 O O . VAL A 1 341 ? 34.155 -2.612 -26.049 1.00 96.69 341 VAL A O 1
ATOM 2815 N N . TRP A 1 342 ? 34.143 -1.636 -24.020 1.00 97.62 342 TRP A N 1
ATOM 2816 C CA . TRP A 1 342 ? 35.150 -0.629 -24.338 1.00 97.62 342 TRP A CA 1
ATOM 2817 C C . TRP A 1 342 ? 36.520 -1.216 -24.706 1.00 97.62 342 TRP A C 1
ATOM 2819 O O . TRP A 1 342 ? 37.161 -0.759 -25.650 1.00 97.62 342 TRP A O 1
ATOM 2829 N N . THR A 1 343 ? 36.981 -2.246 -23.986 1.00 97.31 343 THR A N 1
ATOM 2830 C CA . THR A 1 343 ? 38.352 -2.762 -24.144 1.00 97.31 343 THR A CA 1
ATOM 2831 C C . THR A 1 343 ? 38.473 -3.896 -25.154 1.00 97.31 343 THR A C 1
ATOM 2833 O O . THR A 1 343 ? 39.579 -4.184 -25.604 1.00 97.31 343 THR A O 1
ATOM 2836 N N . GLU A 1 344 ? 37.372 -4.578 -25.484 1.00 96.69 344 GLU A N 1
ATOM 2837 C CA . GLU A 1 344 ? 37.390 -5.733 -26.392 1.00 96.69 344 GLU A CA 1
ATOM 2838 C C . GLU A 1 344 ? 36.501 -5.506 -27.614 1.00 96.69 344 GLU A C 1
ATOM 2840 O O . GLU A 1 344 ? 36.977 -5.604 -28.742 1.00 96.69 344 GLU A O 1
ATOM 2845 N N . THR A 1 345 ? 35.217 -5.197 -27.410 1.00 96.75 345 THR A N 1
ATOM 2846 C CA . THR A 1 345 ? 34.232 -5.143 -28.506 1.00 96.75 345 THR A CA 1
ATOM 2847 C C . THR A 1 345 ? 34.491 -3.956 -29.429 1.00 96.75 345 THR A C 1
ATOM 2849 O O . THR A 1 345 ? 34.610 -4.141 -30.639 1.00 96.75 345 THR A O 1
ATOM 2852 N N . ASP A 1 346 ? 34.647 -2.760 -28.863 1.00 97.00 346 ASP A N 1
ATOM 2853 C CA . ASP A 1 346 ? 34.920 -1.528 -29.606 1.00 97.00 346 ASP A CA 1
ATOM 2854 C C . ASP A 1 346 ? 36.261 -1.619 -30.345 1.00 97.00 346 ASP A C 1
ATOM 2856 O O . ASP A 1 346 ? 36.361 -1.268 -31.521 1.00 97.00 346 ASP A O 1
ATOM 2860 N N . VAL A 1 347 ? 37.281 -2.181 -29.688 1.00 96.38 347 VAL A N 1
ATOM 2861 C CA . VAL A 1 347 ? 38.603 -2.416 -30.287 1.00 96.38 347 VAL A CA 1
ATOM 2862 C C . VAL A 1 347 ? 38.514 -3.406 -31.453 1.00 96.38 347 VAL A C 1
ATOM 2864 O O . VAL A 1 347 ? 39.093 -3.158 -32.510 1.00 96.38 347 VAL A O 1
ATOM 2867 N N . ALA A 1 348 ? 37.761 -4.500 -31.308 1.00 97.31 348 ALA A N 1
ATOM 2868 C CA . ALA A 1 348 ? 37.568 -5.484 -32.374 1.00 97.31 348 ALA A CA 1
ATOM 2869 C C . ALA A 1 348 ? 36.804 -4.901 -33.574 1.00 97.31 348 ALA A C 1
ATOM 2871 O O . ALA A 1 348 ? 37.187 -5.139 -34.721 1.00 97.31 348 ALA A O 1
ATOM 2872 N N . LYS A 1 349 ? 35.762 -4.101 -33.316 1.00 97.38 349 LYS A N 1
ATOM 2873 C CA . LYS A 1 349 ? 35.015 -3.349 -34.334 1.00 97.38 349 LYS A CA 1
ATOM 2874 C C . LYS A 1 349 ? 35.930 -2.388 -35.101 1.00 97.38 349 LYS A C 1
ATOM 2876 O O . LYS A 1 349 ? 35.980 -2.438 -36.331 1.00 97.38 349 LYS A O 1
ATOM 2881 N N . ARG A 1 350 ? 36.707 -1.567 -34.383 1.00 96.62 350 ARG A N 1
ATOM 2882 C CA . ARG A 1 350 ? 37.690 -0.636 -34.963 1.00 96.62 350 ARG A CA 1
ATOM 2883 C C . ARG A 1 350 ? 38.710 -1.363 -35.837 1.00 96.62 350 ARG A C 1
ATOM 2885 O O . ARG A 1 350 ? 38.987 -0.936 -36.955 1.00 96.62 350 ARG A O 1
ATOM 2892 N N . GLU A 1 351 ? 39.245 -2.478 -35.350 1.00 97.38 351 GLU A N 1
ATOM 2893 C CA . GLU A 1 351 ? 40.250 -3.261 -36.068 1.00 97.38 351 GLU A CA 1
ATOM 2894 C C . GLU A 1 351 ? 39.682 -3.920 -37.333 1.00 97.38 351 GLU A C 1
ATOM 2896 O O . GLU A 1 351 ? 40.329 -3.894 -38.381 1.00 97.38 351 GLU A O 1
ATOM 2901 N N . ALA A 1 352 ? 38.454 -4.448 -37.282 1.00 97.62 352 ALA A N 1
ATOM 2902 C CA . ALA A 1 352 ? 37.777 -4.986 -38.462 1.00 97.62 352 ALA A CA 1
ATOM 2903 C C . ALA A 1 352 ? 37.580 -3.909 -39.539 1.00 97.62 352 ALA A C 1
ATOM 2905 O O . ALA A 1 352 ? 37.877 -4.149 -40.714 1.00 97.62 352 ALA A O 1
ATOM 2906 N N . ALA A 1 353 ? 37.157 -2.707 -39.136 1.00 97.31 353 ALA A N 1
ATOM 2907 C CA . ALA A 1 353 ? 37.029 -1.573 -40.042 1.00 97.31 353 ALA A CA 1
ATOM 2908 C C . ALA A 1 353 ? 38.382 -1.165 -40.651 1.00 97.31 353 ALA A C 1
ATOM 2910 O O . ALA A 1 353 ? 38.474 -0.958 -41.863 1.00 97.31 353 ALA A O 1
ATOM 2911 N N . ARG A 1 354 ? 39.450 -1.146 -39.842 1.00 96.75 354 ARG A N 1
ATOM 2912 C CA . ARG A 1 354 ? 40.816 -0.822 -40.277 1.00 96.75 354 ARG A CA 1
ATOM 2913 C C . ARG A 1 354 ? 41.369 -1.819 -41.288 1.00 96.75 354 ARG A C 1
ATOM 2915 O O . ARG A 1 354 ? 41.895 -1.417 -42.327 1.00 96.75 354 ARG A O 1
ATOM 2922 N N . ILE A 1 355 ? 41.270 -3.117 -40.992 1.00 97.81 355 ILE A N 1
ATOM 2923 C CA . ILE A 1 355 ? 41.775 -4.198 -41.853 1.00 97.81 355 ILE A CA 1
ATOM 2924 C C . ILE A 1 355 ? 41.073 -4.164 -43.213 1.00 97.81 355 ILE A C 1
ATOM 2926 O O . ILE A 1 355 ? 41.733 -4.277 -44.248 1.00 97.81 355 ILE A O 1
ATOM 2930 N N . ASN A 1 356 ? 39.755 -3.961 -43.210 1.00 97.56 356 ASN A N 1
ATOM 2931 C CA . ASN A 1 356 ? 38.942 -3.935 -44.423 1.00 97.56 356 ASN A CA 1
ATOM 2932 C C . ASN A 1 356 ? 38.881 -2.557 -45.101 1.00 97.56 356 ASN A C 1
ATOM 2934 O O . ASN A 1 356 ? 38.268 -2.437 -46.160 1.00 97.56 356 ASN A O 1
ATOM 2938 N N . LYS A 1 357 ? 39.554 -1.545 -44.536 1.00 97.06 357 LYS A N 1
ATOM 2939 C CA . LYS A 1 357 ? 39.631 -0.170 -45.050 1.00 97.06 357 LYS A CA 1
ATOM 2940 C C . LYS A 1 357 ? 38.252 0.451 -45.307 1.00 97.06 357 LYS A C 1
ATOM 2942 O O . LYS A 1 357 ? 37.999 0.986 -46.385 1.00 97.06 357 LYS A O 1
ATOM 2947 N N . LEU A 1 358 ? 37.354 0.311 -44.337 1.00 97.75 358 LEU A N 1
ATOM 2948 C CA . LEU A 1 358 ? 35.969 0.759 -44.459 1.00 97.75 358 LEU A CA 1
ATOM 2949 C C . LEU A 1 358 ? 35.840 2.283 -44.359 1.00 97.75 358 LEU A C 1
ATOM 2951 O O . LEU A 1 358 ? 36.606 2.950 -43.665 1.00 97.75 358 LEU A O 1
ATOM 2955 N N . ASN A 1 359 ? 34.797 2.836 -44.977 1.00 98.00 359 ASN A N 1
ATOM 2956 C CA . ASN A 1 359 ? 34.357 4.196 -44.688 1.00 98.00 359 ASN A CA 1
ATOM 2957 C C . ASN A 1 359 ? 33.622 4.204 -43.334 1.00 98.00 359 ASN A C 1
ATOM 2959 O O . ASN A 1 359 ? 32.403 4.091 -43.280 1.00 98.00 359 ASN A O 1
ATOM 2963 N N . TYR A 1 360 ? 34.377 4.201 -42.235 1.00 98.19 360 TYR A N 1
ATOM 2964 C CA . TYR A 1 360 ? 33.883 3.939 -40.880 1.00 98.19 360 TYR A CA 1
ATOM 2965 C C . TYR A 1 360 ? 33.952 5.178 -39.981 1.00 98.19 360 TYR A C 1
ATOM 2967 O O . TYR A 1 360 ? 35.016 5.782 -39.850 1.00 98.19 360 TYR A O 1
ATOM 2975 N N . LEU A 1 361 ? 32.835 5.536 -39.349 1.00 98.06 361 LEU A N 1
ATOM 2976 C CA . LEU A 1 361 ? 32.705 6.676 -38.443 1.00 98.06 361 LEU A CA 1
ATOM 2977 C C . LEU A 1 361 ? 32.107 6.255 -37.101 1.00 98.06 361 LEU A C 1
ATOM 2979 O O . LEU A 1 361 ? 31.220 5.407 -37.038 1.00 98.06 361 LEU A O 1
ATOM 2983 N N . VAL A 1 362 ? 32.560 6.899 -36.030 1.00 97.88 362 VAL A N 1
ATOM 2984 C CA . VAL A 1 362 ? 32.045 6.705 -34.672 1.00 97.88 362 VAL A CA 1
ATOM 2985 C C . VAL A 1 362 ? 31.751 8.050 -34.034 1.00 97.88 362 VAL A C 1
ATOM 2987 O O . VAL A 1 362 ? 32.618 8.924 -33.970 1.00 97.88 362 VAL A O 1
ATOM 2990 N N . PHE A 1 363 ? 30.533 8.191 -33.525 1.00 97.62 363 PHE A N 1
ATOM 2991 C CA . PHE A 1 363 ? 30.110 9.327 -32.718 1.00 97.62 363 PHE A CA 1
ATOM 2992 C C . PHE A 1 363 ? 30.002 8.905 -31.253 1.00 97.62 363 PHE A C 1
ATOM 2994 O O . PHE A 1 363 ? 29.438 7.862 -30.940 1.00 97.62 363 PHE A O 1
ATOM 3001 N N . TRP A 1 364 ? 30.544 9.718 -30.357 1.00 95.69 364 TRP A N 1
ATOM 3002 C CA . TRP A 1 364 ? 30.662 9.471 -28.922 1.00 95.69 364 TRP A CA 1
ATOM 3003 C C . TRP A 1 364 ? 29.622 10.255 -28.101 1.00 95.69 364 TRP A C 1
ATOM 3005 O O . TRP A 1 364 ? 29.288 9.865 -26.984 1.00 95.69 364 TRP A O 1
ATOM 3015 N N . ASP A 1 365 ? 29.071 11.364 -28.614 1.00 93.50 365 ASP A N 1
ATOM 3016 C CA . ASP A 1 365 ? 28.135 12.201 -27.847 1.00 93.50 365 ASP A CA 1
ATOM 3017 C C . ASP A 1 365 ? 26.673 11.716 -27.902 1.00 93.50 365 ASP A C 1
ATOM 3019 O O . ASP A 1 365 ? 25.818 12.298 -28.570 1.00 93.50 365 ASP A O 1
ATOM 3023 N N . GLY A 1 366 ? 26.342 10.708 -27.091 1.00 88.81 366 GLY A N 1
ATOM 3024 C CA . GLY A 1 366 ? 24.955 10.295 -26.814 1.00 88.81 366 GLY A CA 1
ATOM 3025 C C . GLY A 1 366 ? 24.225 11.142 -25.765 1.00 88.81 366 GLY A C 1
ATOM 3026 O O . GLY A 1 366 ? 23.140 10.773 -25.298 1.00 88.81 366 GLY A O 1
ATOM 3027 N N . SER A 1 367 ? 24.806 12.259 -25.315 1.00 89.19 367 SER A N 1
ATOM 3028 C CA . SER A 1 367 ? 24.236 13.032 -24.212 1.00 89.19 367 SER A CA 1
ATOM 3029 C C . SER A 1 367 ? 22.964 13.782 -24.625 1.00 89.19 367 SER A C 1
ATOM 3031 O O . SER A 1 367 ? 22.607 13.903 -25.799 1.00 89.19 367 SER A O 1
ATOM 3033 N N . SER A 1 368 ? 22.212 14.282 -23.644 1.00 87.19 368 SER A N 1
ATOM 3034 C CA . SER A 1 368 ? 21.000 15.063 -23.910 1.00 87.19 368 SER A CA 1
ATOM 3035 C C . SER A 1 368 ? 20.921 16.296 -23.016 1.00 87.19 368 SER A C 1
ATOM 3037 O O . SER A 1 368 ? 21.327 16.248 -21.855 1.00 87.19 368 SER A O 1
ATOM 3039 N N . SER A 1 369 ? 20.363 17.390 -23.528 1.00 83.06 369 SER A N 1
ATOM 3040 C CA . SER A 1 369 ? 19.867 18.502 -22.714 1.00 83.06 369 SER A CA 1
ATOM 3041 C C . SER A 1 369 ? 18.436 18.234 -22.250 1.00 83.06 369 SER A C 1
ATOM 3043 O O . SER A 1 369 ? 17.714 17.445 -22.860 1.00 83.06 369 SER A O 1
ATOM 3045 N N . ILE A 1 370 ? 18.037 18.875 -21.153 1.00 79.75 370 ILE A N 1
ATOM 3046 C CA . ILE A 1 370 ? 16.661 18.865 -20.654 1.00 79.75 370 ILE A CA 1
ATOM 3047 C C . ILE A 1 370 ? 16.207 20.319 -20.548 1.00 79.75 370 ILE A C 1
ATOM 3049 O O . ILE A 1 370 ? 16.900 21.125 -19.925 1.00 79.75 370 ILE A O 1
ATOM 3053 N N . ASP A 1 371 ? 15.064 20.637 -21.140 1.00 79.31 371 ASP A N 1
ATOM 3054 C CA . ASP A 1 371 ? 14.393 21.930 -21.022 1.00 79.31 371 ASP A CA 1
ATOM 3055 C C . ASP A 1 371 ? 12.884 21.744 -20.759 1.00 79.31 371 ASP A C 1
ATOM 3057 O O . ASP A 1 371 ? 12.433 20.652 -20.404 1.00 79.31 371 ASP A O 1
ATOM 3061 N N . GLY A 1 372 ? 12.110 22.831 -20.854 1.00 64.50 372 GLY A N 1
ATOM 3062 C CA . GLY A 1 372 ? 10.666 22.820 -20.606 1.00 64.50 372 GLY A CA 1
ATOM 3063 C C . GLY A 1 372 ? 9.846 22.012 -21.620 1.00 64.50 372 GLY A C 1
ATOM 3064 O O . GLY A 1 372 ? 8.690 21.707 -21.329 1.00 64.50 372 GLY A O 1
ATOM 3065 N N . GLU A 1 373 ? 10.422 21.654 -22.770 1.00 65.44 373 GLU A N 1
ATOM 3066 C CA . GLU A 1 373 ? 9.768 20.895 -23.843 1.00 65.44 373 GLU A CA 1
ATOM 3067 C C . GLU A 1 373 ? 10.190 19.418 -23.851 1.00 65.44 373 GLU A C 1
ATOM 3069 O O . GLU A 1 373 ? 9.431 18.558 -24.306 1.00 65.44 373 GLU A O 1
ATOM 3074 N N . GLY A 1 374 ? 11.344 19.083 -23.267 1.00 71.31 374 GLY A N 1
ATOM 3075 C CA . GLY A 1 374 ? 11.698 17.702 -22.964 1.00 71.31 374 GLY A CA 1
ATOM 3076 C C . GLY A 1 374 ? 13.194 17.417 -22.941 1.00 71.31 374 GLY A C 1
ATOM 3077 O O . GLY A 1 374 ? 14.026 18.258 -22.617 1.00 71.31 374 GLY A O 1
ATOM 3078 N N . ARG A 1 375 ? 13.539 16.153 -23.224 1.00 78.44 375 ARG A N 1
ATOM 3079 C CA . ARG A 1 375 ? 14.926 15.677 -23.333 1.00 78.44 375 ARG A CA 1
ATOM 3080 C C . ARG A 1 375 ? 15.339 15.668 -24.804 1.00 78.44 375 ARG A C 1
ATOM 3082 O O . ARG A 1 375 ? 14.757 14.901 -25.569 1.00 78.44 375 ARG A O 1
ATOM 3089 N N . HIS A 1 376 ? 16.374 16.430 -25.148 1.00 81.19 376 HIS A N 1
ATOM 3090 C CA . HIS A 1 376 ? 16.859 16.631 -26.515 1.00 81.19 376 HIS A CA 1
ATOM 3091 C C . HIS A 1 376 ? 18.288 16.089 -26.675 1.00 81.19 376 HIS A C 1
ATOM 3093 O O . HIS A 1 376 ? 19.182 16.546 -25.958 1.00 81.19 376 HIS A O 1
ATOM 3099 N N . PRO A 1 377 ? 18.537 15.119 -27.571 1.00 88.75 377 PRO A N 1
ATOM 3100 C CA . PRO A 1 377 ? 19.887 14.626 -27.839 1.00 88.75 377 PRO A CA 1
ATOM 3101 C C . PRO A 1 377 ? 20.812 15.714 -28.392 1.00 88.75 377 PRO A C 1
ATOM 3103 O O . PRO A 1 377 ? 20.434 16.456 -29.306 1.00 88.75 377 PRO A O 1
ATOM 3106 N N . ARG A 1 378 ? 22.029 15.798 -27.845 1.00 91.50 378 ARG A N 1
ATOM 3107 C CA . ARG A 1 378 ? 23.035 16.777 -28.269 1.00 91.50 378 ARG A CA 1
ATOM 3108 C C . ARG A 1 378 ? 23.690 16.357 -29.578 1.00 91.50 378 ARG A C 1
ATOM 3110 O O . ARG A 1 378 ? 23.588 17.130 -30.531 1.00 91.50 378 ARG A O 1
ATOM 3117 N N . LEU A 1 379 ? 24.271 15.152 -29.635 1.00 93.31 379 LEU A N 1
ATOM 3118 C CA . LEU A 1 379 ? 24.953 14.610 -30.820 1.00 93.31 379 LEU A CA 1
ATOM 3119 C C . LEU A 1 379 ? 25.989 15.598 -31.388 1.00 93.31 379 LEU A C 1
ATOM 3121 O O . LEU A 1 379 ? 26.005 15.870 -32.587 1.00 93.31 379 LEU A O 1
ATOM 3125 N N . SER A 1 380 ? 26.764 16.251 -30.519 1.00 94.62 380 SER A N 1
ATOM 3126 C CA . SER A 1 380 ? 27.588 17.405 -30.899 1.00 94.62 380 SER A CA 1
ATOM 3127 C C . SER A 1 380 ? 28.657 17.073 -31.938 1.00 94.62 380 SER A C 1
ATOM 3129 O O . SER A 1 380 ? 28.864 17.853 -32.866 1.00 94.62 380 SER A O 1
ATOM 3131 N N . ASP A 1 381 ? 29.284 15.907 -31.832 1.00 95.62 381 ASP A N 1
ATOM 3132 C CA . ASP A 1 381 ? 30.240 15.400 -32.812 1.00 95.62 381 ASP A CA 1
ATOM 3133 C C . ASP A 1 381 ? 29.590 15.011 -34.141 1.00 95.62 381 ASP A C 1
ATOM 3135 O O . ASP A 1 381 ? 30.095 15.397 -35.195 1.00 95.62 381 ASP A O 1
ATOM 3139 N N . ALA A 1 382 ? 28.445 14.326 -34.111 1.00 96.25 382 ALA A N 1
ATOM 3140 C CA . ALA A 1 382 ? 27.700 14.015 -35.326 1.00 96.25 382 ALA A CA 1
ATOM 3141 C C . ALA A 1 382 ? 27.264 15.297 -36.048 1.00 96.25 382 ALA A C 1
ATOM 3143 O O . ALA A 1 382 ? 27.436 15.424 -37.258 1.00 96.25 382 ALA A O 1
ATOM 3144 N N . ARG A 1 383 ? 26.751 16.294 -35.314 1.00 95.81 383 ARG A N 1
ATOM 3145 C CA . ARG A 1 383 ? 26.379 17.603 -35.877 1.00 95.81 383 ARG A CA 1
ATOM 3146 C C . ARG A 1 383 ? 27.577 18.326 -36.477 1.00 95.81 383 ARG A C 1
ATOM 3148 O O . ARG A 1 383 ? 27.453 18.839 -37.582 1.00 95.81 383 ARG A O 1
ATOM 3155 N N . ALA A 1 384 ? 28.730 18.302 -35.809 1.00 96.81 384 ALA A N 1
ATOM 3156 C CA . ALA A 1 384 ? 29.958 18.862 -36.366 1.00 96.81 384 ALA A CA 1
ATOM 3157 C C . ALA A 1 384 ? 30.345 18.180 -37.690 1.00 96.81 384 ALA A C 1
ATOM 3159 O O . ALA A 1 384 ? 30.749 18.861 -38.630 1.00 96.81 384 ALA A O 1
ATOM 3160 N N . TRP A 1 385 ? 30.165 16.860 -37.799 1.00 97.69 385 TRP A N 1
ATOM 3161 C CA . TRP A 1 385 ? 30.365 16.124 -39.050 1.00 97.69 385 TRP A CA 1
ATOM 3162 C C . TRP A 1 385 ? 29.374 16.524 -40.150 1.00 97.69 385 TRP A C 1
ATOM 3164 O O . TRP A 1 385 ? 29.782 16.733 -41.298 1.00 97.69 385 TRP A O 1
ATOM 3174 N N . PHE A 1 386 ? 28.092 16.711 -39.818 1.00 97.12 386 PHE A N 1
ATOM 3175 C CA . PHE A 1 386 ? 27.108 17.243 -40.768 1.00 97.12 386 PHE A CA 1
ATOM 3176 C C . PHE A 1 386 ? 27.481 18.651 -41.251 1.00 97.12 386 PHE A C 1
ATOM 3178 O O . PHE A 1 386 ? 27.508 18.887 -42.461 1.00 97.12 386 PHE A O 1
ATOM 3185 N N . ASP A 1 387 ? 27.826 19.551 -40.327 1.00 95.88 387 ASP A N 1
ATOM 3186 C CA . ASP A 1 387 ? 28.231 20.933 -40.616 1.00 95.88 387 ASP A CA 1
ATOM 3187 C C . ASP A 1 387 ? 29.529 20.991 -41.440 1.00 95.88 387 ASP A C 1
ATOM 3189 O O . ASP A 1 387 ? 29.697 21.862 -42.294 1.00 95.88 387 ASP A O 1
ATOM 3193 N N . GLY A 1 388 ? 30.419 20.015 -41.242 1.00 94.00 388 GLY A N 1
ATOM 3194 C CA . GLY A 1 388 ? 31.636 19.805 -42.025 1.00 94.00 388 GLY A CA 1
ATOM 3195 C C . GLY A 1 388 ? 31.404 19.275 -43.444 1.00 94.00 388 GLY A C 1
ATOM 3196 O O . GLY A 1 388 ? 32.367 19.001 -44.155 1.00 94.00 388 GLY A O 1
ATOM 3197 N N . GLY A 1 389 ? 30.149 19.121 -43.878 1.00 94.69 389 GLY A N 1
ATOM 3198 C CA . GLY A 1 389 ? 29.797 18.649 -45.219 1.00 94.69 389 GLY A CA 1
ATOM 3199 C C . GLY A 1 389 ? 29.658 17.131 -45.336 1.00 94.69 389 GLY A C 1
ATOM 3200 O O . GLY A 1 389 ? 29.505 16.626 -46.451 1.00 94.69 389 GLY A O 1
ATOM 3201 N N . CYS A 1 390 ? 29.647 16.415 -44.207 1.00 95.69 390 CYS A N 1
ATOM 3202 C CA . CYS A 1 390 ? 29.565 14.958 -44.140 1.00 95.69 390 CYS A CA 1
ATOM 3203 C C . CYS A 1 390 ? 30.730 14.295 -44.894 1.00 95.69 390 CYS A C 1
ATOM 3205 O O . CYS A 1 390 ? 30.501 13.571 -45.858 1.00 95.69 390 CYS A O 1
ATOM 3207 N N . LEU A 1 391 ? 31.981 14.582 -44.545 1.00 95.88 391 LEU A N 1
ATOM 3208 C CA . LEU A 1 391 ? 33.137 14.010 -45.252 1.00 95.88 391 LEU A CA 1
ATOM 3209 C C . LEU A 1 391 ? 33.240 12.487 -45.047 1.00 95.88 391 LEU A C 1
ATOM 3211 O O . LEU A 1 391 ? 32.678 11.948 -44.094 1.00 95.88 391 LEU A O 1
ATOM 3215 N N . ASP A 1 392 ? 33.910 11.786 -45.966 1.00 96.25 392 ASP A N 1
ATOM 3216 C CA . ASP A 1 392 ? 34.240 10.368 -45.759 1.00 96.25 392 ASP A CA 1
ATOM 3217 C C . ASP A 1 392 ? 35.233 10.221 -44.600 1.00 96.25 392 ASP A C 1
ATOM 3219 O O . ASP A 1 392 ? 35.955 11.162 -44.267 1.00 96.25 392 ASP A O 1
ATOM 3223 N N . SER A 1 393 ? 35.285 9.037 -43.987 1.00 93.88 393 SER A N 1
ATOM 3224 C CA . SER A 1 393 ? 36.075 8.796 -42.773 1.00 93.88 393 SER A CA 1
ATOM 3225 C C . SER A 1 393 ? 37.561 9.137 -42.919 1.00 93.88 393 SER A C 1
ATOM 3227 O O . SER A 1 393 ? 38.194 9.534 -41.945 1.00 93.88 393 SER A O 1
ATOM 3229 N N . ILE A 1 394 ? 38.117 9.012 -44.129 1.00 93.25 394 ILE A N 1
ATOM 3230 C CA . ILE A 1 394 ? 39.520 9.324 -44.431 1.00 93.25 394 ILE A CA 1
ATOM 3231 C C . ILE A 1 394 ? 39.821 10.828 -44.437 1.00 93.25 394 ILE A C 1
ATOM 3233 O O . ILE A 1 394 ? 40.949 11.227 -44.157 1.00 93.25 394 ILE A O 1
ATOM 3237 N N . ASP A 1 395 ? 38.812 11.648 -44.730 1.00 94.75 395 ASP A N 1
ATOM 3238 C CA . ASP A 1 395 ? 38.911 13.107 -44.821 1.00 94.75 395 ASP A CA 1
ATOM 3239 C C . ASP A 1 395 ? 38.342 13.796 -43.566 1.00 94.75 395 ASP A C 1
ATOM 3241 O O . ASP A 1 395 ? 38.187 15.019 -43.532 1.00 94.75 395 ASP A O 1
ATOM 3245 N N . TRP A 1 396 ? 38.012 13.017 -42.532 1.00 95.00 396 TRP A N 1
ATOM 3246 C CA . TRP A 1 396 ? 37.423 13.495 -41.286 1.00 95.00 396 TRP A CA 1
ATOM 3247 C C . TRP A 1 396 ? 38.379 13.361 -40.085 1.00 95.00 396 TRP A C 1
ATOM 3249 O O . TRP A 1 396 ? 39.556 13.025 -40.214 1.00 95.00 396 TRP A O 1
ATOM 3259 N N . ASP A 1 397 ? 37.888 13.690 -38.890 1.00 92.19 397 ASP A N 1
ATOM 3260 C CA . ASP A 1 397 ? 38.633 13.625 -37.641 1.00 92.19 397 ASP A CA 1
ATOM 3261 C C . ASP A 1 397 ? 39.090 12.195 -37.323 1.00 92.19 397 ASP A C 1
ATOM 3263 O O . ASP A 1 397 ? 38.283 11.308 -37.039 1.00 92.19 397 ASP A O 1
ATOM 3267 N N . SER A 1 398 ? 40.412 12.008 -37.278 1.00 91.56 398 SER A N 1
ATOM 3268 C CA . SER A 1 398 ? 41.080 10.751 -36.909 1.00 91.56 398 SER A CA 1
ATOM 3269 C C . SER A 1 398 ? 40.602 10.129 -35.586 1.00 91.56 398 SER A C 1
ATOM 3271 O O . SER A 1 398 ? 40.731 8.925 -35.392 1.00 91.56 398 SER A O 1
ATOM 3273 N N . ARG A 1 399 ? 40.029 10.921 -34.669 1.00 91.94 399 ARG A N 1
ATOM 3274 C CA . ARG A 1 399 ? 39.499 10.443 -33.378 1.00 91.94 399 ARG A CA 1
ATOM 3275 C C . ARG A 1 399 ? 38.150 9.727 -33.497 1.00 91.94 399 ARG A C 1
ATOM 3277 O O . ARG A 1 399 ? 37.735 9.056 -32.558 1.00 91.94 399 ARG A O 1
ATOM 3284 N N . GLN A 1 400 ? 37.465 9.886 -34.626 1.00 94.44 400 GLN A N 1
ATOM 3285 C CA . GLN A 1 400 ? 36.141 9.320 -34.916 1.00 94.44 400 GLN A CA 1
ATOM 3286 C C . GLN A 1 400 ? 36.206 8.228 -35.987 1.00 94.44 400 GLN A C 1
ATOM 3288 O O . GLN A 1 400 ? 35.186 7.806 -36.515 1.00 94.44 400 GLN A O 1
ATOM 3293 N N . THR A 1 401 ? 37.410 7.769 -36.311 1.00 92.44 401 THR A N 1
ATOM 3294 C CA . THR A 1 401 ? 37.679 6.671 -37.242 1.00 92.44 401 THR A CA 1
ATOM 3295 C C . THR A 1 401 ? 38.740 5.748 -36.627 1.00 92.44 401 THR A C 1
ATOM 3297 O O . THR A 1 401 ? 39.028 5.854 -35.428 1.00 92.44 401 THR A O 1
ATOM 3300 N N . TYR A 1 402 ? 39.259 4.793 -37.398 1.00 89.44 402 TYR A N 1
ATOM 3301 C CA . TYR A 1 402 ? 40.195 3.770 -36.932 1.00 89.44 402 TYR A CA 1
ATOM 3302 C C . TYR A 1 402 ? 41.673 4.148 -37.018 1.00 89.44 402 TYR A C 1
ATOM 3304 O O . TYR A 1 402 ? 42.091 4.890 -37.932 1.00 89.44 402 TYR A O 1
#

InterPro domains:
  IPR055910 Domain of unknown function DUF7487 [PF24308] (121-212)

Organism: Corynebacterium glutamicum (strain ATCC 13032 / DSM 20300 / JCM 1318 / BCRC 11384 / CCUG 27702 / LMG 3730 / NBRC 12168 / NCIMB 10025 / NRRL B-2784 / 534) (NCBI:txid196627)

Secondary structure (DSSP, 8-state):
--HHHHHHHHHHTT--HHHHHHHHS--HHHHHHHHHHTT----HHHHHHHHHHHHHTT--HHHHHHHHHHHHHH-S-HHHHHHTT-EEETTEEESSHHHHHHHHH-HHHHHHHHHHHHHHHHHHHHHHHHSSS-TTSTTTHHHH--HHHHHHHHHHHHHHHHHHHS-SSGGGSHHHHHHHHHHHHHHHHHHHSSSSGGGSHHHHHHHHHHHHHHHHHHHSSSSGGGSHHHHHHHHHHHHHTT-S---HHHHHHHHHHHHHH-GGGEEEEE---TTS-S-EEEEEGGGTEEEEE--SGGGTTS---TT-HHHHHHHHHHHHHHHHHHHHH-S--HHHHHHHIIIIIHHHHHHHHHHHT-EEEEE----EEE-SS-EEE--HHHHHHHHTT---GGGS-GGG--